Protein AF-A0A7Z9PW28-F1 (afdb_monomer_lite)

Foldseek 3Di:
DDDDDDDDDDDDDDDDDPDDDDDPPPPPPPDDLVPDPFFKDFAWKWKDQFQPPHTDIDGDDDDDDDDDDPPPCSLSVLVQVLCQLQVNPVVLAQRPCVVVVNDDPVPDGQHSQCGNQNQDPPPGGPNQDQVWGKIWIKTWIAGSPVRKIKIWIWIWTDHPPDPDIATLWGKMKTRDGDHSVLQWDDDDPPDIGGDRVVVSVVVCVVVVIDMDTDGPVCSLVSLVVVVVVRVPPPDPDPDRSVLVSNLVSVVSSPPPCPDPVVSCQVRPDDVPPPVVVVVVVVVVVVVVVVVVVVVVVVVVVVVVVVVVVVVVVVVVVVVVVVVVVVVVVVVVVVVVVVVVVVVVVVVVVVVVVVVVVVVVVVVVVVVVVVVVVVVVVVVVDVVVDDDDPPVVVVVVVVVVVVVVVVVVVVVVVVVVVVVVVVVVVVVVPVPPPDPVVVVLVVVVVVVPDDDPDDDDDPVVVVVVVVSVVVVVVVVVVVVVVVVVVVVVVVVVVVVVVVVVVCVVPPDPPPPCQDPLLVVLCVVCVVVVWDKDFLLVQFAAFQPLCQQLLCLVCACVSRAIETDQVCLVVSVVSVVVDDCPDSNVSHHHDNLVVLVVVQAAADPQWRLVRIHGPDPSSNSSSCVPTSQEHEDDDPVCVVVGQWYAYSQQWIHHNRDIDHTDGHPDGSNDHDPDD

Secondary structure (DSSP, 8-state):
--------------------------S-----GGGS---EEEEEEEEEEETTEEEEEEE--SS------TTSSHHHHHHHHHHHHTTT-GGG--TTTTTTTT--TTTTPPPHHHHHTTEETTTEESS--TT-EEEEEEEEEEETTT--EEEEEEEEEE-TT-SS-EEEEEEEEES----GGGGEEEEETTEEEEPPHHHHHHHHHHTT-EEEEE-TT-HHHHHHHHHHHHH-TT------HHHHHHHHHHHHT----S-HHHHHHHHTS------HHHHHHHHHHHHHHHHHHHHHHHHHHHHHHHHHHHHHHHHHHHHHHHHHHHHHHHHHHHHHHHHHHHHHHHHHHHHHHHHHHHHHHHHHHHHHHHHHHHHHHHHHHHTS----SHHHHHHHHHHHHHHHHHHHHHHHHHHHHHHHHHHHHTTTTS-SS-HHHHHHHHHHHHHTSPPPSS---THHHHHHHHHHHHHHHHHHHHHHHHHHHHHHHHHHHHHHHHHHHHHHHS--------HHHHHHHHHHHHTT--EEEGGGG--EE-TTTHHHHHHHHGGGGG-EEE-TTTHHHHHHHHHTS-TTSGGGG--B--HHHHHHH-PPPPTTBGGGGEE-SSHHHHHHHHHHHTT-EEE-SGGGGGT-SEEEETTSEEEETTEEEEPPPPSS--S------

Radius of gyration: 60.77 Å; chains: 1; bounding box: 113×71×195 Å

pLDDT: mean 71.25, std 19.94, range [24.88, 97.69]

Sequence (673 aa):
MTARNSEMDEKPNLEPRKSSGLPATHIYNARSLADRPKVFELVHIAIVNWYLLDREDLPVRGAIAITGANGAGKSSIQDGILAVISALDESKMDFNALARGGASKALGGRSVKDYALGKLDDYGYRRSDEAGTLTRFSLGFKHTVTQEEVSIGFAISTAPGQDKYDIEALFIVKGRVLKTDDFVDDFDEDEYSPVFFQETTDRLQTEGLQVETYSKHEKRKFLKHYLTALQGQKFRMDAEPERVRKGFLAAASLKEIKNISDFARRYVFDPAYIDVGDFRESYERYTALKNKVVRIQDEIDVLSGLIDVCTSYETKGRQIEACEWFKRRALNIEEYLRFRETRENMIKAEADYREREVLLQHGQNALEQRLAQRNAMEKRLNEAGVNDMVEKLRLQEEQKIRAAGELRGEIQRFDTAIKSIVGLQQNAHYIKNHRPLFEAINAVAKTMSPLPASAVEADAVDHSLEGVRSFSALETDIKAQLQKAFAEADAAEMQLKEFEALRNTQGRSSVRVPEAISTFQESLRRDGFDTKLLFELVDDVDEEWQDVIEAYLGQDRLAIVPLPDQAIGAIDAYRRHPNTSPFRAVKVLNSAWAVAKGRRAKPNSIASKITASDPTIRAILDDRYGDIICIEDSEDFKRHARVLTRDFTTQSGGMVSRIRPADGALLSSTTSP

Structure (mmCIF, N/CA/C/O backbone):
data_AF-A0A7Z9PW28-F1
#
_entry.id   AF-A0A7Z9PW28-F1
#
loop_
_atom_site.group_PDB
_atom_site.id
_atom_site.type_symbol
_atom_site.label_atom_id
_atom_site.label_alt_id
_atom_site.label_comp_id
_atom_site.label_asym_id
_atom_site.label_entity_id
_atom_site.label_seq_id
_atom_site.pdbx_PDB_ins_code
_atom_site.Cartn_x
_atom_site.Cartn_y
_atom_site.Cartn_z
_atom_site.occupancy
_atom_site.B_iso_or_equiv
_atom_site.auth_seq_id
_atom_site.auth_comp_id
_atom_site.auth_asym_id
_atom_site.auth_atom_id
_atom_site.pdbx_PDB_model_num
ATOM 1 N N . MET A 1 1 ? -43.866 -22.142 -69.143 1.00 38.84 1 MET A N 1
ATOM 2 C CA . MET A 1 1 ? -42.781 -22.531 -68.219 1.00 38.84 1 MET A CA 1
ATOM 3 C C . MET A 1 1 ? -41.954 -21.282 -67.938 1.00 38.84 1 MET A C 1
ATOM 5 O O . MET A 1 1 ? -41.237 -20.835 -68.815 1.00 38.84 1 MET A O 1
ATOM 9 N N . THR A 1 2 ? -42.341 -20.509 -66.915 1.00 34.47 2 THR A N 1
ATOM 10 C CA . THR A 1 2 ? -41.592 -20.368 -65.637 1.00 34.47 2 THR A CA 1
ATOM 11 C C . THR A 1 2 ? -40.193 -19.779 -65.857 1.00 34.47 2 THR A C 1
ATOM 13 O O . THR A 1 2 ? -39.271 -20.507 -66.188 1.00 34.47 2 THR A O 1
ATOM 16 N N . ALA A 1 3 ? -40.068 -18.450 -65.913 1.00 32.75 3 ALA A N 1
ATOM 17 C CA . ALA A 1 3 ? -39.897 -17.519 -64.783 1.00 32.75 3 ALA A CA 1
ATOM 18 C C . ALA A 1 3 ? -38.422 -17.310 -64.397 1.00 32.75 3 ALA A C 1
ATOM 20 O O . ALA A 1 3 ? -37.818 -18.198 -63.805 1.00 32.75 3 ALA A O 1
ATOM 21 N N . ARG A 1 4 ? -37.894 -16.098 -64.632 1.00 33.66 4 ARG A N 1
ATOM 22 C CA . ARG A 1 4 ? -37.443 -15.173 -63.571 1.00 33.66 4 ARG A CA 1
ATOM 23 C C . ARG A 1 4 ? -36.883 -13.864 -64.143 1.00 33.66 4 ARG A C 1
ATOM 25 O O . ARG A 1 4 ? -36.235 -13.866 -65.180 1.00 33.66 4 ARG A O 1
ATOM 32 N N . ASN A 1 5 ? -37.109 -12.810 -63.358 1.00 33.38 5 ASN A N 1
ATOM 33 C CA . ASN A 1 5 ? -36.592 -11.439 -63.413 1.00 33.38 5 ASN A CA 1
ATOM 34 C C . ASN A 1 5 ? -37.321 -10.459 -64.340 1.00 33.38 5 ASN A C 1
ATOM 36 O O . ASN A 1 5 ? -36.892 -10.163 -65.447 1.00 33.38 5 ASN A O 1
ATOM 40 N N . SER A 1 6 ? -38.418 -9.915 -63.806 1.00 33.47 6 SER A N 1
ATOM 41 C CA . SER A 1 6 ? -39.009 -8.642 -64.215 1.00 33.47 6 SER A CA 1
ATOM 42 C C . SER A 1 6 ? -38.435 -7.514 -63.350 1.00 33.47 6 SER A C 1
ATOM 44 O O . SER A 1 6 ? -38.771 -7.407 -62.168 1.00 33.47 6 SER A O 1
ATOM 46 N N . GLU A 1 7 ? -37.579 -6.690 -63.944 1.00 36.91 7 GLU A N 1
ATOM 47 C CA . GLU A 1 7 ? -37.363 -5.302 -63.533 1.00 36.91 7 GLU A CA 1
ATOM 48 C C . GLU A 1 7 ? -38.595 -4.488 -63.952 1.00 36.91 7 GLU A C 1
ATOM 50 O O . GLU A 1 7 ? -39.016 -4.557 -65.106 1.00 36.91 7 GLU A O 1
ATOM 55 N N . MET A 1 8 ? -39.186 -3.732 -63.028 1.00 32.84 8 MET A N 1
ATOM 56 C CA . MET A 1 8 ? -40.058 -2.609 -63.367 1.00 32.84 8 MET A CA 1
ATOM 57 C C . MET A 1 8 ? -39.817 -1.466 -62.388 1.00 32.84 8 MET A C 1
ATOM 59 O O . MET A 1 8 ? -39.925 -1.627 -61.172 1.00 32.84 8 MET A O 1
ATOM 63 N N . ASP A 1 9 ? -39.489 -0.324 -62.985 1.00 35.03 9 ASP A N 1
ATOM 64 C CA . ASP A 1 9 ? -39.594 1.016 -62.436 1.00 35.03 9 ASP A CA 1
ATOM 65 C C . ASP A 1 9 ? -41.000 1.284 -61.889 1.00 35.03 9 ASP A C 1
ATOM 67 O O . ASP A 1 9 ? -41.976 1.222 -62.631 1.00 35.03 9 ASP A O 1
ATOM 71 N N . GLU A 1 10 ? -41.090 1.714 -60.633 1.00 32.16 10 GLU A N 1
ATOM 72 C CA . GLU A 1 10 ? -42.185 2.558 -60.157 1.00 32.16 10 GLU A CA 1
ATOM 73 C C . GLU A 1 10 ? -41.649 3.498 -59.068 1.00 32.16 10 GLU A C 1
ATOM 75 O O . GLU A 1 10 ? -41.216 3.081 -57.993 1.00 32.16 10 GLU A O 1
ATOM 80 N N . LYS A 1 11 ? -41.654 4.804 -59.357 1.00 38.62 11 LYS A N 1
ATOM 81 C CA . LYS A 1 11 ? -41.467 5.856 -58.350 1.00 38.62 11 LYS A CA 1
ATOM 82 C C . LYS A 1 11 ? -42.706 5.923 -57.454 1.00 38.62 11 LYS A C 1
ATOM 84 O O . LYS A 1 11 ? -43.805 6.052 -57.991 1.00 38.62 11 LYS A O 1
ATOM 89 N N . PRO A 1 12 ? -42.531 6.103 -56.134 1.00 32.56 12 PRO A N 1
ATOM 90 C CA . PRO A 1 12 ? -43.477 6.874 -55.355 1.00 32.56 12 PRO A CA 1
ATOM 91 C C . PRO A 1 12 ? -42.823 8.112 -54.735 1.00 32.56 12 PRO A C 1
ATOM 93 O O . PRO A 1 12 ? -41.745 8.096 -54.143 1.00 32.56 12 PRO A O 1
ATOM 96 N N . ASN A 1 13 ? -43.558 9.197 -54.921 1.00 36.88 13 ASN A N 1
ATOM 97 C CA . ASN A 1 13 ? -43.498 10.495 -54.276 1.00 36.88 13 ASN A CA 1
ATOM 98 C C . ASN A 1 13 ? -43.135 10.408 -52.775 1.00 36.88 13 ASN A C 1
ATOM 100 O O . ASN A 1 13 ? -43.853 9.776 -52.002 1.00 36.88 13 ASN A O 1
ATOM 104 N N . LEU A 1 14 ? -42.054 11.072 -52.357 1.00 32.34 14 LEU A N 1
ATOM 105 C CA . LEU A 1 14 ? -41.714 11.277 -50.946 1.00 32.34 14 LEU A CA 1
ATOM 106 C C . LEU A 1 14 ? -41.534 12.775 -50.699 1.00 32.34 14 LEU A C 1
ATOM 108 O O . LEU A 1 14 ? -40.536 13.381 -51.088 1.00 32.34 14 LEU A O 1
ATOM 112 N N . GLU A 1 15 ? -42.540 13.354 -50.047 1.00 32.06 15 GLU A N 1
ATOM 113 C CA . GLU A 1 15 ? -42.495 14.669 -49.416 1.00 32.06 15 GLU A CA 1
ATOM 114 C C . GLU A 1 15 ? -41.244 14.820 -48.526 1.00 32.06 15 GLU A C 1
ATOM 116 O O . GLU A 1 15 ? -40.786 13.840 -47.922 1.00 32.06 15 GLU A O 1
ATOM 121 N N . PRO A 1 16 ? -40.689 16.038 -48.380 1.00 30.78 16 PRO A N 1
ATOM 122 C CA . PRO A 1 16 ? -39.522 16.256 -47.541 1.00 30.78 16 PRO A CA 1
ATOM 123 C C . PRO A 1 16 ? -39.898 16.029 -46.073 1.00 30.78 16 PRO A C 1
ATOM 125 O O . PRO A 1 16 ? -40.537 16.864 -45.429 1.00 30.78 16 PRO A O 1
ATOM 128 N N . ARG A 1 17 ? -39.469 14.893 -45.511 1.00 32.72 17 ARG A N 1
ATOM 129 C CA . ARG A 1 17 ? -39.465 14.695 -44.060 1.00 32.72 17 ARG A CA 1
ATOM 130 C C . ARG A 1 17 ? -38.633 15.813 -43.441 1.00 32.72 17 ARG A C 1
ATOM 132 O O . ARG A 1 17 ? -37.435 15.906 -43.696 1.00 32.72 17 ARG A O 1
ATOM 139 N N . LYS A 1 18 ? -39.287 16.648 -42.627 1.00 33.75 18 LYS A N 1
ATOM 140 C CA . LYS A 1 18 ? -38.669 17.661 -41.767 1.00 33.75 18 LYS A CA 1
ATOM 141 C C . LYS A 1 18 ? -37.482 17.035 -41.034 1.00 33.75 18 LYS A C 1
ATOM 143 O O . LYS A 1 18 ? -37.670 16.285 -40.078 1.00 33.75 18 LYS A O 1
ATOM 148 N N . SER A 1 19 ? -36.269 17.337 -41.492 1.00 32.34 19 SER A N 1
ATOM 149 C CA . SER A 1 19 ? -35.055 17.057 -40.741 1.00 32.34 19 SER A CA 1
ATOM 150 C C . SER A 1 19 ? -35.116 17.902 -39.477 1.00 32.34 19 SER A C 1
ATOM 152 O O . SER A 1 19 ? -35.074 19.133 -39.540 1.00 32.34 19 SER A O 1
ATOM 154 N N . SER A 1 20 ? -35.266 17.237 -38.335 1.00 35.66 20 SER A N 1
ATOM 155 C CA . SER A 1 20 ? -34.987 17.804 -37.022 1.00 35.66 20 SER A CA 1
ATOM 156 C C . SER A 1 20 ? -33.663 18.560 -37.091 1.00 35.66 20 SER A C 1
ATOM 158 O O . SER A 1 20 ? -32.645 17.978 -37.470 1.00 35.66 20 SER A O 1
ATOM 160 N N . GLY A 1 21 ? -33.710 19.858 -36.796 1.00 40.84 21 GLY A N 1
ATOM 161 C CA . GLY A 1 21 ? -32.575 20.759 -36.912 1.00 40.84 21 GLY A CA 1
ATOM 162 C C . GLY A 1 21 ? -31.347 20.222 -36.187 1.00 40.84 21 GLY A C 1
ATOM 163 O O . GLY A 1 21 ? -31.322 20.140 -34.963 1.00 40.84 21 GLY A O 1
ATOM 164 N N . LEU A 1 22 ? -30.318 19.905 -36.964 1.00 31.45 22 LEU A N 1
ATOM 165 C CA . LEU A 1 22 ? -28.938 19.980 -36.515 1.00 31.45 22 LEU A CA 1
ATOM 166 C C . LEU A 1 22 ? -28.399 21.304 -37.067 1.00 31.45 22 LEU A C 1
ATOM 168 O O . LEU A 1 22 ? -28.433 21.505 -38.284 1.00 31.45 22 LEU A O 1
ATOM 172 N N . PRO A 1 23 ? -27.993 22.250 -36.206 1.00 30.30 23 PRO A N 1
ATOM 173 C CA . PRO A 1 23 ? -27.558 23.558 -36.656 1.00 30.30 23 PRO A CA 1
ATOM 174 C C . PRO A 1 23 ? -26.289 23.433 -37.501 1.00 30.30 23 PRO A C 1
ATOM 176 O O . PRO A 1 23 ? -25.325 22.760 -37.134 1.00 30.30 23 PRO A O 1
ATOM 179 N N . ALA A 1 24 ? -26.304 24.122 -38.639 1.00 35.16 24 ALA A N 1
ATOM 180 C CA . ALA A 1 24 ? -25.154 24.360 -39.492 1.00 35.16 24 ALA A CA 1
ATOM 181 C C . ALA A 1 24 ? -24.139 25.262 -38.767 1.00 35.16 24 ALA A C 1
ATOM 183 O O . ALA A 1 24 ? -24.050 26.454 -39.034 1.00 35.16 24 ALA A O 1
ATOM 184 N N . THR A 1 25 ? -23.385 24.708 -37.820 1.00 34.78 25 THR A N 1
ATOM 185 C CA . THR A 1 25 ? -22.294 25.415 -37.134 1.00 34.78 25 THR A CA 1
ATOM 186 C C . THR A 1 25 ? -21.147 24.466 -36.809 1.00 34.78 25 THR A C 1
ATOM 188 O O . THR A 1 25 ? -20.844 24.223 -35.650 1.00 34.78 25 THR A O 1
ATOM 191 N N . HIS A 1 26 ? -20.473 23.952 -37.833 1.00 32.22 26 HIS A N 1
ATOM 192 C CA . HIS A 1 26 ? -19.059 23.575 -37.719 1.00 32.22 26 HIS A CA 1
ATOM 193 C C . HIS A 1 26 ? -18.307 23.998 -38.986 1.00 32.22 26 HIS A C 1
ATOM 195 O O . HIS A 1 26 ? -17.547 23.246 -39.584 1.00 32.22 26 HIS A O 1
ATOM 201 N N . ILE A 1 27 ? -18.525 25.249 -39.398 1.00 32.84 27 ILE A N 1
ATOM 202 C CA . ILE A 1 27 ? -17.510 25.977 -40.156 1.00 32.84 27 ILE A CA 1
ATOM 203 C C . ILE A 1 27 ? -16.382 26.240 -39.156 1.00 32.84 27 ILE A C 1
ATOM 205 O O . ILE A 1 27 ? -16.632 26.772 -38.073 1.00 32.84 27 ILE A O 1
ATOM 209 N N . TYR A 1 28 ? -15.165 25.805 -39.488 1.00 32.31 28 TYR A N 1
ATOM 210 C CA . TYR A 1 28 ? -13.944 26.145 -38.763 1.00 32.31 28 TYR A CA 1
ATOM 211 C C . TYR A 1 28 ? -13.897 27.666 -38.568 1.00 32.31 28 TYR A C 1
ATOM 213 O O . TYR A 1 28 ? -13.562 28.412 -39.485 1.00 32.31 28 TYR A O 1
ATOM 221 N N . ASN A 1 29 ? -14.269 28.132 -37.375 1.00 31.23 29 ASN A N 1
ATOM 222 C CA . ASN A 1 29 ? -14.105 29.524 -36.997 1.00 31.23 29 ASN A CA 1
ATOM 223 C C . ASN A 1 29 ? -12.604 29.816 -36.992 1.00 31.23 29 ASN A C 1
ATOM 225 O O . ASN A 1 29 ? -11.875 29.351 -36.112 1.00 31.23 29 ASN A O 1
ATOM 229 N N . ALA A 1 30 ? -12.153 30.602 -37.968 1.00 38.84 30 ALA A N 1
ATOM 230 C CA . ALA A 1 30 ? -10.902 31.333 -37.890 1.00 38.84 30 ALA A CA 1
ATOM 231 C C . ALA A 1 30 ? -11.011 32.304 -36.705 1.00 38.84 30 ALA A C 1
ATOM 233 O O . ALA A 1 30 ? -11.445 33.445 -36.843 1.00 38.84 30 ALA A O 1
ATOM 234 N N . ARG A 1 31 ? -10.699 31.812 -35.502 1.00 36.78 31 ARG A N 1
ATOM 235 C CA . ARG A 1 31 ? -10.599 32.637 -34.300 1.00 36.78 31 ARG A CA 1
ATOM 236 C C . ARG A 1 31 ? -9.554 33.727 -34.543 1.00 36.78 31 ARG A C 1
ATOM 238 O O . ARG A 1 31 ? -8.492 33.457 -35.108 1.00 36.78 31 ARG A O 1
ATOM 245 N N . SER A 1 32 ? -9.877 34.941 -34.096 1.00 45.59 32 SER A N 1
ATOM 246 C CA . SER A 1 32 ? -8.946 36.064 -33.955 1.00 45.59 32 SER A CA 1
ATOM 247 C C . SER A 1 32 ? -7.604 35.580 -33.388 1.00 45.59 32 SER A C 1
ATOM 249 O O . SER A 1 32 ? -7.585 34.718 -32.510 1.00 45.59 32 SER A O 1
ATOM 251 N N . LEU A 1 33 ? -6.483 36.138 -33.863 1.00 44.09 33 LEU A N 1
ATOM 252 C CA . LEU A 1 33 ? -5.125 35.841 -33.370 1.00 44.09 33 LEU A CA 1
ATOM 253 C C . LEU A 1 33 ? -5.014 35.893 -31.832 1.00 44.09 33 LEU A C 1
ATOM 255 O O . LEU A 1 33 ? -4.194 35.180 -31.263 1.00 44.09 33 LEU A O 1
ATOM 259 N N . ALA A 1 34 ? -5.868 36.678 -31.166 1.00 44.53 34 ALA A N 1
ATOM 260 C CA . ALA A 1 34 ? -5.924 36.803 -29.709 1.00 44.53 34 ALA A CA 1
ATOM 261 C C . ALA A 1 34 ? -6.473 35.559 -28.973 1.00 44.53 34 ALA A C 1
ATOM 263 O O . ALA A 1 34 ? -6.201 35.390 -27.787 1.00 44.53 34 ALA A O 1
ATOM 264 N N . ASP A 1 35 ? -7.213 34.689 -29.666 1.00 46.41 35 ASP A N 1
ATOM 265 C CA . ASP A 1 35 ? -7.951 33.547 -29.101 1.00 46.41 35 ASP A CA 1
ATOM 266 C C . ASP A 1 35 ? -7.313 32.182 -29.431 1.00 46.41 35 ASP A C 1
ATOM 268 O O . ASP A 1 35 ? -7.887 31.118 -29.158 1.00 46.41 35 ASP A O 1
ATOM 272 N N . ARG A 1 36 ? -6.123 32.188 -30.050 1.00 54.03 36 ARG A N 1
ATOM 273 C CA . ARG A 1 36 ? -5.336 30.969 -30.264 1.00 54.03 36 ARG A CA 1
ATOM 274 C C . ARG A 1 36 ? -4.773 30.474 -28.928 1.00 54.03 36 ARG A C 1
ATOM 276 O O . ARG A 1 36 ? -4.379 31.290 -28.091 1.00 54.03 36 ARG A O 1
ATOM 283 N N . PRO A 1 37 ? -4.730 29.148 -28.698 1.00 54.50 37 PRO A N 1
ATOM 284 C CA . PRO A 1 37 ? -4.105 28.613 -27.498 1.00 54.50 37 PRO A CA 1
ATOM 285 C C . PRO A 1 37 ? -2.656 29.113 -27.434 1.00 54.50 37 PRO A C 1
ATOM 287 O O . PRO A 1 37 ? -1.951 29.110 -28.439 1.00 54.50 37 PRO A O 1
ATOM 290 N N . LYS A 1 38 ? -2.231 29.592 -26.260 1.00 66.12 38 LYS A N 1
ATOM 291 C CA . LYS A 1 38 ? -0.863 30.069 -26.027 1.00 66.12 38 LYS A CA 1
ATOM 292 C C . LYS A 1 38 ? 0.068 28.861 -26.057 1.00 66.12 38 LYS A C 1
ATOM 294 O O . LYS A 1 38 ? 0.188 28.162 -25.055 1.00 66.12 38 LYS A O 1
ATOM 299 N N . VAL A 1 39 ? 0.619 28.566 -27.229 1.00 77.69 39 VAL A N 1
ATOM 300 C CA . VAL A 1 39 ? 1.438 27.374 -27.480 1.00 77.69 39 VAL A CA 1
ATOM 301 C C . VAL A 1 39 ? 2.726 27.734 -28.202 1.00 77.69 39 VAL A C 1
ATOM 303 O O . VAL A 1 39 ? 2.834 28.799 -28.823 1.00 77.69 39 VAL A O 1
ATOM 306 N N . PHE A 1 40 ? 3.690 26.823 -28.119 1.00 88.19 40 PHE A N 1
ATOM 307 C CA . PHE A 1 40 ? 4.835 26.775 -29.015 1.00 88.19 40 PHE A CA 1
ATOM 308 C C . PHE A 1 40 ? 4.398 26.270 -30.393 1.00 88.19 40 PHE A C 1
ATOM 310 O O . PHE A 1 40 ? 3.770 25.217 -30.505 1.00 88.19 40 PHE A O 1
ATOM 317 N N . GLU A 1 41 ? 4.741 27.016 -31.438 1.00 90.38 41 GLU A N 1
ATOM 318 C CA . GLU A 1 41 ? 4.561 26.620 -32.836 1.00 90.38 41 GLU A CA 1
ATOM 319 C C . GLU A 1 41 ? 5.921 26.245 -33.433 1.00 90.38 41 GLU A C 1
ATOM 321 O O . GLU A 1 41 ? 6.924 26.899 -33.147 1.00 90.38 41 GLU A O 1
ATOM 326 N N . LEU A 1 42 ? 5.966 25.192 -34.254 1.00 92.31 42 LEU A N 1
ATOM 327 C CA . LEU A 1 42 ? 7.156 24.866 -35.041 1.00 92.31 42 LEU A CA 1
ATOM 328 C C . LEU A 1 42 ? 7.335 25.949 -36.109 1.00 92.31 42 LEU A C 1
ATOM 330 O O . LEU A 1 42 ? 6.440 26.152 -36.930 1.00 92.31 42 LEU A O 1
ATOM 334 N N . VAL A 1 43 ? 8.480 26.626 -36.097 1.00 94.50 43 VAL A N 1
ATOM 335 C CA . VAL A 1 43 ? 8.787 27.735 -37.012 1.00 94.50 43 VAL A CA 1
ATOM 336 C C . VAL A 1 43 ? 9.960 27.445 -37.939 1.00 94.50 43 VAL A C 1
ATOM 338 O O . VAL A 1 43 ? 10.139 28.148 -38.933 1.00 94.50 43 VAL A O 1
ATOM 341 N N . HIS A 1 44 ? 10.762 26.424 -37.636 1.00 96.00 44 HIS A N 1
ATOM 342 C CA . HIS A 1 44 ? 11.973 26.136 -38.390 1.00 96.00 44 HIS A CA 1
ATOM 343 C C . HIS A 1 44 ? 12.410 24.677 -38.259 1.00 96.00 44 HIS A C 1
ATOM 345 O O . HIS A 1 44 ? 12.255 24.077 -37.193 1.00 96.00 44 HIS A O 1
ATOM 351 N N . ILE A 1 45 ? 12.981 24.121 -39.323 1.00 96.50 45 ILE A N 1
ATOM 352 C CA . ILE A 1 45 ? 13.632 22.810 -39.325 1.00 96.50 45 ILE A CA 1
ATOM 353 C C . ILE A 1 45 ? 15.011 22.988 -39.956 1.00 96.50 45 ILE A C 1
ATOM 355 O O . ILE A 1 45 ? 15.086 23.344 -41.128 1.00 96.50 45 ILE A O 1
ATOM 359 N N . ALA A 1 46 ? 16.072 22.728 -39.195 1.00 97.12 46 ALA A N 1
ATOM 360 C CA . ALA A 1 46 ? 17.447 22.770 -39.686 1.00 97.12 46 ALA A CA 1
ATOM 361 C C . ALA A 1 46 ? 17.973 21.345 -39.870 1.00 97.12 46 ALA A C 1
ATOM 363 O O . ALA A 1 46 ? 17.847 20.508 -38.967 1.00 97.12 46 ALA A O 1
ATOM 364 N N . ILE A 1 47 ? 18.540 21.069 -41.040 1.00 96.31 47 ILE A N 1
ATOM 365 C CA . ILE A 1 47 ? 18.950 19.731 -41.461 1.00 96.31 47 ILE A CA 1
ATOM 366 C C . ILE A 1 47 ? 20.374 19.798 -42.002 1.00 96.31 47 ILE A C 1
ATOM 368 O O . ILE A 1 47 ? 20.634 20.495 -42.977 1.00 96.31 47 ILE A O 1
ATOM 372 N N . VAL A 1 48 ? 21.276 19.021 -41.406 1.00 95.19 48 VAL A N 1
ATOM 373 C CA . VAL A 1 48 ? 22.638 18.806 -41.900 1.00 95.19 48 VAL A CA 1
ATOM 374 C C . VAL A 1 48 ? 22.863 17.308 -42.063 1.00 95.19 48 VAL A C 1
ATOM 376 O O . VAL A 1 48 ? 22.696 16.539 -41.112 1.00 95.19 48 VAL A O 1
ATOM 379 N N . ASN A 1 49 ? 23.241 16.896 -43.269 1.00 93.44 49 ASN A N 1
ATOM 380 C CA . ASN A 1 49 ? 23.555 15.527 -43.659 1.00 93.44 49 ASN A CA 1
ATOM 381 C C . ASN A 1 49 ? 22.466 14.494 -43.325 1.00 93.44 49 ASN A C 1
ATOM 383 O O . ASN A 1 49 ? 22.696 13.539 -42.580 1.00 93.44 49 ASN A O 1
ATOM 387 N N . TRP A 1 50 ? 21.276 14.648 -43.913 1.00 92.88 50 TRP A N 1
ATOM 388 C CA . TRP A 1 50 ? 20.148 13.725 -43.754 1.00 92.88 50 TRP A CA 1
ATOM 389 C C . TRP A 1 50 ? 19.577 13.271 -45.099 1.00 92.88 50 TRP A C 1
ATOM 391 O O . TRP A 1 50 ? 18.967 14.031 -45.850 1.00 92.88 50 TRP A O 1
ATOM 401 N N . TYR A 1 51 ? 19.717 11.985 -45.399 1.00 90.12 51 TYR A N 1
ATOM 402 C CA . TYR A 1 51 ? 19.341 11.376 -46.670 1.00 90.12 51 TYR A CA 1
ATOM 403 C C . TYR A 1 51 ? 20.000 12.092 -47.861 1.00 90.12 51 TYR A C 1
ATOM 405 O O . TYR A 1 51 ? 21.224 12.105 -47.953 1.00 90.12 51 TYR A O 1
ATOM 413 N N . LEU A 1 52 ? 19.194 12.691 -48.741 1.00 88.00 52 LEU A N 1
ATOM 414 C CA . LEU A 1 52 ? 19.615 13.487 -49.894 1.00 88.00 52 LEU A CA 1
ATOM 415 C C . LEU A 1 52 ? 19.916 14.953 -49.548 1.00 88.00 52 LEU A C 1
ATOM 417 O O . LEU A 1 52 ? 20.392 15.672 -50.416 1.00 88.00 52 LEU A O 1
ATOM 421 N N . LEU A 1 53 ? 19.598 15.396 -48.329 1.00 89.50 53 LEU A N 1
ATOM 422 C CA . LEU A 1 53 ? 19.746 16.783 -47.899 1.00 89.50 53 LEU A CA 1
ATOM 423 C C . LEU A 1 53 ? 21.101 16.948 -47.221 1.00 89.50 53 LEU A C 1
ATOM 425 O O . LEU A 1 53 ? 21.374 16.277 -46.222 1.00 89.50 53 LEU A O 1
ATOM 429 N N . ASP A 1 54 ? 21.941 17.807 -47.782 1.00 89.62 54 ASP A N 1
ATOM 430 C CA . ASP A 1 54 ? 23.288 18.063 -47.274 1.00 89.62 54 ASP A CA 1
ATOM 431 C C . ASP A 1 54 ? 23.254 19.200 -46.239 1.00 89.62 54 ASP A C 1
ATOM 433 O O . ASP A 1 54 ? 23.620 18.979 -45.087 1.00 89.62 54 ASP A O 1
ATOM 437 N N . ARG A 1 55 ? 22.679 20.357 -46.586 1.00 92.19 55 ARG A N 1
ATOM 438 C CA . ARG A 1 55 ? 22.430 21.479 -45.669 1.00 92.19 55 ARG A CA 1
ATOM 439 C C . ARG A 1 55 ? 21.158 22.205 -46.088 1.00 92.19 55 ARG A C 1
ATOM 441 O O . ARG A 1 55 ? 21.113 22.760 -47.177 1.00 92.19 55 ARG A O 1
ATOM 448 N N . GLU A 1 56 ? 20.127 22.179 -45.252 1.00 93.44 56 GLU A N 1
ATOM 449 C CA . GLU A 1 56 ? 18.833 22.795 -45.561 1.00 93.44 56 GLU A CA 1
ATOM 450 C C . GLU A 1 56 ? 18.187 23.423 -44.324 1.00 93.44 56 GLU A C 1
ATOM 452 O O . GLU A 1 56 ? 18.045 22.777 -43.282 1.00 93.44 56 GLU A O 1
ATOM 457 N N . ASP A 1 57 ? 17.720 24.661 -44.482 1.00 93.88 57 ASP A N 1
ATOM 458 C CA . ASP A 1 57 ? 16.944 25.400 -43.489 1.00 93.88 57 ASP A CA 1
ATOM 459 C C . ASP A 1 57 ? 15.522 25.634 -44.009 1.00 93.88 57 ASP A C 1
ATOM 461 O O . ASP A 1 57 ? 15.280 26.388 -44.954 1.00 93.88 57 ASP A O 1
ATOM 465 N N . LEU A 1 58 ? 14.551 24.967 -43.386 1.00 92.69 58 LEU A N 1
ATOM 466 C CA . LEU A 1 58 ? 13.157 24.972 -43.815 1.00 92.69 58 LEU A CA 1
ATOM 467 C C . LEU A 1 58 ? 12.310 25.832 -42.864 1.00 92.69 58 LEU A C 1
ATOM 469 O O . LEU A 1 58 ? 11.976 25.386 -41.758 1.00 92.69 58 LEU A O 1
ATOM 473 N N . PRO A 1 59 ? 11.903 27.050 -43.267 1.00 91.94 59 PRO A N 1
ATOM 474 C CA . PRO A 1 59 ? 10.990 27.859 -42.474 1.00 91.94 59 PRO A CA 1
ATOM 475 C C . PRO A 1 59 ? 9.579 27.258 -42.492 1.00 91.94 59 PRO A C 1
ATOM 477 O O . PRO A 1 59 ? 9.008 26.969 -43.545 1.00 91.94 59 PRO A O 1
ATOM 480 N N . VAL A 1 60 ? 8.982 27.120 -41.311 1.00 89.94 60 VAL A N 1
ATOM 481 C CA . VAL A 1 60 ? 7.638 26.568 -41.118 1.00 89.94 60 VAL A CA 1
ATOM 482 C C . VAL A 1 60 ? 6.694 27.684 -40.689 1.00 89.94 60 VAL A C 1
ATOM 484 O O . VAL A 1 60 ? 6.982 28.455 -39.775 1.00 89.94 60 VAL A O 1
ATOM 487 N N . ARG A 1 61 ? 5.546 27.801 -41.362 1.00 82.38 61 ARG A N 1
ATOM 488 C CA . ARG A 1 61 ? 4.496 28.764 -41.003 1.00 82.38 61 ARG A CA 1
ATOM 489 C C . ARG A 1 61 ? 3.130 28.109 -41.111 1.00 82.38 61 ARG A C 1
ATOM 491 O O . ARG A 1 61 ? 2.652 27.847 -42.209 1.00 82.38 61 ARG A O 1
ATOM 498 N N . GLY A 1 62 ? 2.485 27.877 -39.971 1.00 79.62 62 GLY A N 1
ATOM 499 C CA . GLY A 1 62 ? 1.176 27.231 -39.932 1.00 79.62 62 GLY A CA 1
ATOM 500 C C . GLY A 1 62 ? 1.225 25.818 -40.520 1.00 79.62 62 GLY A C 1
ATOM 501 O O . GLY A 1 62 ? 1.973 24.973 -40.040 1.00 79.62 62 GLY A O 1
ATOM 502 N N . ALA A 1 63 ? 0.415 25.560 -41.547 1.00 79.69 63 ALA A N 1
ATOM 503 C CA . ALA A 1 63 ? 0.409 24.281 -42.251 1.00 79.69 63 ALA A CA 1
ATOM 504 C C . ALA A 1 63 ? 1.356 24.324 -43.458 1.00 79.69 63 ALA A C 1
ATOM 506 O O . ALA A 1 63 ? 1.241 25.208 -44.306 1.00 79.69 63 ALA A O 1
ATOM 507 N N . ILE A 1 64 ? 2.252 23.341 -43.555 1.00 81.06 64 ILE A N 1
ATOM 508 C CA . ILE A 1 64 ? 3.170 23.171 -44.687 1.00 81.06 64 ILE A CA 1
ATOM 509 C C . ILE A 1 64 ? 2.797 21.927 -45.497 1.00 81.06 64 ILE A C 1
ATOM 511 O O . ILE A 1 64 ? 2.393 20.908 -44.937 1.00 81.06 64 ILE A O 1
ATOM 515 N N . ALA A 1 65 ? 2.949 22.003 -46.819 1.00 83.06 65 ALA A N 1
ATOM 516 C CA . ALA A 1 65 ? 2.790 20.868 -47.722 1.00 83.06 65 ALA A CA 1
ATOM 517 C C . ALA A 1 65 ? 4.134 20.571 -48.398 1.00 83.06 65 ALA A C 1
ATOM 519 O O . ALA A 1 65 ? 4.690 21.432 -49.074 1.00 83.06 65 ALA A O 1
ATOM 520 N N . ILE A 1 66 ? 4.650 19.351 -48.226 1.00 81.00 66 ILE A N 1
ATOM 521 C CA . ILE A 1 66 ? 5.894 18.905 -48.865 1.00 81.00 66 ILE A CA 1
ATOM 522 C C . ILE A 1 66 ? 5.536 18.175 -50.168 1.00 81.00 66 ILE A C 1
ATOM 524 O O . ILE A 1 66 ? 5.033 17.049 -50.153 1.00 81.00 66 ILE A O 1
ATOM 528 N N . THR A 1 67 ? 5.788 18.815 -51.311 1.00 81.56 67 THR A N 1
ATOM 529 C CA . THR A 1 67 ? 5.464 18.298 -52.655 1.00 81.56 67 THR A CA 1
ATOM 530 C C . THR A 1 67 ? 6.723 17.956 -53.457 1.00 81.56 67 THR A C 1
ATOM 532 O O . THR A 1 67 ? 7.792 18.477 -53.182 1.00 81.56 67 THR A O 1
ATOM 535 N N . GLY A 1 68 ? 6.620 17.068 -54.450 1.00 79.50 68 GLY A N 1
ATOM 536 C CA . GLY A 1 68 ? 7.758 16.655 -55.291 1.00 79.50 68 GLY A CA 1
ATOM 537 C C . GLY A 1 68 ? 7.499 15.338 -56.030 1.00 79.50 68 GLY A C 1
ATOM 538 O O . GLY A 1 68 ? 6.418 14.762 -55.899 1.00 79.50 68 GLY A O 1
ATOM 539 N N . ALA A 1 69 ? 8.476 14.817 -56.767 1.00 75.81 69 ALA A N 1
ATOM 540 C CA . ALA A 1 69 ? 8.381 13.476 -57.351 1.00 75.81 69 ALA A CA 1
ATOM 541 C C . ALA A 1 69 ? 8.510 12.373 -56.277 1.00 75.81 69 ALA A C 1
ATOM 543 O O . ALA A 1 69 ? 8.976 12.622 -55.158 1.00 75.81 69 ALA A O 1
ATOM 544 N N . ASN A 1 70 ? 8.095 11.143 -56.596 1.00 71.69 70 ASN A N 1
ATOM 545 C CA . ASN A 1 70 ? 8.419 9.983 -55.760 1.00 71.69 70 ASN A CA 1
ATOM 546 C C . ASN A 1 70 ? 9.946 9.803 -55.729 1.00 71.69 70 ASN A C 1
ATOM 548 O O . ASN A 1 70 ? 10.599 9.942 -56.757 1.00 71.69 70 ASN A O 1
ATOM 552 N N . GLY A 1 71 ? 10.514 9.541 -54.549 1.00 68.06 71 GLY A N 1
ATOM 553 C CA . GLY A 1 71 ? 11.969 9.434 -54.370 1.00 68.06 71 GLY A CA 1
ATOM 554 C C . GLY A 1 71 ? 12.700 10.754 -54.087 1.00 68.06 71 GLY A C 1
ATOM 555 O O . GLY A 1 71 ? 13.860 10.718 -53.703 1.00 68.06 71 GLY A O 1
ATOM 556 N N . ALA A 1 72 ? 12.027 11.911 -54.144 1.00 73.62 72 ALA A N 1
ATOM 557 C CA . ALA A 1 72 ? 12.636 13.224 -53.875 1.00 73.62 72 ALA A CA 1
ATOM 558 C C . ALA A 1 72 ? 12.982 13.500 -52.389 1.00 73.62 72 ALA A C 1
ATOM 560 O O . ALA A 1 72 ? 13.294 14.626 -52.030 1.00 73.62 72 ALA A O 1
ATOM 561 N N . GLY A 1 73 ? 12.871 12.509 -51.495 1.00 74.31 73 GLY A N 1
ATOM 562 C CA . GLY A 1 73 ? 13.222 12.662 -50.074 1.00 74.31 73 GLY A CA 1
ATOM 563 C C . GLY A 1 73 ? 12.141 13.259 -49.160 1.00 74.31 73 GLY A C 1
ATOM 564 O O . GLY A 1 73 ? 12.410 13.520 -47.991 1.00 74.31 73 GLY A O 1
ATOM 565 N N . LYS A 1 74 ? 10.896 13.422 -49.629 1.00 82.06 74 LYS A N 1
ATOM 566 C CA . LYS A 1 74 ? 9.791 13.986 -48.818 1.00 82.06 74 LYS A CA 1
ATOM 567 C C . LYS A 1 74 ? 9.528 13.210 -47.526 1.00 82.06 74 LYS A C 1
ATOM 569 O O . LYS A 1 74 ? 9.423 13.795 -46.452 1.00 82.06 74 LYS A O 1
ATOM 574 N N . SER A 1 75 ? 9.444 11.885 -47.635 1.00 79.56 75 SER A N 1
ATOM 575 C CA . SER A 1 75 ? 9.266 10.998 -46.482 1.00 79.56 75 SER A CA 1
ATOM 576 C C . SER A 1 75 ? 10.486 11.009 -45.562 1.00 79.56 75 SER A C 1
ATOM 578 O O . SER A 1 75 ? 10.334 10.804 -44.366 1.00 79.56 75 SER A O 1
ATOM 580 N N . SER A 1 76 ? 11.675 11.325 -46.082 1.00 86.06 76 SER A N 1
ATOM 581 C CA . SER A 1 76 ? 12.896 11.431 -45.282 1.00 86.06 76 SER A CA 1
ATOM 582 C C . SER A 1 76 ? 12.848 12.631 -44.334 1.00 86.06 76 SER A C 1
ATOM 584 O O . SER A 1 76 ? 13.268 12.502 -43.189 1.00 86.06 76 SER A O 1
ATOM 586 N N . ILE A 1 77 ? 12.281 13.770 -44.756 1.00 88.31 77 ILE A N 1
ATOM 587 C CA . ILE A 1 77 ? 12.066 14.933 -43.871 1.00 88.31 77 ILE A CA 1
ATOM 588 C C . ILE A 1 77 ? 11.100 14.563 -42.739 1.00 88.31 77 ILE A C 1
ATOM 590 O O . ILE A 1 77 ? 11.386 14.820 -41.570 1.00 88.31 77 ILE A O 1
ATOM 594 N N . GLN A 1 78 ? 9.984 13.904 -43.069 1.00 85.75 78 GLN A N 1
ATOM 595 C CA . GLN A 1 78 ? 9.025 13.417 -42.073 1.00 85.75 78 GLN A CA 1
ATOM 596 C C . GLN A 1 78 ? 9.683 12.442 -41.085 1.00 85.75 78 GLN A C 1
ATOM 598 O O . GLN A 1 78 ? 9.511 12.581 -39.875 1.00 85.75 78 GLN A O 1
ATOM 603 N N . ASP A 1 79 ? 10.469 11.492 -41.587 1.00 85.88 79 ASP A N 1
ATOM 604 C CA . ASP A 1 79 ? 11.190 10.519 -40.770 1.00 85.88 79 ASP A CA 1
ATOM 605 C C . ASP A 1 79 ? 12.235 11.192 -39.861 1.00 85.88 79 ASP A C 1
ATOM 607 O O . ASP A 1 79 ? 12.399 10.774 -38.717 1.00 85.88 79 ASP A O 1
ATOM 611 N N . GLY A 1 80 ? 12.873 12.280 -40.307 1.00 89.44 80 GLY A N 1
ATOM 612 C CA . GLY A 1 80 ? 13.768 13.102 -39.483 1.00 89.44 80 GLY A CA 1
ATOM 613 C C . GLY A 1 80 ? 13.046 13.822 -38.337 1.00 89.44 80 GLY A C 1
ATOM 614 O O . GLY A 1 80 ? 13.495 13.780 -37.191 1.00 89.44 80 GLY A O 1
ATOM 615 N N . ILE A 1 81 ? 11.859 14.382 -38.597 1.00 90.31 81 ILE A N 1
ATOM 616 C CA . ILE A 1 81 ? 11.002 14.966 -37.547 1.00 90.31 81 ILE A CA 1
ATOM 617 C C . ILE A 1 81 ? 10.626 13.892 -36.512 1.00 90.31 81 ILE A C 1
ATOM 619 O O . ILE A 1 81 ? 10.712 14.121 -35.303 1.00 90.31 81 ILE A O 1
ATOM 623 N N . LEU A 1 82 ? 10.247 12.694 -36.969 1.00 87.06 82 LEU A N 1
ATOM 624 C CA . LEU A 1 82 ? 9.913 11.575 -36.081 1.00 87.06 82 LEU A CA 1
ATOM 625 C C . LEU A 1 82 ? 11.125 11.079 -35.288 1.00 87.06 82 LEU A C 1
ATOM 627 O O . LEU A 1 82 ? 10.976 10.710 -34.115 1.00 87.06 82 LEU A O 1
ATOM 631 N N . ALA A 1 83 ? 12.312 11.123 -35.896 1.00 89.75 83 ALA A N 1
ATOM 632 C CA . ALA A 1 83 ? 13.579 10.793 -35.265 1.00 89.75 83 ALA A CA 1
ATOM 633 C C . ALA A 1 83 ? 13.873 11.709 -34.064 1.00 89.75 83 ALA A C 1
ATOM 635 O O . ALA A 1 83 ? 14.191 11.200 -32.983 1.00 89.75 83 ALA A O 1
ATOM 636 N N . VAL A 1 84 ? 13.655 13.024 -34.206 1.00 91.94 84 VAL A N 1
ATOM 637 C CA . VAL A 1 84 ? 13.757 13.995 -33.099 1.00 91.94 84 VAL A CA 1
ATOM 638 C C . VAL A 1 84 ? 12.709 13.716 -32.019 1.00 91.94 84 VAL A C 1
ATOM 640 O O . VAL A 1 84 ? 13.055 13.511 -30.854 1.00 91.94 84 VAL A O 1
ATOM 643 N N . ILE A 1 85 ? 11.427 13.645 -32.393 1.00 88.94 85 ILE A N 1
ATOM 644 C CA . ILE A 1 85 ? 10.311 13.544 -31.434 1.00 88.94 85 ILE A CA 1
ATOM 645 C C . ILE A 1 85 ? 10.384 12.263 -30.597 1.00 88.94 85 ILE A C 1
ATOM 647 O O . ILE A 1 85 ? 10.044 12.270 -29.410 1.00 88.94 85 ILE A O 1
ATOM 651 N N . SER A 1 86 ? 10.870 11.164 -31.175 1.00 86.44 86 SER A N 1
ATOM 652 C CA . SER A 1 86 ? 11.003 9.893 -30.453 1.00 86.44 86 SER A CA 1
ATOM 653 C C . SER A 1 86 ? 12.392 9.655 -29.862 1.00 86.44 86 SER A C 1
ATOM 655 O O . SER A 1 86 ? 12.670 8.531 -29.438 1.00 86.44 86 SER A O 1
ATOM 657 N N . ALA A 1 87 ? 13.238 10.691 -29.798 1.00 89.44 87 ALA A N 1
ATOM 658 C CA . ALA A 1 87 ? 14.562 10.653 -29.175 1.00 89.44 87 ALA A CA 1
ATOM 659 C C . ALA A 1 87 ? 15.487 9.568 -29.758 1.00 89.44 87 ALA A C 1
ATOM 661 O O . ALA A 1 87 ? 16.186 8.865 -29.020 1.00 89.44 87 ALA A O 1
ATOM 662 N N . LEU A 1 88 ? 15.447 9.376 -31.083 1.00 88.56 88 LEU A N 1
ATOM 663 C CA . LEU A 1 88 ? 16.195 8.329 -31.789 1.00 88.56 88 LEU A CA 1
ATOM 664 C C . LEU A 1 88 ? 15.920 6.905 -31.265 1.00 88.56 88 LEU A C 1
ATOM 666 O O . LEU A 1 88 ? 16.804 6.046 -31.261 1.00 88.56 88 LEU A O 1
ATOM 670 N N . ASP A 1 89 ? 14.730 6.629 -30.729 1.00 83.50 89 ASP A N 1
ATOM 671 C CA . ASP A 1 89 ? 14.330 5.268 -30.362 1.00 83.50 89 ASP A CA 1
ATOM 672 C C . ASP A 1 89 ? 13.769 4.525 -31.577 1.00 83.50 89 ASP A C 1
ATOM 674 O O . ASP A 1 89 ? 12.557 4.463 -31.803 1.00 83.50 89 ASP A O 1
ATOM 678 N N . GLU A 1 90 ? 14.675 3.935 -32.358 1.00 75.50 90 GLU A N 1
ATOM 679 C CA . GLU A 1 90 ? 14.304 3.180 -33.549 1.00 75.50 90 GLU A CA 1
ATOM 680 C C . GLU A 1 90 ? 13.336 2.035 -33.239 1.00 75.50 90 GLU A C 1
ATOM 682 O O . GLU A 1 90 ? 12.505 1.711 -34.079 1.00 75.50 90 GLU A O 1
ATOM 687 N N . SER A 1 91 ? 13.376 1.421 -32.047 1.00 69.44 91 SER A N 1
ATOM 688 C CA . SER A 1 91 ? 12.485 0.298 -31.700 1.00 69.44 91 SER A CA 1
ATOM 689 C C . SER A 1 91 ? 10.998 0.662 -31.772 1.00 69.44 91 SER A C 1
ATOM 691 O O . SER A 1 91 ? 10.143 -0.220 -31.861 1.00 69.44 91 SER A O 1
ATOM 693 N N . LYS A 1 92 ? 10.689 1.962 -31.733 1.00 63.38 92 LYS A N 1
ATOM 694 C CA . LYS A 1 92 ? 9.332 2.510 -31.780 1.00 63.38 92 LYS A CA 1
ATOM 695 C C . LYS A 1 92 ? 8.989 3.173 -33.107 1.00 63.38 92 LYS A C 1
ATOM 697 O O . LYS A 1 92 ? 7.835 3.544 -33.295 1.00 63.38 92 LYS A O 1
ATOM 702 N N . MET A 1 93 ? 9.956 3.307 -34.009 1.00 66.81 93 MET A N 1
ATOM 703 C CA . MET A 1 93 ? 9.762 3.897 -35.327 1.00 66.81 93 MET A CA 1
ATOM 704 C C . MET A 1 93 ? 9.699 2.812 -36.398 1.00 66.81 93 MET A C 1
ATOM 706 O O . MET A 1 93 ? 10.458 1.838 -36.380 1.00 66.81 93 MET A O 1
ATOM 710 N N . ASP A 1 94 ? 8.802 3.018 -37.356 1.00 63.16 94 ASP A N 1
ATOM 711 C CA . ASP A 1 94 ? 8.723 2.234 -38.582 1.00 63.16 94 ASP A CA 1
ATOM 712 C C . ASP A 1 94 ? 8.977 3.185 -39.751 1.00 63.16 94 ASP A C 1
ATOM 714 O O . ASP A 1 94 ? 8.052 3.735 -40.349 1.00 63.16 94 ASP A O 1
ATOM 718 N N . PHE A 1 95 ? 10.258 3.455 -40.002 1.00 63.38 95 PHE A N 1
ATOM 719 C CA . PHE A 1 95 ? 10.675 4.350 -41.073 1.00 63.38 95 PHE A CA 1
ATOM 720 C C . PHE A 1 95 ? 10.130 3.867 -42.419 1.00 63.38 95 PHE A C 1
ATOM 722 O O . PHE A 1 95 ? 10.082 2.660 -42.706 1.00 63.38 95 PHE A O 1
ATOM 729 N N . ASN A 1 96 ? 9.702 4.820 -43.247 1.00 58.59 96 ASN A N 1
ATOM 730 C CA . ASN A 1 96 ? 9.195 4.558 -44.591 1.00 58.59 96 ASN A CA 1
ATOM 731 C C . ASN A 1 96 ? 8.029 3.529 -44.661 1.00 58.59 96 ASN A C 1
ATOM 733 O O . ASN A 1 96 ? 7.926 2.745 -45.608 1.00 58.59 96 ASN A O 1
ATOM 737 N N . ALA A 1 97 ? 7.151 3.480 -43.648 1.00 54.28 97 ALA A N 1
ATOM 738 C CA . ALA A 1 97 ? 6.052 2.502 -43.560 1.00 54.28 97 ALA A CA 1
ATOM 739 C C . ALA A 1 97 ? 5.011 2.603 -44.699 1.00 54.28 97 ALA A C 1
ATOM 741 O O . ALA A 1 97 ? 4.401 1.597 -45.069 1.00 54.28 97 ALA A O 1
ATOM 742 N N . LEU A 1 98 ? 4.821 3.797 -45.276 1.00 49.47 98 LEU A N 1
ATOM 743 C CA . LEU A 1 98 ? 3.858 4.047 -46.359 1.00 49.47 98 LEU A CA 1
ATOM 744 C C . LEU A 1 98 ? 4.319 3.498 -47.711 1.00 49.47 98 LEU A C 1
ATOM 746 O O . LEU A 1 98 ? 3.510 2.923 -48.433 1.00 49.47 98 LEU A O 1
ATOM 750 N N . ALA A 1 99 ? 5.613 3.602 -48.033 1.00 48.94 99 ALA A N 1
ATOM 751 C CA . ALA A 1 99 ? 6.159 3.018 -49.259 1.00 48.94 99 ALA A CA 1
ATOM 752 C C . ALA A 1 99 ? 6.085 1.478 -49.257 1.00 48.94 99 ALA A C 1
ATOM 754 O O . ALA A 1 99 ? 6.137 0.857 -50.313 1.00 48.94 99 ALA A O 1
ATOM 755 N N . ARG A 1 100 ? 5.935 0.860 -48.073 1.00 53.88 100 ARG A N 1
ATOM 756 C CA . ARG A 1 100 ? 5.927 -0.598 -47.865 1.00 53.88 100 ARG A CA 1
ATOM 757 C C . ARG A 1 100 ? 4.538 -1.215 -47.664 1.00 53.88 100 ARG A C 1
ATOM 759 O O . ARG A 1 100 ? 4.452 -2.392 -47.322 1.00 53.88 100 ARG A O 1
ATOM 766 N N . GLY A 1 101 ? 3.453 -0.449 -47.811 1.00 48.09 101 GLY A N 1
ATOM 767 C CA . GLY A 1 101 ? 2.086 -0.985 -47.709 1.00 48.09 101 GLY A CA 1
ATOM 768 C C . GLY A 1 101 ? 1.755 -1.678 -46.374 1.00 48.09 101 GLY A C 1
ATOM 769 O O . GLY A 1 101 ? 0.867 -2.523 -46.328 1.00 48.09 101 GLY A O 1
ATOM 770 N N . GLY A 1 102 ? 2.466 -1.350 -45.285 1.00 47.56 102 GLY A N 1
ATOM 771 C CA . GLY A 1 102 ? 2.218 -1.910 -43.949 1.00 47.56 102 GLY A CA 1
ATOM 772 C C . GLY A 1 102 ? 2.977 -3.194 -43.574 1.00 47.56 102 GLY A C 1
ATOM 773 O O . GLY A 1 102 ? 2.659 -3.773 -42.533 1.00 47.56 102 GLY A O 1
ATOM 774 N N . ALA A 1 103 ? 3.973 -3.637 -44.350 1.00 39.78 103 ALA A N 1
ATOM 775 C CA . ALA A 1 103 ? 4.833 -4.769 -43.976 1.00 39.78 103 ALA A CA 1
ATOM 776 C C . ALA A 1 103 ? 5.784 -4.441 -42.799 1.00 39.78 103 ALA A C 1
ATOM 778 O O . ALA A 1 103 ? 6.292 -3.326 -42.683 1.00 39.78 103 ALA A O 1
ATOM 779 N N . SER A 1 104 ? 6.022 -5.422 -41.915 1.00 44.81 104 SER A N 1
ATOM 780 C CA . SER A 1 104 ? 6.767 -5.247 -40.658 1.00 44.81 104 SER A CA 1
ATOM 781 C C . SER A 1 104 ? 8.267 -4.967 -40.852 1.00 44.81 104 SER A C 1
ATOM 783 O O . SER A 1 104 ? 8.870 -5.273 -41.881 1.00 44.81 104 SER A O 1
ATOM 785 N N . LYS A 1 105 ? 8.895 -4.422 -39.801 1.00 44.84 105 LYS A N 1
ATOM 786 C CA . LYS A 1 105 ? 10.327 -4.078 -39.709 1.00 44.84 105 LYS A CA 1
ATOM 787 C C . LYS A 1 105 ? 11.302 -5.234 -40.014 1.00 44.84 105 LYS A C 1
ATOM 789 O O . LYS A 1 105 ? 12.470 -4.978 -40.280 1.00 44.84 105 LYS A O 1
ATOM 794 N N . ALA A 1 106 ? 10.828 -6.484 -39.993 1.00 43.03 106 ALA A N 1
ATOM 795 C CA . ALA A 1 106 ? 11.630 -7.684 -40.236 1.00 43.03 106 ALA A CA 1
ATOM 796 C C . ALA A 1 106 ? 12.065 -7.865 -41.707 1.00 43.03 106 ALA A C 1
ATOM 798 O O . ALA A 1 106 ? 12.982 -8.635 -41.967 1.00 43.03 106 ALA A O 1
ATOM 799 N N . LEU A 1 107 ? 11.454 -7.144 -42.659 1.00 39.25 107 LEU A N 1
ATOM 800 C CA . LEU A 1 107 ? 11.825 -7.159 -44.082 1.00 39.25 107 LEU A CA 1
ATOM 801 C C . LEU A 1 107 ? 12.501 -5.836 -44.515 1.00 39.25 107 LEU A C 1
ATOM 803 O O . LEU A 1 107 ? 11.981 -5.113 -45.359 1.00 39.25 107 LEU A O 1
ATOM 807 N N . GLY A 1 108 ? 13.653 -5.494 -43.924 1.00 50.25 108 GLY A N 1
ATOM 808 C CA . GLY A 1 108 ? 14.592 -4.523 -44.519 1.00 50.25 108 GLY A CA 1
ATOM 809 C C . GLY A 1 108 ? 14.179 -3.041 -44.513 1.00 50.25 108 GLY A C 1
ATOM 810 O O . GLY A 1 108 ? 14.293 -2.368 -45.534 1.00 50.25 108 GLY A O 1
ATOM 811 N N . GLY A 1 109 ? 13.705 -2.504 -43.384 1.00 59.25 109 GLY A N 1
ATOM 812 C CA . GLY A 1 109 ? 13.490 -1.052 -43.243 1.00 59.25 109 GLY A CA 1
ATOM 813 C C . GLY A 1 109 ? 14.803 -0.250 -43.177 1.00 59.25 109 GLY A C 1
ATOM 814 O O . GLY A 1 109 ? 15.805 -0.759 -42.677 1.00 59.25 109 GLY A O 1
ATOM 815 N N . ARG A 1 110 ? 14.788 1.012 -43.640 1.00 73.06 110 ARG A N 1
ATOM 816 C CA . ARG A 1 110 ? 15.913 1.956 -43.483 1.00 73.06 110 ARG A CA 1
ATOM 817 C C . ARG A 1 110 ? 16.067 2.363 -42.011 1.00 73.06 110 ARG A C 1
ATOM 819 O O . ARG A 1 110 ? 15.078 2.664 -41.347 1.00 73.06 110 ARG A O 1
ATOM 826 N N . SER A 1 111 ? 17.295 2.348 -41.510 1.00 84.69 111 SER A N 1
ATOM 827 C CA . SER A 1 111 ? 17.693 2.789 -40.166 1.00 84.69 111 SER A CA 1
ATOM 828 C C . SER A 1 111 ? 18.062 4.278 -40.138 1.00 84.69 111 SER A C 1
ATOM 830 O O . SER A 1 111 ? 18.222 4.907 -41.185 1.00 84.69 111 SER A O 1
ATOM 832 N N . VAL A 1 112 ? 18.255 4.852 -38.945 1.00 87.69 112 VAL A N 1
ATOM 833 C CA . VAL A 1 112 ? 18.795 6.218 -38.806 1.00 87.69 112 VAL A CA 1
ATOM 834 C C . VAL A 1 112 ? 20.187 6.310 -39.436 1.00 87.69 112 VAL A C 1
ATOM 836 O O . VAL A 1 112 ? 20.483 7.307 -40.088 1.00 87.69 112 VAL A O 1
ATOM 839 N N . LYS A 1 113 ? 21.008 5.253 -39.328 1.00 89.06 113 LYS A N 1
ATOM 840 C CA . LYS A 1 113 ? 22.308 5.161 -40.016 1.00 89.06 113 LYS A CA 1
ATOM 841 C C . LYS A 1 113 ? 22.143 5.277 -41.533 1.00 89.06 113 LYS A C 1
ATOM 843 O O . LYS A 1 113 ? 22.869 6.032 -42.173 1.00 89.06 113 LYS A O 1
ATOM 848 N N . ASP A 1 114 ? 21.181 4.552 -42.106 1.00 88.31 114 ASP A N 1
ATOM 849 C CA . ASP A 1 114 ? 20.929 4.589 -43.551 1.00 88.31 114 ASP A CA 1
ATOM 850 C C . ASP A 1 114 ? 20.513 5.995 -44.012 1.00 88.31 114 ASP A C 1
ATOM 852 O O . ASP A 1 114 ? 20.899 6.426 -45.098 1.00 88.31 114 ASP A O 1
ATOM 856 N N . TYR A 1 115 ? 19.765 6.735 -43.187 1.00 89.81 115 TYR A N 1
ATOM 857 C CA . TYR A 1 115 ? 19.448 8.135 -43.463 1.00 89.81 115 TYR A CA 1
ATOM 858 C C . TYR A 1 115 ? 20.664 9.053 -43.308 1.00 89.81 115 TYR A C 1
ATOM 860 O O . TYR A 1 115 ? 20.925 9.833 -44.220 1.00 89.81 115 TYR A O 1
ATOM 868 N N . ALA A 1 116 ? 21.442 8.937 -42.232 1.00 90.38 116 ALA A N 1
ATOM 869 C CA . ALA A 1 116 ? 22.648 9.740 -42.012 1.00 90.38 116 ALA A CA 1
ATOM 870 C C . ALA A 1 116 ? 23.664 9.593 -43.159 1.00 90.38 116 ALA A C 1
ATOM 872 O O . ALA A 1 116 ? 24.156 10.582 -43.696 1.00 90.38 116 ALA A O 1
ATOM 873 N N . LEU A 1 117 ? 23.899 8.366 -43.630 1.00 89.38 117 LEU A N 1
ATOM 874 C CA . LEU A 1 117 ? 24.815 8.091 -44.743 1.00 89.38 117 LEU A CA 1
ATOM 875 C C . LEU A 1 117 ? 24.204 8.344 -46.134 1.00 89.38 117 LEU A C 1
ATOM 877 O O . LEU A 1 117 ? 24.908 8.303 -47.143 1.00 89.38 117 LEU A O 1
ATOM 881 N N . GLY A 1 118 ? 22.891 8.581 -46.214 1.00 87.19 118 GLY A N 1
ATOM 882 C CA . GLY A 1 118 ? 22.187 8.773 -47.480 1.00 87.19 118 GLY A CA 1
ATOM 883 C C . GLY A 1 118 ? 22.182 7.520 -48.354 1.00 87.19 118 GLY A C 1
ATOM 884 O O . GLY A 1 118 ? 22.610 7.570 -49.504 1.00 87.19 118 GLY A O 1
ATOM 885 N N . LYS A 1 119 ? 21.721 6.389 -47.809 1.00 84.12 119 LYS A N 1
ATOM 886 C CA . LYS A 1 119 ? 21.630 5.113 -48.528 1.00 84.12 119 LYS A CA 1
ATOM 887 C C . LYS A 1 119 ? 20.679 5.197 -49.717 1.00 84.12 119 LYS A C 1
ATOM 889 O O . LYS A 1 119 ? 19.484 5.460 -49.559 1.00 84.12 119 LYS A O 1
ATOM 894 N N . LEU A 1 120 ? 21.212 4.901 -50.890 1.00 80.25 120 LEU A N 1
ATOM 895 C CA . LEU A 1 120 ? 20.486 4.731 -52.139 1.00 80.25 120 LEU A CA 1
ATOM 896 C C . LEU A 1 120 ? 20.406 3.231 -52.424 1.00 80.25 120 LEU A C 1
ATOM 898 O O . LEU A 1 120 ? 21.420 2.543 -52.325 1.00 80.25 120 LEU A O 1
ATOM 902 N N . ASP A 1 121 ? 19.211 2.723 -52.740 1.00 69.62 121 ASP A N 1
ATOM 903 C CA . ASP A 1 121 ? 18.952 1.272 -52.764 1.00 69.62 121 ASP A CA 1
ATOM 904 C C . ASP A 1 121 ? 19.904 0.513 -53.711 1.00 69.62 121 ASP A C 1
ATOM 906 O O . ASP A 1 121 ? 20.350 -0.576 -53.358 1.00 69.62 121 ASP A O 1
ATOM 910 N N . ASP A 1 122 ? 20.309 1.141 -54.824 1.00 65.94 122 ASP A N 1
ATOM 911 C CA . ASP A 1 122 ? 21.176 0.532 -55.845 1.00 65.94 122 ASP A CA 1
ATOM 912 C C . ASP A 1 122 ? 22.575 1.179 -55.974 1.00 65.94 122 ASP A C 1
ATOM 914 O O . ASP A 1 122 ? 23.418 0.674 -56.713 1.00 65.94 122 ASP A O 1
ATOM 918 N N . TYR A 1 123 ? 22.856 2.286 -55.268 1.00 65.06 123 TYR A N 1
ATOM 919 C CA . TYR A 1 123 ? 24.064 3.114 -55.487 1.00 65.06 123 TYR A CA 1
ATOM 920 C C . TYR A 1 123 ? 24.961 3.280 -54.250 1.00 65.06 123 TYR A C 1
ATOM 922 O O . TYR A 1 123 ? 25.878 4.099 -54.250 1.00 65.06 123 TYR A O 1
ATOM 930 N N . GLY A 1 124 ? 24.720 2.511 -53.186 1.00 79.69 124 GLY A N 1
ATOM 931 C CA . GLY A 1 124 ? 25.495 2.611 -51.948 1.00 79.69 124 GLY A CA 1
ATOM 932 C C . GLY A 1 124 ? 25.128 3.844 -51.116 1.00 79.69 124 GLY A C 1
ATOM 933 O O . GLY A 1 124 ? 23.978 4.282 -51.105 1.00 79.69 124 GLY A O 1
ATOM 934 N N . TYR A 1 125 ? 26.085 4.380 -50.361 1.00 83.56 125 TYR A N 1
ATOM 935 C CA . TYR A 1 125 ? 25.876 5.550 -49.503 1.00 83.56 125 TYR A CA 1
ATOM 936 C C . TYR A 1 125 ? 26.338 6.827 -50.209 1.00 83.56 125 TYR A C 1
ATOM 938 O O . TYR A 1 125 ? 27.458 6.868 -50.707 1.00 83.56 125 TYR A O 1
ATOM 946 N N . ARG A 1 126 ? 25.512 7.884 -50.200 1.00 83.94 126 ARG A N 1
ATOM 947 C CA . ARG A 1 126 ? 25.900 9.224 -50.687 1.00 83.94 126 ARG A CA 1
ATOM 948 C C . ARG A 1 126 ? 27.119 9.763 -49.932 1.00 83.94 126 ARG A C 1
ATOM 950 O O . ARG A 1 126 ? 27.974 10.400 -50.531 1.00 83.94 126 ARG A O 1
ATOM 957 N N . ARG A 1 127 ? 27.194 9.498 -48.625 1.00 86.75 127 ARG A N 1
ATOM 958 C CA . ARG A 1 127 ? 28.302 9.893 -47.744 1.00 86.75 127 ARG A CA 1
ATOM 959 C C . ARG A 1 127 ? 29.147 8.659 -47.447 1.00 86.75 127 ARG A C 1
ATOM 961 O O . ARG A 1 127 ? 28.991 8.024 -46.409 1.00 86.75 127 ARG A O 1
ATOM 968 N N . SER A 1 128 ? 29.960 8.264 -48.424 1.00 78.81 128 SER A N 1
ATOM 969 C CA . SER A 1 128 ? 30.767 7.038 -48.382 1.00 78.81 128 SER A CA 1
ATOM 970 C C . SER A 1 128 ? 32.171 7.224 -47.802 1.00 78.81 128 SER A C 1
ATOM 972 O O . SER A 1 128 ? 32.945 6.272 -47.831 1.00 78.81 128 SER A O 1
ATOM 974 N N . ASP A 1 129 ? 32.513 8.419 -47.315 1.00 79.31 129 ASP A N 1
ATOM 975 C CA . ASP A 1 129 ? 33.820 8.690 -46.713 1.00 79.31 129 ASP A CA 1
ATOM 976 C C . ASP A 1 129 ? 34.050 7.809 -45.470 1.00 79.31 129 ASP A C 1
ATOM 978 O O . ASP A 1 129 ? 33.174 7.666 -44.608 1.00 79.31 129 ASP A O 1
ATOM 982 N N . GLU A 1 130 ? 35.238 7.209 -45.385 1.00 75.38 130 GLU A N 1
ATOM 983 C CA . GLU A 1 130 ? 35.669 6.392 -44.251 1.00 75.38 130 GLU A CA 1
ATOM 984 C C . GLU A 1 130 ? 35.862 7.227 -42.979 1.00 75.38 130 GLU A C 1
ATOM 986 O O . GLU A 1 130 ? 35.685 6.696 -41.881 1.00 75.38 130 GLU A O 1
ATOM 991 N N . ALA A 1 131 ? 36.140 8.531 -43.115 1.00 73.88 131 ALA A N 1
ATOM 992 C CA . ALA A 1 131 ? 36.214 9.470 -41.994 1.00 73.88 131 ALA A CA 1
ATOM 993 C C . ALA A 1 131 ? 34.870 9.627 -41.250 1.00 73.88 131 ALA A C 1
ATOM 995 O O . ALA A 1 131 ? 34.841 10.047 -40.091 1.00 73.88 131 ALA A O 1
ATOM 996 N N . GLY A 1 132 ? 33.763 9.223 -41.883 1.00 82.12 132 GLY A N 1
ATOM 997 C CA . GLY A 1 132 ? 32.415 9.303 -41.339 1.00 82.12 132 GLY A CA 1
ATOM 998 C C . GLY A 1 132 ? 31.716 10.627 -41.632 1.00 82.12 132 GLY A C 1
ATOM 999 O O . GLY A 1 132 ? 32.253 11.531 -42.260 1.00 82.12 132 GLY A O 1
ATOM 1000 N N . THR A 1 133 ? 30.462 10.728 -41.203 1.00 90.56 133 THR A N 1
ATOM 1001 C CA . THR A 1 133 ? 29.621 11.910 -41.380 1.00 90.56 133 THR A CA 1
ATOM 1002 C C . THR A 1 133 ? 29.016 12.342 -40.054 1.00 90.56 133 THR A C 1
ATOM 1004 O O . THR A 1 133 ? 28.649 11.512 -39.215 1.00 90.56 133 THR A O 1
ATOM 1007 N N . LEU A 1 134 ? 28.903 13.656 -39.884 1.00 94.88 134 LEU A N 1
ATOM 1008 C CA . LEU A 1 134 ? 28.206 14.285 -38.776 1.00 94.88 134 LEU A CA 1
ATOM 1009 C C . LEU A 1 134 ? 26.841 14.762 -39.274 1.00 94.88 134 LEU A C 1
ATOM 1011 O O . LEU A 1 134 ? 26.744 15.576 -40.195 1.00 94.88 134 LEU A O 1
ATOM 1015 N N . THR A 1 135 ? 25.787 14.259 -38.641 1.00 95.94 135 THR A N 1
ATOM 1016 C CA . THR A 1 135 ? 24.394 14.564 -38.975 1.00 95.94 135 THR A CA 1
ATOM 1017 C C . THR A 1 135 ? 23.762 15.349 -37.837 1.00 95.94 135 THR A C 1
ATOM 1019 O O . THR A 1 135 ? 23.901 14.971 -36.666 1.00 95.94 135 THR A O 1
ATOM 1022 N N . ARG A 1 136 ? 23.078 16.450 -38.164 1.00 96.56 136 ARG A N 1
ATOM 1023 C CA . ARG A 1 136 ? 22.352 17.288 -37.202 1.00 96.56 136 ARG A CA 1
ATOM 1024 C C . ARG A 1 136 ? 20.945 17.544 -37.708 1.00 96.56 136 ARG A C 1
ATOM 1026 O O . ARG A 1 136 ? 20.738 17.860 -38.875 1.00 96.56 136 ARG A O 1
ATOM 1033 N N . PHE A 1 137 ? 19.976 17.394 -36.817 1.00 97.50 137 PHE A N 1
ATOM 1034 C CA . PHE A 1 137 ? 18.579 17.660 -37.128 1.00 97.50 137 PHE A CA 1
ATOM 1035 C C . PHE A 1 137 ? 17.955 18.419 -35.966 1.00 97.50 137 PHE A C 1
ATOM 1037 O O . PHE A 1 137 ? 17.909 17.909 -34.844 1.00 97.50 137 PHE A O 1
ATOM 1044 N N . SER A 1 138 ? 17.471 19.630 -36.236 1.00 97.69 138 SER A N 1
ATOM 1045 C CA . SER A 1 138 ? 16.910 20.532 -35.232 1.00 97.69 138 SER A CA 1
ATOM 1046 C C . SER A 1 138 ? 15.509 20.986 -35.621 1.00 97.69 138 SER A C 1
ATOM 1048 O O . SER A 1 138 ? 15.241 21.331 -36.770 1.00 97.69 138 SER A O 1
ATOM 1050 N N . LEU A 1 139 ? 14.615 21.004 -34.639 1.00 97.31 139 LEU A N 1
ATOM 1051 C CA . LEU A 1 139 ? 13.273 21.561 -34.715 1.00 97.31 139 LEU A CA 1
ATOM 1052 C C . LEU A 1 139 ? 13.221 22.816 -33.846 1.00 97.31 139 LEU A C 1
ATOM 1054 O O . LEU A 1 139 ? 13.351 22.736 -32.623 1.00 97.31 139 LEU A O 1
ATOM 1058 N N . GLY A 1 140 ? 13.015 23.964 -34.482 1.00 96.25 140 GLY A N 1
ATOM 1059 C CA . GLY A 1 140 ? 12.908 25.264 -33.837 1.00 96.25 140 GLY A CA 1
ATOM 1060 C C . GLY A 1 140 ? 11.460 25.653 -33.578 1.00 96.25 140 GLY A C 1
ATOM 1061 O O . GLY A 1 140 ? 10.650 25.736 -34.503 1.00 96.25 140 GLY A O 1
ATOM 1062 N N . PHE A 1 141 ? 11.145 25.937 -32.322 1.00 94.88 141 PHE A N 1
ATOM 1063 C CA . PHE A 1 141 ? 9.824 26.326 -31.855 1.00 94.88 141 PHE A CA 1
ATOM 1064 C C . PHE A 1 141 ? 9.825 27.752 -31.324 1.00 94.88 141 PHE A C 1
ATOM 1066 O O . PHE A 1 141 ? 10.775 28.184 -30.671 1.00 94.88 141 PHE A O 1
ATOM 1073 N N . LYS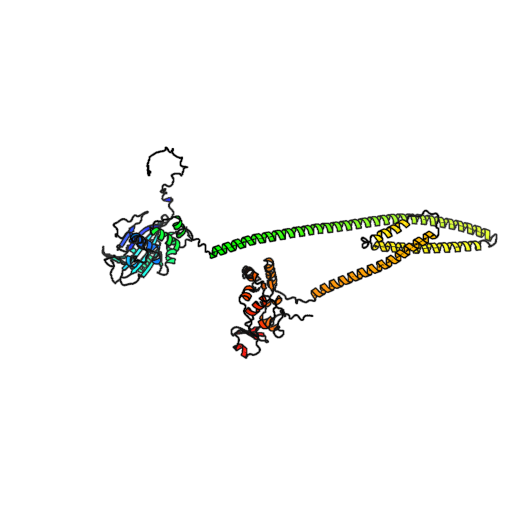 A 1 142 ? 8.716 28.458 -31.543 1.00 92.94 142 LYS A N 1
ATOM 1074 C CA . LYS A 1 142 ? 8.495 29.798 -31.006 1.00 92.94 142 LYS A CA 1
ATOM 1075 C C . LYS A 1 142 ? 7.155 29.893 -30.302 1.00 92.94 142 LYS A C 1
ATOM 1077 O O . LYS A 1 142 ? 6.126 29.488 -30.844 1.00 92.94 142 LYS A O 1
ATOM 1082 N N . HIS A 1 143 ? 7.151 30.430 -29.090 1.00 89.88 143 HIS A N 1
ATOM 1083 C CA . HIS A 1 143 ? 5.928 30.625 -28.334 1.00 89.88 143 HIS A CA 1
ATOM 1084 C C . HIS A 1 143 ? 5.143 31.824 -28.876 1.00 89.88 143 HIS A C 1
ATOM 1086 O O . HIS A 1 143 ? 5.627 32.954 -28.914 1.00 89.88 143 HIS A O 1
ATOM 1092 N N . THR A 1 144 ? 3.885 31.587 -29.238 1.00 83.88 144 THR A N 1
ATOM 1093 C CA . THR A 1 144 ? 2.997 32.560 -29.905 1.00 83.88 144 THR A CA 1
ATOM 1094 C C . THR A 1 144 ? 2.813 33.882 -29.150 1.00 83.88 144 THR A C 1
ATOM 1096 O O . THR A 1 144 ? 2.670 34.927 -29.779 1.00 83.88 144 THR A O 1
ATOM 1099 N N . VAL A 1 145 ? 2.851 33.864 -27.810 1.00 81.81 145 VAL A N 1
ATOM 1100 C CA . VAL A 1 145 ? 2.671 35.068 -26.967 1.00 81.81 145 VAL A CA 1
ATOM 1101 C C . VAL A 1 145 ? 3.984 35.612 -26.401 1.00 81.81 145 VAL A C 1
ATOM 1103 O O . VAL A 1 145 ? 4.335 36.747 -26.688 1.00 81.81 145 VAL A O 1
ATOM 1106 N N . THR A 1 146 ? 4.707 34.826 -25.595 1.00 84.75 146 THR A N 1
ATOM 1107 C CA . THR A 1 146 ? 5.981 35.234 -24.973 1.00 84.75 146 THR A CA 1
ATOM 1108 C C . THR A 1 146 ? 7.124 35.449 -25.967 1.00 84.75 146 THR A C 1
ATOM 1110 O O . THR A 1 146 ? 8.121 36.046 -25.585 1.00 84.75 146 THR A O 1
ATOM 1113 N N . GLN A 1 147 ? 6.993 34.990 -27.222 1.00 88.19 147 GLN A N 1
ATOM 1114 C CA . GLN A 1 147 ? 8.058 34.989 -28.235 1.00 88.19 147 GLN A CA 1
ATOM 1115 C C . GLN A 1 147 ? 9.313 34.206 -27.815 1.00 88.19 147 GLN A C 1
ATOM 1117 O O . GLN A 1 147 ? 10.335 34.304 -28.486 1.00 88.19 147 GLN A O 1
ATOM 1122 N N . GLU A 1 148 ? 9.229 33.402 -26.748 1.00 90.56 148 GLU A N 1
ATOM 1123 C CA . GLU A 1 148 ? 10.302 32.510 -26.316 1.00 90.56 148 GLU A CA 1
ATOM 1124 C C . GLU A 1 148 ? 10.610 31.486 -27.405 1.00 90.56 148 GLU A C 1
ATOM 1126 O O . GLU A 1 148 ? 9.706 30.915 -28.019 1.00 90.56 148 GLU A O 1
ATOM 1131 N N . GLU A 1 149 ? 11.895 31.240 -27.620 1.00 94.00 149 GLU A N 1
ATOM 1132 C CA . GLU A 1 149 ? 12.389 30.333 -28.647 1.00 94.00 149 GLU A CA 1
ATOM 1133 C C . GLU A 1 149 ? 13.007 29.096 -28.000 1.00 94.00 149 GLU A C 1
ATOM 1135 O O . GLU A 1 149 ? 13.729 29.195 -27.007 1.00 94.00 149 GLU A O 1
ATOM 1140 N N . VAL A 1 150 ? 12.705 27.919 -28.540 1.00 95.44 150 VAL A N 1
ATOM 1141 C CA . VAL A 1 150 ? 13.237 26.640 -28.060 1.00 95.44 150 VAL A CA 1
ATOM 1142 C C . VAL A 1 150 ? 13.582 25.773 -29.259 1.00 95.44 150 VAL A C 1
ATOM 1144 O O . VAL A 1 150 ? 12.728 25.528 -30.104 1.00 95.44 150 VAL A O 1
ATOM 1147 N N . SER A 1 151 ? 14.805 25.261 -29.310 1.00 97.25 151 SER A N 1
ATOM 1148 C CA . SER A 1 151 ? 15.230 24.275 -30.303 1.00 97.25 151 SER A CA 1
ATOM 1149 C C . SER A 1 151 ? 15.424 22.916 -29.659 1.00 97.25 151 SER A C 1
ATOM 1151 O O . SER A 1 151 ? 16.005 22.815 -28.580 1.00 97.25 151 SER A O 1
ATOM 1153 N N . ILE A 1 152 ? 14.950 21.865 -30.319 1.00 97.38 152 ILE A N 1
ATOM 1154 C CA . ILE A 1 152 ? 15.141 20.480 -29.882 1.00 97.38 152 ILE A CA 1
ATOM 1155 C C . ILE A 1 152 ? 15.668 19.659 -31.048 1.00 97.38 152 ILE A C 1
ATOM 1157 O O . ILE A 1 152 ? 15.245 19.857 -32.185 1.00 97.38 152 ILE A O 1
ATOM 1161 N N . GLY A 1 153 ? 16.563 18.718 -30.789 1.00 96.88 153 GLY A N 1
ATOM 1162 C CA . GLY A 1 153 ? 17.165 17.977 -31.885 1.00 96.88 153 GLY A CA 1
ATOM 1163 C C . GLY A 1 153 ? 18.096 16.867 -31.452 1.00 96.88 153 GLY A C 1
ATOM 1164 O O . GLY A 1 153 ? 18.170 16.501 -30.275 1.00 96.88 153 GLY A O 1
ATOM 1165 N N . PHE A 1 154 ? 18.795 16.323 -32.440 1.00 97.50 154 PHE A N 1
ATOM 1166 C CA . PHE A 1 154 ? 19.853 15.352 -32.226 1.00 97.50 154 PHE A CA 1
ATOM 1167 C C . PHE A 1 154 ? 21.083 15.661 -33.075 1.00 97.50 154 PHE A C 1
ATOM 1169 O O . PHE A 1 154 ? 20.988 16.214 -34.172 1.00 97.50 154 PHE A O 1
ATOM 1176 N N . ALA A 1 155 ? 22.228 15.234 -32.559 1.00 97.19 155 ALA A N 1
ATOM 1177 C CA . ALA A 1 155 ? 23.508 15.191 -33.232 1.00 97.19 155 ALA A CA 1
ATOM 1178 C C . ALA A 1 155 ? 24.051 13.764 -33.144 1.00 97.19 155 ALA A C 1
ATOM 1180 O O . ALA A 1 155 ? 24.151 13.186 -32.055 1.00 97.19 155 ALA A O 1
ATOM 1181 N N . ILE A 1 156 ? 24.347 13.182 -34.302 1.00 96.38 156 ILE A N 1
ATOM 1182 C CA . ILE A 1 156 ? 24.900 11.834 -34.420 1.00 96.38 156 ILE A CA 1
ATOM 1183 C C . ILE A 1 156 ? 26.107 11.839 -35.347 1.00 96.38 156 ILE A C 1
ATOM 1185 O O . ILE A 1 156 ? 26.181 12.654 -36.270 1.00 96.38 156 ILE A O 1
ATOM 1189 N N . SER A 1 157 ? 26.993 10.878 -35.135 1.00 94.31 157 SER A N 1
ATOM 1190 C CA . SER A 1 157 ? 28.110 10.588 -36.021 1.00 94.31 157 SER A CA 1
ATOM 1191 C C . SER A 1 157 ? 28.047 9.133 -36.471 1.00 94.31 157 SER A C 1
ATOM 1193 O O . SER A 1 157 ? 27.637 8.241 -35.722 1.00 94.31 157 SER A O 1
ATOM 1195 N N . THR A 1 158 ? 28.386 8.873 -37.731 1.00 93.69 158 THR A N 1
ATOM 1196 C CA . THR A 1 158 ? 28.477 7.499 -38.232 1.00 93.69 158 THR A CA 1
ATOM 1197 C C . THR A 1 158 ? 29.368 7.395 -39.458 1.00 93.69 158 THR A C 1
ATOM 1199 O O . THR A 1 158 ? 29.433 8.324 -40.254 1.00 93.69 158 THR A O 1
ATOM 1202 N N . ALA A 1 159 ? 30.015 6.247 -39.645 1.00 90.88 159 ALA A N 1
ATOM 1203 C CA . ALA A 1 159 ? 30.753 5.918 -40.861 1.00 90.88 159 ALA A CA 1
ATOM 1204 C C . ALA A 1 159 ? 30.180 4.660 -41.543 1.00 90.88 159 ALA A C 1
ATOM 1206 O O . ALA A 1 159 ? 29.568 3.818 -40.869 1.00 90.88 159 ALA A O 1
ATOM 1207 N N . PRO A 1 160 ? 30.392 4.468 -42.861 1.00 85.50 160 PRO A N 1
ATOM 1208 C CA . PRO A 1 160 ? 29.921 3.281 -43.579 1.00 85.50 160 PRO A CA 1
ATOM 1209 C C . PRO A 1 160 ? 30.322 1.960 -42.907 1.00 85.50 160 PRO A C 1
ATOM 1211 O O . PRO A 1 160 ? 29.472 1.075 -42.752 1.00 85.50 160 PRO A O 1
ATOM 1214 N N . GLY A 1 161 ? 31.572 1.871 -42.434 1.00 82.50 161 GLY A N 1
ATOM 1215 C CA . GLY A 1 161 ? 32.149 0.689 -41.784 1.00 82.50 161 GLY A CA 1
ATOM 1216 C C . GLY A 1 161 ? 31.728 0.439 -40.329 1.00 82.50 161 GLY A C 1
ATOM 1217 O O . GLY A 1 161 ? 32.095 -0.589 -39.773 1.00 82.50 161 GLY A O 1
ATOM 1218 N N . GLN A 1 162 ? 30.966 1.336 -39.695 1.00 85.50 162 GLN A N 1
ATOM 1219 C CA . GLN A 1 162 ? 30.506 1.155 -38.310 1.00 85.50 162 GLN A CA 1
ATOM 1220 C C . GLN A 1 162 ? 29.168 0.415 -38.244 1.00 85.50 162 GLN A C 1
ATOM 1222 O O . GLN A 1 162 ? 28.235 0.775 -38.950 1.00 85.50 162 GLN A O 1
ATOM 1227 N N . ASP A 1 163 ? 28.993 -0.552 -37.343 1.00 81.88 163 ASP A N 1
ATOM 1228 C CA . ASP A 1 163 ? 27.717 -1.283 -37.224 1.00 81.88 163 ASP A CA 1
ATOM 1229 C C . ASP A 1 163 ? 26.543 -0.405 -36.758 1.00 81.88 163 ASP A C 1
ATOM 1231 O O . ASP A 1 163 ? 25.393 -0.625 -37.147 1.00 81.88 163 ASP A O 1
ATOM 1235 N N . LYS A 1 164 ? 26.817 0.594 -35.913 1.00 84.44 164 LYS A N 1
ATOM 1236 C CA . LYS A 1 164 ? 25.829 1.523 -35.350 1.00 84.44 164 LYS A CA 1
ATOM 1237 C C . LYS A 1 164 ? 26.375 2.945 -35.379 1.00 84.44 164 LYS A C 1
ATOM 1239 O O . LYS A 1 164 ? 27.583 3.138 -35.362 1.00 84.44 164 LYS A O 1
ATOM 1244 N N . TYR A 1 165 ? 25.469 3.915 -35.409 1.00 91.06 165 TYR A N 1
ATOM 1245 C CA . TYR A 1 165 ? 25.803 5.326 -35.238 1.00 91.06 165 TYR A CA 1
ATOM 1246 C C . TYR A 1 165 ? 26.000 5.660 -33.755 1.00 91.06 165 TYR A C 1
ATOM 1248 O O . TYR A 1 165 ? 25.369 5.050 -32.881 1.00 91.06 165 TYR A O 1
ATOM 1256 N N . ASP A 1 166 ? 26.819 6.670 -33.486 1.00 92.56 166 ASP A N 1
ATOM 1257 C CA . ASP A 1 166 ? 27.019 7.229 -32.159 1.00 92.56 166 ASP A CA 1
ATOM 1258 C C . ASP A 1 166 ? 26.126 8.455 -31.955 1.00 92.56 166 ASP A C 1
ATOM 1260 O O . ASP A 1 166 ? 25.944 9.288 -32.841 1.00 92.56 166 ASP A O 1
ATOM 1264 N N . ILE A 1 167 ? 25.516 8.544 -30.771 1.00 94.69 167 ILE A N 1
ATOM 1265 C CA . ILE A 1 167 ? 24.725 9.709 -30.364 1.00 94.69 167 ILE A CA 1
ATOM 1266 C C . ILE A 1 167 ? 25.662 10.648 -29.619 1.00 94.69 167 ILE A C 1
ATOM 1268 O O . ILE A 1 167 ? 25.981 10.380 -28.461 1.00 94.69 167 ILE A O 1
ATOM 1272 N N . GLU A 1 168 ? 26.063 11.735 -30.276 1.00 94.69 168 GLU A N 1
ATOM 1273 C CA . GLU A 1 168 ? 26.833 12.809 -29.645 1.00 94.69 168 GLU A CA 1
ATOM 1274 C C . GLU A 1 168 ? 25.966 13.541 -28.622 1.00 94.69 168 GLU A C 1
ATOM 1276 O O . GLU A 1 168 ? 26.353 13.691 -27.466 1.00 94.69 168 GLU A O 1
ATOM 1281 N N . ALA A 1 169 ? 24.755 13.936 -29.026 1.00 95.75 169 ALA A N 1
ATOM 1282 C CA . ALA A 1 169 ? 23.790 14.551 -28.129 1.00 95.75 169 ALA A CA 1
ATOM 1283 C C . ALA A 1 169 ? 22.358 14.422 -28.649 1.00 95.75 169 ALA A C 1
ATOM 1285 O O . ALA A 1 169 ? 22.073 14.607 -29.830 1.00 95.75 169 ALA A O 1
ATOM 1286 N N . LEU A 1 170 ? 21.424 14.190 -27.734 1.00 97.12 170 LEU A N 1
ATOM 1287 C CA . LEU A 1 170 ? 20.073 14.732 -27.855 1.00 97.12 170 LEU A CA 1
ATOM 1288 C C . LEU A 1 170 ? 20.081 16.076 -27.130 1.00 97.12 170 LEU A C 1
ATOM 1290 O O . LEU A 1 170 ? 20.625 16.144 -26.029 1.00 97.12 170 LEU A O 1
ATOM 1294 N N . PHE A 1 171 ? 19.515 17.130 -27.710 1.00 97.31 171 PHE A N 1
ATOM 1295 C CA . PHE A 1 171 ? 19.701 18.475 -27.164 1.00 97.31 171 PHE A CA 1
ATOM 1296 C C . PHE A 1 171 ? 18.421 19.299 -27.087 1.00 97.31 171 PHE A C 1
ATOM 1298 O O . PHE A 1 171 ? 17.500 19.138 -27.889 1.00 97.31 171 PHE A O 1
ATOM 1305 N N . ILE A 1 172 ? 18.398 20.205 -26.110 1.00 97.00 172 ILE A N 1
ATOM 1306 C CA . ILE A 1 172 ? 17.391 21.250 -25.934 1.00 97.00 172 ILE A CA 1
ATOM 1307 C C . ILE A 1 172 ? 18.140 22.571 -25.757 1.00 97.00 172 ILE A C 1
ATOM 1309 O O . ILE A 1 172 ? 18.938 22.705 -24.832 1.00 97.00 172 ILE A O 1
ATOM 1313 N N . VAL A 1 173 ? 17.866 23.552 -26.611 1.00 96.62 173 VAL A N 1
ATOM 1314 C CA . VAL A 1 173 ? 18.423 24.907 -26.516 1.00 96.62 173 VAL A CA 1
ATOM 1315 C C . VAL A 1 173 ? 17.289 25.886 -26.281 1.00 96.62 173 VAL A C 1
ATOM 1317 O O . VAL A 1 173 ? 16.342 25.937 -27.062 1.00 96.62 173 VAL A O 1
ATOM 1320 N N . LYS A 1 174 ? 17.361 26.658 -25.197 1.00 93.88 174 LYS A N 1
ATOM 1321 C CA . LYS A 1 174 ? 16.364 27.687 -24.870 1.00 93.88 174 LYS A CA 1
ATOM 1322 C C . LYS A 1 174 ? 16.918 29.069 -25.196 1.00 93.88 174 LYS A C 1
ATOM 1324 O O . LYS A 1 174 ? 18.068 29.365 -24.885 1.00 93.88 174 LYS A O 1
ATOM 1329 N N . GLY A 1 175 ? 16.071 29.916 -25.767 1.00 91.12 175 GLY A N 1
ATOM 1330 C CA . GLY A 1 175 ? 16.378 31.299 -26.127 1.00 91.12 175 GLY A CA 1
ATOM 1331 C C . GLY A 1 175 ? 16.769 31.519 -27.590 1.00 91.12 175 GLY A C 1
ATOM 1332 O O . GLY A 1 175 ? 17.010 32.665 -27.953 1.00 91.12 175 GLY A O 1
ATOM 1333 N N . ARG A 1 176 ? 16.820 30.471 -28.427 1.00 94.62 176 ARG A N 1
ATOM 1334 C CA . ARG A 1 176 ? 17.128 30.592 -29.862 1.00 94.62 176 ARG A CA 1
ATOM 1335 C C . ARG A 1 176 ? 16.516 29.465 -30.697 1.00 94.62 176 ARG A C 1
ATOM 1337 O O . ARG A 1 176 ? 16.536 28.297 -30.296 1.00 94.62 176 ARG A O 1
ATOM 1344 N N . VAL A 1 177 ? 16.033 29.816 -31.889 1.00 96.25 177 VAL A N 1
ATOM 1345 C CA . VAL A 1 177 ? 15.795 28.882 -33.003 1.00 96.25 177 VAL A CA 1
ATOM 1346 C C . VAL A 1 177 ? 17.102 28.629 -33.764 1.00 96.25 177 VAL A C 1
ATOM 1348 O O . VAL A 1 177 ? 17.614 29.545 -34.401 1.00 96.25 177 VAL A O 1
ATOM 1351 N N . LEU A 1 178 ? 17.627 27.403 -33.696 1.00 96.38 178 LEU A N 1
ATOM 1352 C CA . LEU A 1 178 ? 18.868 27.017 -34.372 1.00 96.38 178 LEU A CA 1
ATOM 1353 C C . LEU A 1 178 ? 18.660 26.828 -35.880 1.00 96.38 178 LEU A C 1
ATOM 1355 O O . LEU A 1 178 ? 17.608 26.342 -36.322 1.00 96.38 178 LEU A O 1
ATOM 1359 N N . LYS A 1 179 ? 19.696 27.170 -36.641 1.00 96.19 179 LYS A N 1
ATOM 1360 C CA . LYS A 1 179 ? 19.815 27.027 -38.095 1.00 96.19 179 LYS A CA 1
ATOM 1361 C C . LYS A 1 179 ? 20.992 26.134 -38.464 1.00 96.19 179 LYS A C 1
ATOM 1363 O O . LYS A 1 179 ? 21.758 25.730 -37.592 1.00 96.19 179 LYS A O 1
ATOM 1368 N N . THR A 1 180 ? 21.141 25.814 -39.746 1.00 95.31 180 THR A N 1
ATOM 1369 C CA . THR A 1 180 ? 22.290 25.025 -40.203 1.00 95.31 180 THR A CA 1
ATOM 1370 C C . THR A 1 180 ? 23.631 25.697 -39.911 1.00 95.31 180 THR A C 1
ATOM 1372 O O . THR A 1 180 ? 24.563 24.990 -39.539 1.00 95.31 180 THR A O 1
ATOM 1375 N N . ASP A 1 181 ? 23.689 27.032 -39.955 1.00 93.88 181 ASP A N 1
ATOM 1376 C CA . ASP A 1 181 ? 24.866 27.849 -39.609 1.00 93.88 181 ASP A CA 1
ATOM 1377 C C . ASP A 1 181 ? 25.391 27.587 -38.182 1.00 93.88 181 ASP A C 1
ATOM 1379 O O . ASP A 1 181 ? 26.577 27.740 -37.920 1.00 93.88 181 ASP A O 1
ATOM 1383 N N . ASP A 1 182 ? 24.536 27.156 -37.243 1.00 93.75 182 ASP A N 1
ATOM 1384 C CA . ASP A 1 182 ? 24.961 26.831 -35.871 1.00 93.75 182 ASP A CA 1
ATOM 1385 C C . ASP A 1 182 ? 25.699 25.470 -35.782 1.00 93.75 182 ASP A C 1
ATOM 1387 O O . ASP A 1 182 ? 26.277 25.127 -34.744 1.00 93.75 182 ASP A O 1
ATOM 1391 N N . PHE A 1 183 ? 25.655 24.659 -36.845 1.00 94.69 183 PHE A N 1
ATOM 1392 C CA . PHE A 1 183 ? 26.157 23.279 -36.875 1.00 94.69 183 PHE A CA 1
ATOM 1393 C C . PHE A 1 183 ? 27.310 23.052 -37.854 1.00 94.69 183 PHE A C 1
ATOM 1395 O O . PHE A 1 183 ? 27.755 21.908 -37.996 1.00 94.69 183 PHE A O 1
ATOM 1402 N N . VAL A 1 184 ? 27.775 24.094 -38.537 1.00 93.00 184 VAL A N 1
ATOM 1403 C CA . VAL A 1 184 ? 28.803 24.002 -39.575 1.00 93.00 184 VAL A CA 1
ATOM 1404 C C . VAL A 1 184 ? 29.800 25.149 -39.449 1.00 93.00 184 VAL A C 1
ATOM 1406 O O . VAL A 1 184 ? 29.472 26.207 -38.920 1.00 93.00 184 VAL A O 1
ATOM 1409 N N . ASP A 1 185 ? 31.004 24.923 -39.958 1.00 91.00 185 ASP A N 1
ATOM 1410 C CA . ASP A 1 185 ? 31.974 25.965 -40.264 1.00 91.00 185 ASP A CA 1
ATOM 1411 C C . ASP A 1 185 ? 32.040 26.146 -41.777 1.00 91.00 185 ASP A C 1
ATOM 1413 O O . ASP A 1 185 ? 32.223 25.179 -42.522 1.00 91.00 185 ASP A O 1
ATOM 1417 N N . ASP A 1 186 ? 31.870 27.389 -42.214 1.00 83.88 186 ASP A N 1
ATOM 1418 C CA . ASP A 1 186 ? 31.998 27.791 -43.610 1.00 83.88 186 ASP A CA 1
ATOM 1419 C C . ASP A 1 186 ? 33.469 28.118 -43.904 1.00 83.88 186 ASP A C 1
ATOM 1421 O O . ASP A 1 186 ? 34.095 28.895 -43.175 1.00 83.88 186 ASP A O 1
ATOM 1425 N N . PHE A 1 187 ? 34.027 27.512 -44.955 1.00 77.06 187 PHE A N 1
ATOM 1426 C CA . PHE A 1 187 ? 35.416 27.738 -45.376 1.00 77.06 187 PHE A CA 1
ATOM 1427 C C . PHE A 1 187 ? 35.483 28.656 -46.604 1.00 77.06 187 PHE A C 1
ATOM 1429 O O . PHE A 1 187 ? 36.257 29.608 -46.588 1.00 77.06 187 PHE A O 1
ATOM 1436 N N . ASP A 1 188 ? 34.631 28.408 -47.608 1.00 73.06 188 ASP A N 1
ATOM 1437 C CA . ASP A 1 188 ? 34.466 29.186 -48.850 1.00 73.06 188 ASP A CA 1
ATOM 1438 C C . ASP A 1 188 ? 32.963 29.287 -49.225 1.00 73.06 188 ASP A C 1
ATOM 1440 O O . ASP A 1 188 ? 32.130 28.666 -48.569 1.00 73.06 188 ASP A O 1
ATOM 1444 N N . GLU A 1 189 ? 32.582 30.048 -50.271 1.00 60.97 189 GLU A N 1
ATOM 1445 C CA . GLU A 1 189 ? 31.160 30.320 -50.619 1.00 60.97 189 GLU A CA 1
ATOM 1446 C C . GLU A 1 189 ? 30.295 29.061 -50.859 1.00 60.97 189 GLU A C 1
ATOM 1448 O O . GLU A 1 189 ? 29.081 29.132 -50.673 1.00 60.97 189 GLU A O 1
ATOM 1453 N N . ASP A 1 190 ? 30.899 27.914 -51.198 1.00 62.09 190 ASP A N 1
ATOM 1454 C CA . ASP A 1 190 ? 30.192 26.652 -51.478 1.00 62.09 190 ASP A CA 1
ATOM 1455 C C . ASP A 1 190 ? 30.685 25.444 -50.645 1.00 62.09 190 ASP A C 1
ATOM 1457 O O . ASP A 1 190 ? 30.158 24.337 -50.797 1.00 62.09 190 ASP A O 1
ATOM 1461 N N . GLU A 1 191 ? 31.682 25.616 -49.765 1.00 79.81 191 GLU A N 1
ATOM 1462 C CA . GLU A 1 191 ? 32.285 24.514 -48.996 1.00 79.81 191 GLU A CA 1
ATOM 1463 C C . GLU A 1 191 ? 32.133 24.730 -47.486 1.00 79.81 191 GLU A C 1
ATOM 1465 O O . GLU A 1 191 ? 32.578 25.732 -46.920 1.00 79.81 191 GLU A O 1
ATOM 1470 N N . TYR A 1 192 ? 31.506 23.755 -46.824 1.00 86.00 192 TYR A N 1
ATOM 1471 C CA . TYR A 1 192 ? 31.242 23.769 -45.388 1.00 86.00 192 TYR A CA 1
ATOM 1472 C C . TYR A 1 192 ? 31.637 22.433 -44.755 1.00 86.00 192 TYR A C 1
ATOM 1474 O O . TYR A 1 192 ? 31.499 21.373 -45.371 1.00 86.00 192 TYR A O 1
ATOM 1482 N N . SER A 1 193 ? 32.059 22.469 -43.490 1.00 89.25 193 SER A N 1
ATOM 1483 C CA . SER A 1 193 ? 32.234 21.264 -42.676 1.00 89.25 193 SER A CA 1
ATOM 1484 C C . SER A 1 193 ? 31.276 21.289 -41.494 1.00 89.25 193 SER A C 1
ATOM 1486 O O . SER A 1 193 ? 31.318 22.222 -40.695 1.00 89.25 193 SER A O 1
ATOM 1488 N N . PRO A 1 194 ? 30.444 20.256 -41.304 1.00 91.06 194 PRO A N 1
ATOM 1489 C CA . PRO A 1 194 ? 29.755 20.059 -40.038 1.00 91.06 194 PRO A CA 1
ATOM 1490 C C . PRO A 1 194 ? 30.741 19.986 -38.867 1.00 91.06 194 PRO A C 1
ATOM 1492 O O . PRO A 1 194 ? 31.806 19.377 -38.992 1.00 91.06 194 PRO A O 1
ATOM 1495 N N . VAL A 1 195 ? 30.354 20.540 -37.720 1.00 93.62 195 VAL A N 1
ATOM 1496 C CA . VAL A 1 195 ? 31.165 20.516 -36.493 1.00 93.62 195 VAL A CA 1
ATOM 1497 C C . VAL A 1 195 ? 30.644 19.497 -35.482 1.00 93.62 195 VAL A C 1
ATOM 1499 O O . VAL A 1 195 ? 29.470 19.093 -35.502 1.00 93.62 195 VAL A O 1
ATOM 1502 N N . PHE A 1 196 ? 31.512 19.067 -34.564 1.00 94.25 196 PHE A N 1
ATOM 1503 C CA . PHE A 1 196 ? 31.099 18.254 -33.421 1.00 94.25 196 PHE A CA 1
ATOM 1504 C C . PHE A 1 196 ? 30.117 19.026 -32.544 1.00 94.25 196 PHE A C 1
ATOM 1506 O O . PHE A 1 196 ? 30.244 20.232 -32.345 1.00 94.25 196 PHE A O 1
ATOM 1513 N N . PHE A 1 197 ? 29.135 18.331 -31.971 1.00 94.62 197 PHE A N 1
ATOM 1514 C CA . PHE A 1 197 ? 28.089 19.020 -31.215 1.00 94.62 197 PHE A CA 1
ATOM 1515 C C . PHE A 1 197 ? 28.615 19.708 -29.945 1.00 94.62 197 PHE A C 1
ATOM 1517 O O . PHE A 1 197 ? 28.010 20.665 -29.456 1.00 94.62 197 PHE A O 1
ATOM 1524 N N . GLN A 1 198 ? 29.754 19.250 -29.419 1.00 94.31 198 GLN A N 1
ATOM 1525 C CA . GLN A 1 198 ? 30.431 19.921 -28.313 1.00 94.31 198 GLN A CA 1
ATOM 1526 C C . GLN A 1 198 ? 30.843 21.350 -28.694 1.00 94.31 198 GLN A C 1
ATOM 1528 O O . GLN A 1 198 ? 30.614 22.264 -27.913 1.00 94.31 198 GLN A O 1
ATOM 1533 N N . GLU A 1 199 ? 31.341 21.569 -29.912 1.00 94.12 199 GLU A N 1
ATOM 1534 C CA . GLU A 1 199 ? 31.738 22.902 -30.379 1.00 94.12 199 GLU A CA 1
ATOM 1535 C C . GLU A 1 199 ? 30.527 23.828 -30.522 1.00 94.12 199 GLU A C 1
ATOM 1537 O O . GLU A 1 199 ? 30.561 24.967 -30.059 1.00 94.12 199 GLU A O 1
ATOM 1542 N N . THR A 1 200 ? 29.418 23.328 -31.080 1.00 93.19 200 THR A N 1
ATOM 1543 C CA . THR A 1 200 ? 28.143 24.064 -31.098 1.00 93.19 200 THR A CA 1
ATOM 1544 C C . THR A 1 200 ? 27.686 24.407 -29.677 1.00 93.19 200 THR A C 1
ATOM 1546 O O . THR A 1 200 ? 27.244 25.524 -29.415 1.00 93.19 200 THR A O 1
ATOM 1549 N N . THR A 1 201 ? 27.813 23.468 -28.734 1.00 94.31 201 THR A N 1
ATOM 1550 C CA . THR A 1 201 ? 27.446 23.689 -27.327 1.00 94.31 201 THR A CA 1
ATOM 1551 C C . THR A 1 201 ? 28.282 24.805 -26.705 1.00 94.31 201 THR A C 1
ATOM 1553 O O . THR A 1 201 ? 27.714 25.711 -26.095 1.00 94.31 201 THR A O 1
ATOM 1556 N N . ASP A 1 202 ? 29.600 24.780 -26.902 1.00 94.50 202 ASP A N 1
ATOM 1557 C CA . ASP A 1 202 ? 30.528 25.770 -26.352 1.00 94.50 202 ASP A CA 1
ATOM 1558 C C . ASP A 1 202 ? 30.266 27.172 -26.936 1.00 94.50 202 ASP A C 1
ATOM 1560 O O . ASP A 1 202 ? 30.228 28.159 -26.190 1.00 94.50 202 ASP A O 1
ATOM 1564 N N . ARG A 1 203 ? 29.997 27.273 -28.249 1.00 94.62 203 ARG A N 1
ATOM 1565 C CA . ARG A 1 203 ? 29.611 28.532 -28.919 1.00 94.62 203 ARG A CA 1
ATOM 1566 C C . ARG A 1 203 ? 28.321 29.106 -28.326 1.00 94.62 203 ARG A C 1
ATOM 1568 O O . ARG A 1 203 ? 28.307 30.244 -27.860 1.00 94.62 203 ARG A O 1
ATOM 1575 N N . LEU A 1 204 ? 27.259 28.302 -28.252 1.00 94.31 204 LEU A N 1
ATOM 1576 C CA . LEU A 1 204 ? 25.956 28.739 -27.733 1.00 94.31 204 LEU A CA 1
ATOM 1577 C C . LEU A 1 204 ? 26.010 29.113 -26.241 1.00 94.31 204 LEU A C 1
ATOM 1579 O O . LEU A 1 204 ? 25.357 30.068 -25.817 1.00 94.31 204 LEU A O 1
ATOM 1583 N N . GLN A 1 205 ? 26.794 28.395 -25.432 1.00 92.62 205 GLN A N 1
ATOM 1584 C CA . GLN A 1 205 ? 26.990 28.727 -24.017 1.00 92.62 205 GLN A CA 1
ATOM 1585 C C . GLN A 1 205 ? 27.790 30.021 -23.829 1.00 92.62 205 GLN A C 1
ATOM 1587 O O . GLN A 1 205 ? 27.463 30.809 -22.940 1.00 92.62 205 GLN A O 1
ATOM 1592 N N . THR A 1 206 ? 28.791 30.276 -24.677 1.00 93.88 206 THR A N 1
ATOM 1593 C CA . THR A 1 206 ? 29.556 31.538 -24.677 1.00 93.88 206 THR A CA 1
ATOM 1594 C C . THR A 1 206 ? 28.658 32.735 -24.998 1.00 93.88 206 THR A C 1
ATOM 1596 O O . THR A 1 206 ? 28.810 33.806 -24.414 1.00 93.88 206 THR A O 1
ATOM 1599 N N . GLU A 1 207 ? 27.658 32.542 -25.857 1.00 92.62 207 GLU A N 1
ATOM 1600 C CA . GLU A 1 207 ? 26.613 33.530 -26.151 1.00 92.62 207 GLU A CA 1
ATOM 1601 C C . GLU A 1 207 ? 25.553 33.666 -25.036 1.00 92.62 207 GLU A C 1
ATOM 1603 O O . GLU A 1 207 ? 24.627 34.471 -25.147 1.00 92.62 207 GLU A O 1
ATOM 1608 N N . GLY A 1 208 ? 25.679 32.904 -23.943 1.00 91.50 208 GLY A N 1
ATOM 1609 C CA . GLY A 1 208 ? 24.803 32.971 -22.773 1.00 91.50 208 GLY A CA 1
ATOM 1610 C C . GLY A 1 208 ? 23.496 32.181 -22.897 1.00 91.50 208 GLY A C 1
ATOM 1611 O O . GLY A 1 208 ? 22.584 32.385 -22.090 1.00 91.50 208 GLY A O 1
ATOM 1612 N N . LEU A 1 209 ? 23.373 31.287 -23.884 1.00 93.19 209 LEU A N 1
ATOM 1613 C CA . LEU A 1 209 ? 22.184 30.451 -24.065 1.00 93.19 209 LEU A CA 1
ATOM 1614 C C . LEU A 1 209 ? 22.201 29.226 -23.145 1.00 93.19 209 LEU A C 1
ATOM 1616 O O . LEU A 1 209 ? 23.245 28.674 -22.797 1.00 93.19 209 LEU A O 1
ATOM 1620 N N . GLN A 1 210 ? 21.007 28.758 -22.772 1.00 92.31 210 GLN A N 1
ATOM 1621 C CA . GLN A 1 210 ? 20.860 27.525 -22.001 1.00 92.31 210 GLN A CA 1
ATOM 1622 C C . GLN A 1 210 ? 20.811 26.324 -22.943 1.00 92.31 210 GLN A C 1
ATOM 1624 O O . GLN A 1 210 ? 19.813 26.121 -23.639 1.00 92.31 210 GLN A O 1
ATOM 1629 N N . VAL A 1 211 ? 21.873 25.519 -22.920 1.00 95.56 211 VAL A N 1
ATOM 1630 C CA . VAL A 1 211 ? 22.001 24.281 -23.696 1.00 95.56 211 VAL A CA 1
ATOM 1631 C C . VAL A 1 211 ? 21.967 23.085 -22.751 1.00 95.56 211 VAL A C 1
ATOM 1633 O O . VAL A 1 211 ? 22.803 22.962 -21.858 1.00 95.56 211 VAL A O 1
ATOM 1636 N N . GLU A 1 212 ? 21.001 22.194 -22.948 1.00 96.25 212 GLU A N 1
ATOM 1637 C CA . GLU A 1 212 ? 20.886 20.924 -22.233 1.00 96.25 212 GLU A CA 1
ATOM 1638 C C . GLU A 1 212 ? 21.175 19.772 -23.197 1.00 96.25 212 GLU A C 1
ATOM 1640 O O . GLU A 1 212 ? 20.518 19.655 -24.233 1.00 96.25 212 GLU A O 1
ATOM 1645 N N . THR A 1 213 ? 22.115 18.896 -22.844 1.00 95.88 213 THR A N 1
ATOM 1646 C CA . THR A 1 213 ? 22.488 17.722 -23.643 1.00 95.88 213 THR A CA 1
ATOM 1647 C C . THR A 1 213 ? 22.197 16.427 -22.895 1.00 95.88 213 THR A C 1
ATOM 1649 O O . THR A 1 213 ? 22.242 16.363 -21.665 1.00 95.88 213 THR A O 1
ATOM 1652 N N . TYR A 1 214 ? 21.849 15.384 -23.645 1.00 96.00 214 TYR A N 1
ATOM 1653 C CA . TYR A 1 214 ? 21.456 14.085 -23.114 1.00 96.00 214 TYR A CA 1
ATOM 1654 C C . TYR A 1 214 ? 22.105 12.967 -23.919 1.00 96.00 214 TYR A C 1
ATOM 1656 O O . TYR A 1 214 ? 22.098 12.970 -25.152 1.00 96.00 214 TYR A O 1
ATOM 1664 N N . SER A 1 215 ? 22.615 11.971 -23.200 1.00 92.75 215 SER A N 1
ATOM 1665 C CA . SER A 1 215 ? 23.260 10.800 -23.794 1.00 92.75 215 SER A CA 1
ATOM 1666 C C . SER A 1 215 ? 22.254 9.754 -24.297 1.00 92.75 215 SER A C 1
ATOM 1668 O O . SER A 1 215 ? 21.051 9.797 -24.015 1.00 92.75 215 SER A O 1
ATOM 1670 N N . LYS A 1 216 ? 22.760 8.710 -24.969 1.00 87.75 216 LYS A N 1
ATOM 1671 C CA . LYS A 1 216 ? 21.963 7.556 -25.431 1.00 87.75 216 LYS A CA 1
ATOM 1672 C C . LYS A 1 216 ? 21.164 6.839 -24.330 1.00 87.75 216 LYS A C 1
ATOM 1674 O O . LYS A 1 216 ? 20.169 6.186 -24.646 1.00 87.75 216 LYS A O 1
ATOM 1679 N N . HIS A 1 217 ? 21.579 6.946 -23.064 1.00 88.88 217 HIS A N 1
ATOM 1680 C CA . HIS A 1 217 ? 20.912 6.322 -21.913 1.00 88.88 217 HIS A CA 1
ATOM 1681 C C . HIS A 1 217 ? 19.838 7.221 -21.280 1.00 88.88 217 HIS A C 1
ATOM 1683 O O . HIS A 1 217 ? 19.014 6.750 -20.499 1.00 88.88 217 HIS A O 1
ATOM 1689 N N . GLU A 1 218 ? 19.792 8.500 -21.653 1.00 89.31 218 GLU A N 1
ATOM 1690 C CA . GLU A 1 218 ? 18.919 9.507 -21.048 1.00 89.31 218 GLU A CA 1
ATOM 1691 C C . GLU A 1 218 ? 17.717 9.879 -21.928 1.00 89.31 218 GLU A C 1
ATOM 1693 O O . GLU A 1 218 ? 17.032 10.865 -21.661 1.00 89.31 218 GLU A O 1
ATOM 1698 N N . LYS A 1 219 ? 17.382 9.059 -22.932 1.00 89.25 219 LYS A N 1
ATOM 1699 C CA . LYS A 1 219 ? 16.255 9.292 -23.859 1.00 89.25 219 LYS A CA 1
ATOM 1700 C C . LYS A 1 219 ? 14.940 9.624 -23.145 1.00 89.25 219 LYS A C 1
ATOM 1702 O O . LYS A 1 219 ? 14.253 10.566 -23.523 1.00 89.25 219 LYS A O 1
ATOM 1707 N N . ARG A 1 220 ? 14.601 8.901 -22.067 1.00 86.12 220 ARG A N 1
ATOM 1708 C CA . ARG A 1 220 ? 13.379 9.155 -21.272 1.00 86.12 220 ARG A CA 1
ATOM 1709 C C . ARG A 1 220 ? 13.406 10.519 -20.572 1.00 86.12 220 ARG A C 1
ATOM 1711 O O . ARG A 1 220 ? 12.370 11.169 -20.453 1.00 86.12 220 ARG A O 1
ATOM 1718 N N . LYS A 1 221 ? 14.581 10.939 -20.102 1.00 88.69 221 LYS A N 1
ATOM 1719 C CA . LYS A 1 221 ? 14.793 12.226 -19.431 1.00 88.69 221 LYS A CA 1
ATOM 1720 C C . LYS A 1 221 ? 14.705 13.371 -20.441 1.00 88.69 221 LYS A C 1
ATOM 1722 O O . LYS A 1 221 ? 13.941 14.299 -20.203 1.00 88.69 221 LYS A O 1
ATOM 1727 N N . PHE A 1 222 ? 15.354 13.227 -21.600 1.00 92.00 222 PHE A N 1
ATOM 1728 C CA . PHE A 1 222 ? 15.208 14.139 -22.738 1.00 92.00 222 PHE A CA 1
ATOM 1729 C C . PHE A 1 222 ? 13.738 14.308 -23.147 1.00 92.00 222 PHE A C 1
ATOM 1731 O O . PHE A 1 222 ? 13.253 15.434 -23.194 1.00 92.00 222 PHE A O 1
ATOM 1738 N N . LEU A 1 223 ? 13.001 13.202 -23.343 1.00 88.62 223 LEU A N 1
ATOM 1739 C CA . LEU A 1 223 ? 11.568 13.226 -23.674 1.00 88.62 223 LEU A CA 1
ATOM 1740 C C . LEU A 1 223 ? 10.760 14.048 -22.667 1.00 88.62 223 LEU A C 1
ATOM 1742 O O . LEU A 1 223 ? 9.970 14.910 -23.041 1.00 88.62 223 LEU A O 1
ATOM 1746 N N . LYS A 1 224 ? 10.973 13.803 -21.371 1.00 87.19 224 LYS A N 1
ATOM 1747 C CA . LYS A 1 224 ? 10.299 14.554 -20.310 1.00 87.19 224 LYS A CA 1
ATOM 1748 C C . LYS A 1 224 ? 10.654 16.042 -20.363 1.00 87.19 224 LYS A C 1
ATOM 1750 O O . LYS A 1 224 ? 9.767 16.882 -20.228 1.00 87.19 224 LYS A O 1
ATOM 1755 N N . HIS A 1 225 ? 11.931 16.370 -20.531 1.00 90.12 225 HIS A N 1
ATOM 1756 C CA . HIS A 1 225 ? 12.420 17.742 -20.441 1.00 90.12 225 HIS A CA 1
ATOM 1757 C C . HIS A 1 225 ? 12.024 18.579 -21.659 1.00 90.12 225 HIS A C 1
ATOM 1759 O O . HIS A 1 225 ? 11.569 19.705 -21.469 1.00 90.12 225 HIS A O 1
ATOM 1765 N N . TYR A 1 226 ? 12.077 18.038 -22.881 1.00 89.31 226 TYR A N 1
ATOM 1766 C CA . TYR A 1 226 ? 11.636 18.797 -24.052 1.00 89.31 226 TYR A CA 1
ATOM 1767 C C . TYR A 1 226 ? 10.118 18.994 -24.045 1.00 89.31 226 TYR A C 1
ATOM 1769 O O . TYR A 1 226 ? 9.646 20.081 -24.368 1.00 89.31 226 TYR A O 1
ATOM 1777 N N . LEU A 1 227 ? 9.338 17.985 -23.624 1.00 87.81 227 LEU A N 1
ATOM 1778 C CA . LEU A 1 227 ? 7.885 18.139 -23.489 1.00 87.81 227 LEU A CA 1
ATOM 1779 C C . LEU A 1 227 ? 7.548 19.207 -22.449 1.00 87.81 227 LEU A C 1
ATOM 1781 O O . LEU A 1 227 ? 6.657 20.019 -22.671 1.00 87.81 227 LEU A O 1
ATOM 1785 N N . THR A 1 228 ? 8.303 19.253 -21.350 1.00 85.12 228 THR A N 1
ATOM 1786 C CA . THR A 1 228 ? 8.170 20.309 -20.337 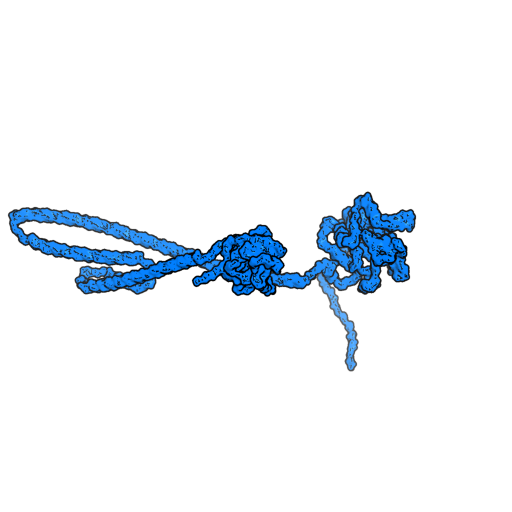1.00 85.12 228 THR A CA 1
ATOM 1787 C C . THR A 1 228 ? 8.534 21.680 -20.918 1.00 85.12 228 THR A C 1
ATOM 1789 O O . THR A 1 228 ? 7.819 22.650 -20.678 1.00 85.12 228 THR A O 1
ATOM 1792 N N . ALA A 1 229 ? 9.606 21.770 -21.713 1.00 85.88 229 ALA A N 1
ATOM 1793 C CA . ALA A 1 229 ? 10.020 23.014 -22.359 1.00 85.88 229 ALA A CA 1
ATOM 1794 C C . ALA A 1 229 ? 8.954 23.547 -23.335 1.00 85.88 229 ALA A C 1
ATOM 1796 O O . ALA A 1 229 ? 8.716 24.750 -23.371 1.00 85.88 229 ALA A O 1
ATOM 1797 N N . LEU A 1 230 ? 8.262 22.660 -24.060 1.00 84.56 230 LEU A N 1
ATOM 1798 C CA . LEU A 1 230 ? 7.215 23.019 -25.025 1.00 84.56 230 LEU A CA 1
ATOM 1799 C C . LEU A 1 230 ? 5.807 23.194 -24.416 1.00 84.56 230 LEU A C 1
ATOM 1801 O O . LEU A 1 230 ? 4.900 23.653 -25.109 1.00 84.56 230 LEU A O 1
ATOM 1805 N N . GLN A 1 231 ? 5.588 22.848 -23.142 1.00 74.50 231 GLN A N 1
ATOM 1806 C CA . GLN A 1 231 ? 4.292 23.018 -22.458 1.00 74.50 231 GLN A CA 1
ATOM 1807 C C . GLN A 1 231 ? 4.092 24.418 -21.851 1.00 74.50 231 GLN A C 1
ATOM 1809 O O . GLN A 1 231 ? 2.954 24.831 -21.615 1.00 74.50 231 GLN A O 1
ATOM 1814 N N . GLY A 1 232 ? 5.174 25.165 -21.608 1.00 60.81 232 GLY A N 1
ATOM 1815 C CA . GLY A 1 232 ? 5.124 26.449 -20.903 1.00 60.81 232 GLY A CA 1
ATOM 1816 C C . GLY A 1 232 ? 4.724 26.317 -19.420 1.00 60.81 232 GLY A C 1
ATOM 1817 O O . GLY A 1 232 ? 4.213 25.299 -18.960 1.00 60.81 232 GLY A O 1
ATOM 1818 N N . GLN A 1 233 ? 4.946 27.366 -18.622 1.00 51.00 233 GLN A N 1
ATOM 1819 C CA . GLN A 1 233 ? 4.841 27.304 -17.149 1.00 51.00 233 GLN A CA 1
ATOM 1820 C C . GLN A 1 233 ? 3.431 27.014 -16.578 1.00 51.00 233 GLN A C 1
ATOM 1822 O O . GLN A 1 233 ? 3.307 26.777 -15.377 1.00 51.00 233 GLN A O 1
ATOM 1827 N N . LYS A 1 234 ? 2.360 27.040 -17.388 1.00 48.66 234 LYS A N 1
ATOM 1828 C CA . LYS A 1 234 ? 0.963 26.952 -16.904 1.00 48.66 234 LYS A CA 1
ATOM 1829 C C . LYS A 1 234 ? 0.264 25.609 -17.116 1.00 48.66 234 LYS A C 1
ATOM 1831 O O . LYS A 1 234 ? -0.785 25.404 -16.512 1.00 48.66 234 LYS A O 1
ATOM 1836 N N . PHE A 1 235 ? 0.821 24.695 -17.907 1.00 45.19 235 PHE A N 1
ATOM 1837 C CA . PHE A 1 235 ? 0.244 23.366 -18.124 1.00 45.19 235 PHE A CA 1
ATOM 1838 C C . PHE A 1 235 ? 1.214 22.297 -17.620 1.00 45.19 235 PHE A C 1
ATOM 1840 O O . PHE A 1 235 ? 2.016 21.759 -18.372 1.00 45.19 235 PHE A O 1
ATOM 1847 N N . ARG A 1 236 ? 1.138 21.963 -16.326 1.00 48.84 236 ARG A N 1
ATOM 1848 C CA . ARG A 1 236 ? 1.706 20.702 -15.833 1.00 48.84 236 ARG A CA 1
ATOM 1849 C C . ARG A 1 236 ? 0.764 19.582 -16.251 1.00 48.84 236 ARG A C 1
ATOM 1851 O O . ARG A 1 236 ? -0.189 19.279 -15.543 1.00 48.84 236 ARG A O 1
ATOM 1858 N N . MET A 1 237 ? 0.991 19.003 -17.425 1.00 50.19 237 MET A N 1
ATOM 1859 C CA . MET A 1 237 ? 0.409 17.699 -17.712 1.00 50.19 237 MET A CA 1
ATOM 1860 C C . MET A 1 237 ? 1.186 16.650 -16.910 1.00 50.19 237 MET A C 1
ATOM 1862 O O . MET A 1 237 ? 2.371 16.449 -17.161 1.00 50.19 237 MET A O 1
ATOM 1866 N N . ASP A 1 238 ? 0.500 15.890 -16.057 1.00 51.88 238 ASP A N 1
ATOM 1867 C CA . ASP A 1 238 ? 0.959 14.567 -15.591 1.00 51.88 238 ASP A CA 1
ATOM 1868 C C . ASP A 1 238 ? 0.904 13.522 -16.733 1.00 51.88 238 ASP A C 1
ATOM 1870 O O . ASP A 1 238 ? 0.709 12.326 -16.520 1.00 51.88 238 ASP A O 1
ATOM 1874 N N . ALA A 1 239 ? 1.035 13.961 -17.991 1.00 56.28 239 ALA A N 1
ATOM 1875 C CA . ALA A 1 239 ? 1.055 13.070 -19.133 1.00 56.28 239 ALA A CA 1
ATOM 1876 C C . ALA A 1 239 ? 2.383 12.329 -19.152 1.00 56.28 239 ALA A C 1
ATOM 1878 O O . ALA A 1 239 ? 3.459 12.918 -19.261 1.00 56.28 239 ALA A O 1
ATOM 1879 N N . GLU A 1 240 ? 2.293 11.009 -19.085 1.00 69.62 240 GLU A N 1
ATOM 1880 C CA . GLU A 1 240 ? 3.437 10.135 -19.241 1.00 69.62 240 GLU A CA 1
ATOM 1881 C C . GLU A 1 240 ? 4.094 10.384 -20.622 1.00 69.62 240 GLU A C 1
ATOM 1883 O O . GLU A 1 240 ? 3.431 10.187 -21.646 1.00 69.62 240 GLU A O 1
ATOM 1888 N N . PRO A 1 241 ? 5.382 10.794 -20.692 1.00 72.12 241 PRO A N 1
ATOM 1889 C CA . PRO A 1 241 ? 6.067 11.149 -21.946 1.00 72.12 241 PRO A CA 1
ATOM 1890 C C . PRO A 1 241 ? 5.964 10.077 -23.039 1.00 72.12 241 PRO A C 1
ATOM 1892 O O . PRO A 1 241 ? 5.883 10.369 -24.231 1.00 72.12 241 PRO A O 1
ATOM 1895 N N . GLU A 1 242 ? 5.903 8.816 -22.618 1.00 73.75 242 GLU A N 1
ATOM 1896 C CA . GLU A 1 242 ? 5.738 7.660 -23.492 1.00 73.75 242 GLU A CA 1
ATOM 1897 C C . GLU A 1 242 ? 4.397 7.626 -24.227 1.00 73.75 242 GLU A C 1
ATOM 1899 O O . GLU A 1 242 ? 4.330 7.146 -25.358 1.00 73.75 242 GLU A O 1
ATOM 1904 N N . ARG A 1 243 ? 3.325 8.151 -23.629 1.00 72.44 243 ARG A N 1
ATOM 1905 C CA . ARG A 1 243 ? 2.006 8.216 -24.269 1.00 72.44 243 ARG A CA 1
ATOM 1906 C C . ARG A 1 243 ? 1.968 9.291 -25.335 1.00 72.44 243 ARG A C 1
ATOM 1908 O O . ARG A 1 243 ? 1.518 9.013 -26.440 1.00 72.44 243 ARG A O 1
ATOM 1915 N N . VAL A 1 244 ? 2.505 10.473 -25.029 1.00 74.12 244 VAL A N 1
ATOM 1916 C CA . VAL A 1 244 ? 2.621 11.572 -26.000 1.00 74.12 244 VAL A CA 1
ATOM 1917 C C . VAL A 1 244 ? 3.414 11.099 -27.216 1.00 74.12 244 VAL A C 1
ATOM 1919 O O . VAL A 1 244 ? 2.950 11.220 -28.348 1.00 74.12 244 VAL A O 1
ATOM 1922 N N . ARG A 1 245 ? 4.554 10.441 -26.974 1.00 78.00 245 ARG A N 1
ATOM 1923 C CA . ARG A 1 245 ? 5.380 9.826 -28.016 1.00 78.00 245 ARG A CA 1
ATOM 1924 C C . ARG A 1 245 ? 4.619 8.785 -28.841 1.00 78.00 245 ARG A C 1
ATOM 1926 O O . ARG A 1 245 ? 4.640 8.851 -30.067 1.00 78.00 245 ARG A O 1
ATOM 1933 N N . LYS A 1 246 ? 3.930 7.835 -28.196 1.00 74.69 246 LYS A N 1
ATOM 1934 C CA . LYS A 1 246 ? 3.137 6.796 -28.884 1.00 74.69 246 LYS A CA 1
ATOM 1935 C C . LYS A 1 246 ? 1.997 7.385 -29.712 1.00 74.69 246 LYS A C 1
ATOM 1937 O O . LYS A 1 246 ? 1.801 6.949 -30.842 1.00 74.69 246 LYS A O 1
ATOM 1942 N N . GLY A 1 247 ? 1.257 8.346 -29.164 1.00 71.94 247 GLY A N 1
ATOM 1943 C CA . GLY A 1 247 ? 0.159 9.015 -29.858 1.00 71.94 247 GLY A CA 1
ATOM 1944 C C . GLY A 1 247 ? 0.648 9.787 -31.079 1.00 71.94 247 GLY A C 1
ATOM 1945 O O . GLY A 1 247 ? 0.070 9.651 -32.156 1.00 71.94 247 GLY A O 1
ATOM 1946 N N . PHE A 1 248 ? 1.762 10.514 -30.945 1.00 75.38 248 PHE A N 1
ATOM 1947 C CA . PHE A 1 248 ? 2.367 11.245 -32.057 1.00 75.38 248 PHE A CA 1
ATOM 1948 C C . PHE A 1 248 ? 2.872 10.303 -33.157 1.00 75.38 248 PHE A C 1
ATOM 1950 O O . PHE A 1 248 ? 2.564 10.504 -34.329 1.00 75.38 248 PHE A O 1
ATOM 1957 N N . LEU A 1 249 ? 3.579 9.229 -32.789 1.00 73.50 249 LEU A N 1
ATOM 1958 C CA . LEU A 1 249 ? 4.035 8.204 -33.733 1.00 73.50 249 LEU A CA 1
ATOM 1959 C C . LEU A 1 249 ? 2.871 7.519 -34.457 1.00 73.50 249 LEU A C 1
ATOM 1961 O O . LEU A 1 249 ? 2.938 7.290 -35.663 1.00 73.50 249 LEU A O 1
ATOM 1965 N N . ALA A 1 250 ? 1.788 7.212 -33.741 1.00 68.25 250 ALA A N 1
ATOM 1966 C CA . ALA A 1 250 ? 0.600 6.616 -34.336 1.00 68.25 250 ALA A CA 1
ATOM 1967 C C . ALA A 1 250 ? -0.076 7.577 -35.327 1.00 68.25 250 ALA A C 1
ATOM 1969 O O . ALA A 1 250 ? -0.384 7.164 -36.445 1.00 68.25 250 ALA A O 1
ATOM 1970 N N . ALA A 1 251 ? -0.237 8.853 -34.961 1.00 68.81 251 ALA A N 1
ATOM 1971 C CA . ALA A 1 251 ? -0.796 9.881 -35.838 1.00 68.81 251 ALA A CA 1
ATOM 1972 C C . ALA A 1 251 ? 0.069 10.111 -37.090 1.00 68.81 251 ALA A C 1
ATOM 1974 O O . ALA A 1 251 ? -0.451 10.203 -38.200 1.00 68.81 251 ALA A O 1
ATOM 1975 N N . ALA A 1 252 ? 1.393 10.138 -36.930 1.00 66.06 252 ALA A N 1
ATOM 1976 C CA . ALA A 1 252 ? 2.329 10.331 -38.031 1.00 66.06 252 ALA A CA 1
ATOM 1977 C C . ALA A 1 252 ? 2.461 9.110 -38.950 1.00 66.06 252 ALA A C 1
ATOM 1979 O O . ALA A 1 252 ? 2.865 9.258 -40.101 1.00 66.06 252 ALA A O 1
ATOM 1980 N N . SER A 1 253 ? 2.104 7.911 -38.473 1.00 61.38 253 SER A N 1
ATOM 1981 C CA . SER A 1 253 ? 2.199 6.683 -39.269 1.00 61.38 253 SER A CA 1
ATOM 1982 C C . SER A 1 253 ? 1.247 6.647 -40.471 1.00 61.38 253 SER A C 1
ATOM 1984 O O . SER A 1 253 ? 1.374 5.732 -41.284 1.00 61.38 253 SER A O 1
ATOM 1986 N N . LEU A 1 254 ? 0.319 7.617 -40.596 1.00 56.69 254 LEU A N 1
ATOM 1987 C CA . LEU A 1 254 ? -0.629 7.786 -41.715 1.00 56.69 254 LEU A CA 1
ATOM 1988 C C . LEU A 1 254 ? -1.389 6.495 -42.086 1.00 56.69 254 LEU A C 1
ATOM 1990 O O . LEU A 1 254 ? -1.974 6.388 -43.162 1.00 56.69 254 LEU A O 1
ATOM 1994 N N . LYS A 1 255 ? -1.404 5.504 -41.185 1.00 57.19 255 LYS A N 1
ATOM 1995 C CA . LYS A 1 255 ? -2.188 4.284 -41.328 1.00 57.19 255 LYS A CA 1
ATOM 1996 C C . LYS A 1 255 ? -3.649 4.680 -41.223 1.00 57.19 255 LYS A C 1
ATOM 1998 O O . LYS A 1 255 ? -4.028 5.405 -40.304 1.00 57.19 255 LYS A O 1
ATOM 2003 N N . GLU A 1 256 ? -4.454 4.192 -42.159 1.00 53.06 256 GLU A N 1
ATOM 2004 C CA . GLU A 1 256 ? -5.896 4.407 -42.165 1.00 53.06 256 GLU A CA 1
ATOM 2005 C C . GLU A 1 256 ? -6.465 4.094 -40.775 1.00 53.06 256 GLU A C 1
ATOM 2007 O O . GLU A 1 256 ? -6.371 2.962 -40.281 1.00 53.06 256 GLU A O 1
ATOM 2012 N N . ILE A 1 257 ? -7.020 5.111 -40.113 1.00 58.66 257 ILE A N 1
ATOM 2013 C CA . ILE A 1 257 ? -7.656 4.938 -38.810 1.00 58.66 257 ILE A CA 1
ATOM 2014 C C . ILE A 1 257 ? -9.000 4.259 -39.072 1.00 58.66 257 ILE A C 1
ATOM 2016 O O . ILE A 1 257 ? -10.028 4.912 -39.209 1.00 58.66 257 ILE A O 1
ATOM 2020 N N . LYS A 1 258 ? -8.987 2.925 -39.163 1.00 60.56 258 LYS A N 1
ATOM 2021 C CA . LYS A 1 258 ? -10.193 2.122 -39.433 1.00 60.56 258 LYS A CA 1
ATOM 2022 C C . LYS A 1 258 ? -11.278 2.316 -38.371 1.00 60.56 258 LYS A C 1
ATOM 2024 O O . LYS A 1 258 ? -12.459 2.211 -38.673 1.00 60.56 258 LYS A O 1
ATOM 2029 N N . ASN A 1 259 ? -10.877 2.582 -37.126 1.00 63.84 259 ASN A N 1
ATOM 2030 C CA . ASN A 1 259 ? -11.782 2.817 -36.009 1.00 63.84 259 ASN A CA 1
ATOM 2031 C C . ASN A 1 259 ? -11.210 3.891 -35.071 1.00 63.84 259 ASN A C 1
ATOM 2033 O O . ASN A 1 259 ? -10.213 3.671 -34.378 1.00 63.84 259 ASN A O 1
ATOM 2037 N N . ILE A 1 260 ? -11.869 5.050 -35.038 1.00 68.19 260 ILE A N 1
ATOM 2038 C CA . ILE A 1 260 ? -11.490 6.197 -34.200 1.00 68.19 260 ILE A CA 1
ATOM 2039 C C . ILE A 1 260 ? -11.564 5.834 -32.711 1.00 68.19 260 ILE A C 1
ATOM 2041 O O . ILE A 1 260 ? -10.708 6.256 -31.935 1.00 68.19 260 ILE A O 1
ATOM 2045 N N . SER A 1 261 ? -12.536 5.013 -32.302 1.00 65.12 261 SER A N 1
ATOM 2046 C CA . SER A 1 261 ? -12.682 4.590 -30.906 1.00 65.12 261 SER A CA 1
ATOM 2047 C C . SER A 1 261 ? -11.538 3.686 -30.454 1.00 65.12 261 SER A C 1
ATOM 2049 O O . SER A 1 261 ? -11.069 3.831 -29.328 1.00 65.12 261 SER A O 1
ATOM 2051 N N . ASP A 1 262 ? -11.045 2.797 -31.318 1.00 64.94 262 ASP A N 1
ATOM 2052 C CA . ASP A 1 262 ? -9.897 1.942 -30.989 1.00 64.94 262 ASP A CA 1
ATOM 2053 C C . ASP A 1 262 ? -8.596 2.740 -30.944 1.00 64.94 262 ASP A C 1
ATOM 2055 O O . ASP A 1 262 ? -7.756 2.503 -30.075 1.00 64.94 262 ASP A O 1
ATOM 2059 N N . PHE A 1 263 ? -8.443 3.722 -31.834 1.00 64.19 263 PHE A N 1
ATOM 2060 C CA . PHE A 1 263 ? -7.324 4.658 -31.781 1.00 64.19 263 PHE A CA 1
ATOM 2061 C C . PHE A 1 263 ? -7.345 5.467 -30.478 1.00 64.19 263 PHE A C 1
ATOM 2063 O O . PHE A 1 263 ? -6.348 5.504 -29.757 1.00 64.19 263 PHE A O 1
ATOM 2070 N N . ALA A 1 264 ? -8.495 6.043 -30.120 1.00 65.44 264 ALA A N 1
ATOM 2071 C CA . ALA A 1 264 ? -8.642 6.786 -28.876 1.00 65.44 264 ALA A CA 1
ATOM 2072 C C . ALA A 1 264 ? -8.382 5.890 -27.653 1.00 65.44 264 ALA A C 1
ATOM 2074 O O . ALA A 1 264 ? -7.620 6.276 -26.776 1.00 65.44 264 ALA A O 1
ATOM 2075 N N . ARG A 1 265 ? -8.920 4.663 -27.608 1.00 64.81 265 ARG A N 1
ATOM 2076 C CA . ARG A 1 265 ? -8.680 3.706 -26.507 1.00 64.81 265 ARG A CA 1
ATOM 2077 C C . ARG A 1 265 ? -7.223 3.287 -26.359 1.00 64.81 265 ARG A C 1
ATOM 2079 O O . ARG A 1 265 ? -6.778 3.066 -25.242 1.00 64.81 265 ARG A O 1
ATOM 2086 N N . ARG A 1 266 ? -6.493 3.143 -27.466 1.00 63.09 266 ARG A N 1
ATOM 2087 C CA . ARG A 1 266 ? -5.094 2.686 -27.442 1.00 63.09 266 ARG A CA 1
ATOM 2088 C C . ARG A 1 266 ? -4.092 3.803 -27.181 1.00 63.09 266 ARG A C 1
ATOM 2090 O O . ARG A 1 266 ? -3.031 3.524 -26.626 1.00 63.09 266 ARG A O 1
ATOM 2097 N N . TYR A 1 267 ? -4.385 5.022 -27.631 1.00 58.97 267 TYR A N 1
ATOM 2098 C CA . TYR A 1 267 ? -3.389 6.096 -27.700 1.00 58.97 267 TYR A CA 1
ATOM 2099 C C . TYR A 1 267 ? -3.777 7.378 -26.956 1.00 58.97 267 TYR A C 1
ATOM 2101 O O . TYR A 1 267 ? -2.889 8.176 -26.671 1.00 58.97 267 TYR A O 1
ATOM 2109 N N . VAL A 1 268 ? -5.060 7.590 -26.640 1.00 62.12 268 VAL A N 1
ATOM 2110 C CA . VAL A 1 268 ? -5.560 8.820 -25.993 1.00 62.12 268 VAL A CA 1
ATOM 2111 C C . VAL A 1 268 ? -6.075 8.550 -24.579 1.00 62.12 268 VAL A C 1
ATOM 2113 O O . VAL A 1 268 ? -5.770 9.309 -23.663 1.00 62.12 268 VAL A O 1
ATOM 2116 N N . PHE A 1 269 ? -6.837 7.475 -24.385 1.00 57.41 269 PHE A N 1
ATOM 2117 C CA . PHE A 1 269 ? -7.336 7.069 -23.079 1.00 57.41 269 PHE A CA 1
ATOM 2118 C C . PHE A 1 269 ? -6.267 6.309 -22.297 1.00 57.41 269 PHE A C 1
ATOM 2120 O O . PHE A 1 269 ? -5.444 5.593 -22.872 1.00 57.41 269 PHE A O 1
ATOM 2127 N N . ASP A 1 270 ? -6.304 6.461 -20.972 1.00 52.16 270 ASP A N 1
ATOM 2128 C CA . ASP A 1 270 ? -5.587 5.572 -20.069 1.00 52.16 270 ASP A CA 1
ATOM 2129 C C . ASP A 1 270 ? -5.991 4.137 -20.423 1.00 52.16 270 ASP A C 1
ATOM 2131 O O . ASP A 1 270 ? -7.198 3.860 -20.468 1.00 52.16 270 ASP A O 1
ATOM 2135 N N . PRO A 1 271 ? -5.050 3.222 -20.726 1.00 50.72 271 PRO A N 1
ATOM 2136 C CA . PRO A 1 271 ? -5.407 1.826 -20.756 1.00 50.72 271 PRO A CA 1
ATOM 2137 C C . PRO A 1 271 ? -5.875 1.511 -19.342 1.00 50.72 271 PRO A C 1
ATOM 2139 O O . PRO A 1 271 ? -5.070 1.339 -18.430 1.00 50.72 271 PRO A O 1
ATOM 2142 N N . ALA A 1 272 ? -7.191 1.428 -19.164 1.00 45.53 272 ALA A N 1
ATOM 2143 C CA . ALA A 1 272 ? -7.754 0.585 -18.140 1.00 45.53 272 ALA A CA 1
ATOM 2144 C C . ALA A 1 272 ? -7.285 -0.824 -18.505 1.00 45.53 272 ALA A C 1
ATOM 2146 O O . ALA A 1 272 ? -7.977 -1.586 -19.180 1.00 45.53 272 ALA A O 1
ATOM 2147 N N . TYR A 1 273 ? -6.057 -1.153 -18.105 1.00 48.78 273 TYR A N 1
ATOM 2148 C CA . TYR A 1 273 ? -5.772 -2.493 -17.669 1.00 48.78 273 TYR A CA 1
ATOM 2149 C C . TYR A 1 273 ? -6.804 -2.713 -16.577 1.00 48.78 273 TYR A C 1
ATOM 2151 O O . TYR A 1 273 ? -6.653 -2.279 -15.440 1.00 48.78 273 TYR A O 1
ATOM 2159 N N . ILE A 1 274 ? -7.921 -3.320 -16.961 1.00 50.97 274 ILE A N 1
ATOM 2160 C CA . ILE A 1 274 ? -8.631 -4.171 -16.035 1.00 50.97 274 ILE A CA 1
ATOM 2161 C C . ILE A 1 274 ? -7.618 -5.283 -15.806 1.00 50.97 274 ILE A C 1
ATOM 2163 O O . ILE A 1 274 ? -7.585 -6.269 -16.542 1.00 50.97 274 ILE A O 1
ATOM 2167 N N . ASP A 1 275 ? -6.685 -5.039 -14.888 1.00 53.38 275 ASP A N 1
ATOM 2168 C CA . ASP A 1 275 ? -5.892 -6.103 -14.327 1.00 53.38 275 ASP A CA 1
ATOM 2169 C C . ASP A 1 275 ? -6.939 -7.066 -13.781 1.00 53.38 275 ASP A C 1
ATOM 2171 O O . ASP A 1 275 ? -7.754 -6.716 -12.929 1.00 53.38 275 ASP A O 1
ATOM 2175 N N . VAL A 1 276 ? -7.043 -8.242 -14.394 1.00 56.78 276 VAL A N 1
ATOM 2176 C CA . VAL A 1 276 ? -8.027 -9.238 -13.976 1.00 56.78 276 VAL A CA 1
ATOM 2177 C C . VAL A 1 276 ? -7.745 -9.629 -12.520 1.00 56.78 276 VAL A C 1
ATOM 2179 O O . VAL A 1 276 ? -8.675 -10.023 -11.827 1.00 56.78 276 VAL A O 1
ATOM 2182 N N . GLY A 1 277 ? -6.508 -9.434 -12.038 1.00 57.72 277 GLY A N 1
ATOM 2183 C CA . GLY A 1 277 ? -6.140 -9.418 -10.627 1.00 57.72 277 GLY A CA 1
ATOM 2184 C C . GLY A 1 277 ? -6.814 -8.279 -9.866 1.00 57.72 277 GLY A C 1
ATOM 2185 O O . GLY A 1 277 ? -7.652 -8.566 -9.019 1.00 57.72 277 GLY A O 1
ATOM 2186 N N . ASP A 1 278 ? -6.542 -7.013 -10.197 1.00 54.62 278 ASP A N 1
ATOM 2187 C CA . ASP A 1 278 ? -7.104 -5.864 -9.460 1.00 54.62 278 ASP A CA 1
ATOM 2188 C C . ASP A 1 278 ? -8.630 -5.767 -9.554 1.00 54.62 278 ASP A C 1
ATOM 2190 O O . ASP A 1 278 ? -9.277 -5.316 -8.614 1.00 54.62 278 ASP A O 1
ATOM 2194 N N . PHE A 1 279 ? -9.242 -6.177 -10.666 1.00 62.00 279 PHE A N 1
ATOM 2195 C CA . PHE A 1 279 ? -10.695 -6.190 -10.822 1.00 62.00 279 PHE A CA 1
ATOM 2196 C C . PHE A 1 279 ? -11.328 -7.338 -10.052 1.00 62.00 279 PHE A C 1
ATOM 2198 O O . PHE A 1 279 ? -12.368 -7.140 -9.431 1.00 62.00 279 PHE A O 1
ATOM 2205 N N . ARG A 1 280 ? -10.704 -8.522 -10.043 1.00 65.69 280 ARG A N 1
ATOM 2206 C CA . ARG A 1 280 ? -11.157 -9.631 -9.202 1.00 65.69 280 ARG A CA 1
ATOM 2207 C C . ARG A 1 280 ? -10.982 -9.291 -7.730 1.00 65.69 280 ARG A C 1
ATOM 2209 O O . ARG A 1 280 ? -11.915 -9.497 -6.970 1.00 65.69 280 ARG A O 1
ATOM 2216 N N . GLU A 1 281 ? -9.869 -8.675 -7.354 1.00 67.75 281 GLU A N 1
ATOM 2217 C CA . GLU A 1 281 ? -9.622 -8.210 -5.995 1.00 67.75 281 GLU A CA 1
ATOM 2218 C C . GLU A 1 281 ? -10.583 -7.074 -5.615 1.00 67.75 281 GLU A C 1
ATOM 2220 O O . GLU A 1 281 ? -11.145 -7.075 -4.527 1.00 67.75 281 GLU A O 1
ATOM 2225 N N . SER A 1 282 ? -10.865 -6.133 -6.518 1.00 67.81 282 SER A N 1
ATOM 2226 C CA . SER A 1 282 ? -11.849 -5.065 -6.292 1.00 67.81 282 SER A CA 1
ATOM 2227 C C . SER A 1 282 ? -13.278 -5.600 -6.225 1.00 67.81 282 SER A C 1
ATOM 2229 O O . SER A 1 282 ? -14.077 -5.101 -5.436 1.00 67.81 282 SER A O 1
ATOM 2231 N N . TYR A 1 283 ? -13.607 -6.632 -7.004 1.00 79.38 283 TYR A N 1
ATOM 2232 C CA . TYR A 1 283 ? -14.903 -7.306 -6.976 1.00 79.38 283 TYR A CA 1
ATOM 2233 C C . TYR A 1 283 ? -15.071 -8.163 -5.715 1.00 79.38 283 TYR A C 1
ATOM 2235 O O . TYR A 1 283 ? -16.126 -8.122 -5.082 1.00 79.38 283 TYR A O 1
ATOM 2243 N N . GLU A 1 284 ? -14.032 -8.887 -5.297 1.00 79.06 284 GLU A N 1
ATOM 2244 C CA . GLU A 1 284 ? -13.984 -9.632 -4.036 1.00 79.06 284 GLU A CA 1
ATOM 2245 C C . GLU A 1 284 ? -14.057 -8.668 -2.845 1.00 79.06 284 GLU A C 1
ATOM 2247 O O . GLU A 1 284 ? -14.866 -8.885 -1.945 1.00 79.06 284 GLU A O 1
ATOM 2252 N N . ARG A 1 285 ? -13.338 -7.535 -2.881 1.00 72.44 285 ARG A N 1
ATOM 2253 C CA . ARG A 1 285 ? -13.459 -6.450 -1.892 1.00 72.44 285 ARG A CA 1
ATOM 2254 C C . ARG A 1 285 ? -14.860 -5.853 -1.879 1.00 72.44 285 ARG A C 1
ATOM 2256 O O . ARG A 1 285 ? -15.403 -5.659 -0.800 1.00 72.44 285 ARG A O 1
ATOM 2263 N N . TYR A 1 286 ? -15.467 -5.580 -3.033 1.00 83.25 286 TYR A N 1
ATOM 2264 C CA . TYR A 1 286 ? -16.828 -5.041 -3.110 1.00 83.25 286 TYR A CA 1
ATOM 2265 C C . TYR A 1 286 ? -17.860 -6.031 -2.559 1.00 83.25 286 TYR A C 1
ATOM 2267 O O . TYR A 1 286 ? -18.746 -5.646 -1.799 1.00 83.25 286 TYR A O 1
ATOM 2275 N N . THR A 1 287 ? -17.719 -7.316 -2.883 1.00 82.88 287 THR A N 1
ATOM 2276 C CA . THR A 1 287 ? -18.598 -8.381 -2.383 1.00 82.88 287 THR A CA 1
ATOM 2277 C C . THR A 1 287 ? -18.415 -8.578 -0.878 1.00 82.88 287 THR A C 1
ATOM 2279 O O . THR A 1 287 ? -19.398 -8.668 -0.147 1.00 82.88 287 THR A O 1
ATOM 2282 N N . ALA A 1 288 ? -17.173 -8.549 -0.388 1.00 81.19 288 ALA A N 1
ATOM 2283 C CA . ALA A 1 288 ? -16.867 -8.568 1.037 1.00 81.19 288 ALA A CA 1
ATOM 2284 C C . ALA A 1 288 ? -17.429 -7.332 1.754 1.00 81.19 288 ALA A C 1
ATOM 2286 O O . ALA A 1 288 ? -17.990 -7.465 2.838 1.00 81.19 288 ALA A O 1
ATOM 2287 N N . LEU A 1 289 ? -17.349 -6.145 1.142 1.00 85.75 289 LEU A N 1
ATOM 2288 C CA . LEU A 1 289 ? -17.915 -4.913 1.689 1.00 85.75 289 LEU A CA 1
ATOM 2289 C C . LEU A 1 289 ? -19.443 -4.993 1.752 1.00 85.75 289 LEU A C 1
ATOM 2291 O O . LEU A 1 289 ? -20.025 -4.654 2.774 1.00 85.75 289 LEU A O 1
ATOM 2295 N N . LYS A 1 290 ? -20.091 -5.499 0.698 1.00 88.75 290 LYS A N 1
ATOM 2296 C CA . LYS A 1 290 ? -21.539 -5.726 0.663 1.00 88.75 290 LYS A CA 1
ATOM 2297 C C . LYS A 1 290 ? -21.973 -6.701 1.759 1.00 88.75 290 LYS A C 1
ATOM 2299 O O . LYS A 1 290 ? -22.906 -6.402 2.496 1.00 88.75 290 LYS A O 1
ATOM 2304 N N . ASN A 1 291 ? -21.270 -7.822 1.909 1.00 88.44 291 ASN A N 1
ATOM 2305 C CA . ASN A 1 291 ? -21.556 -8.803 2.958 1.00 88.44 291 ASN A CA 1
ATOM 2306 C C . ASN A 1 291 ? -21.298 -8.227 4.357 1.00 88.44 291 ASN A C 1
ATOM 2308 O O . ASN A 1 291 ? -22.052 -8.505 5.283 1.00 88.44 291 ASN A O 1
ATOM 2312 N N . LYS A 1 292 ? -20.275 -7.379 4.508 1.00 86.88 292 LYS A N 1
ATOM 2313 C CA . LYS A 1 292 ? -19.992 -6.671 5.758 1.00 86.88 292 LYS A CA 1
ATOM 2314 C C . LYS A 1 292 ? -21.085 -5.660 6.098 1.00 86.88 292 LYS A C 1
ATOM 2316 O O . LYS A 1 292 ? -21.455 -5.570 7.257 1.00 86.88 292 LYS A O 1
ATOM 2321 N N . VAL A 1 293 ? -21.624 -4.938 5.114 1.00 88.06 293 VAL A N 1
ATOM 2322 C CA . VAL A 1 293 ? -22.761 -4.025 5.319 1.00 88.06 293 VAL A CA 1
ATOM 2323 C C . VAL A 1 293 ? -23.998 -4.796 5.774 1.00 88.06 293 VAL A C 1
ATOM 2325 O O . VAL A 1 293 ? -24.626 -4.377 6.737 1.00 88.06 293 VAL A O 1
ATOM 2328 N N . VAL A 1 294 ? -24.309 -5.935 5.143 1.00 90.75 294 VAL A N 1
ATOM 2329 C CA . VAL A 1 294 ? -25.428 -6.796 5.571 1.00 90.75 294 VAL A CA 1
ATOM 2330 C C . VAL A 1 294 ? -25.219 -7.288 7.002 1.00 90.75 294 VAL A C 1
ATOM 2332 O O . VAL A 1 294 ? -26.093 -7.108 7.835 1.00 90.75 294 VAL A O 1
ATOM 2335 N N . ARG A 1 295 ? -24.030 -7.806 7.325 1.00 87.38 295 ARG A N 1
ATOM 2336 C CA . ARG A 1 295 ? -23.719 -8.279 8.679 1.00 87.38 295 ARG A CA 1
ATOM 2337 C C . ARG A 1 295 ? -23.782 -7.168 9.730 1.00 87.38 295 ARG A C 1
ATOM 2339 O O . ARG A 1 295 ? -24.293 -7.399 10.815 1.00 87.38 295 ARG A O 1
ATOM 2346 N N . ILE A 1 296 ? -23.271 -5.975 9.420 1.00 87.69 296 ILE A N 1
ATOM 2347 C CA . ILE A 1 296 ? -23.366 -4.818 10.321 1.00 87.69 296 ILE A CA 1
ATOM 2348 C C . ILE A 1 296 ? -24.830 -4.423 10.516 1.00 87.69 296 ILE A C 1
ATOM 2350 O O . ILE A 1 296 ? -25.205 -4.069 11.626 1.00 87.69 296 ILE A O 1
ATOM 2354 N N . GLN A 1 297 ? -25.658 -4.497 9.472 1.00 87.75 297 GLN A N 1
ATOM 2355 C CA . GLN A 1 297 ? -27.086 -4.230 9.605 1.00 87.75 297 GLN A CA 1
ATOM 2356 C C . GLN A 1 297 ? -27.765 -5.264 10.513 1.00 87.75 297 GLN A C 1
ATOM 2358 O O . GLN A 1 297 ? -28.481 -4.866 11.424 1.00 87.75 297 GLN A O 1
ATOM 2363 N N . ASP A 1 298 ? -27.465 -6.556 10.344 1.00 90.12 298 ASP A N 1
ATOM 2364 C CA . ASP A 1 298 ? -27.981 -7.618 11.217 1.00 90.12 298 ASP A CA 1
ATOM 2365 C C . ASP A 1 298 ? -27.521 -7.425 12.679 1.00 90.12 298 ASP A C 1
ATOM 2367 O O . ASP A 1 298 ? -28.302 -7.588 13.616 1.00 90.12 298 ASP A O 1
ATOM 2371 N N . GLU A 1 299 ? -26.258 -7.038 12.895 1.00 84.75 299 GLU A N 1
ATOM 2372 C CA . GLU A 1 299 ? -25.716 -6.734 14.227 1.00 84.75 299 GLU A CA 1
ATOM 2373 C C . GLU A 1 299 ? -26.381 -5.494 14.849 1.00 84.75 299 GLU A C 1
ATOM 2375 O O . GLU A 1 299 ? -26.700 -5.505 16.040 1.00 84.75 299 GLU A O 1
ATOM 2380 N N . ILE A 1 300 ? -26.639 -4.444 14.060 1.00 88.81 300 ILE A N 1
ATOM 2381 C CA . ILE A 1 300 ? -27.391 -3.260 14.501 1.00 88.81 300 ILE A CA 1
ATOM 2382 C C . ILE A 1 300 ? -28.809 -3.659 14.903 1.00 88.81 300 ILE A C 1
ATOM 2384 O O . ILE A 1 300 ? -29.250 -3.258 15.975 1.00 88.81 300 ILE A O 1
ATOM 2388 N N . ASP A 1 301 ? -29.496 -4.477 14.108 1.00 89.06 301 ASP A N 1
ATOM 2389 C CA . ASP A 1 301 ? -30.871 -4.891 14.390 1.00 89.06 301 ASP A CA 1
ATOM 2390 C C . ASP A 1 301 ? -30.953 -5.708 15.697 1.00 89.06 301 ASP A C 1
ATOM 2392 O O . ASP A 1 301 ? -31.842 -5.484 16.525 1.00 89.06 301 ASP A O 1
ATOM 2396 N N . VAL A 1 302 ? -29.980 -6.595 15.950 1.00 87.38 302 VAL A N 1
ATOM 2397 C CA . VAL A 1 302 ? -29.869 -7.338 17.220 1.00 87.38 302 VAL A CA 1
ATOM 2398 C C . VAL A 1 302 ? -29.596 -6.401 18.400 1.00 87.38 302 VAL A C 1
ATOM 2400 O O . VAL A 1 302 ? -30.238 -6.523 19.447 1.00 87.38 302 VAL A O 1
ATOM 2403 N N . LEU A 1 303 ? -28.662 -5.457 18.253 1.00 85.62 303 LEU A N 1
ATOM 2404 C CA . LEU A 1 303 ? -28.329 -4.495 19.307 1.00 85.62 303 LEU A CA 1
ATOM 2405 C C . LEU A 1 303 ? -29.491 -3.544 19.604 1.00 85.62 303 LEU A C 1
ATOM 2407 O O . LEU A 1 303 ? -29.757 -3.259 20.770 1.00 85.62 303 LEU A O 1
ATOM 2411 N N . SER A 1 304 ? -30.219 -3.098 18.581 1.00 85.62 304 SER A N 1
ATOM 2412 C CA . SER A 1 304 ? -31.444 -2.316 18.736 1.00 85.62 304 SER A CA 1
ATOM 2413 C C . SER A 1 304 ? -32.503 -3.097 19.515 1.00 85.62 304 SER A C 1
ATOM 2415 O O . SER A 1 304 ? -33.056 -2.564 20.475 1.00 85.62 304 SER A O 1
ATOM 2417 N N . GLY A 1 305 ? -32.704 -4.383 19.205 1.00 87.25 305 GLY A N 1
ATOM 2418 C CA . GLY A 1 305 ? -33.595 -5.247 19.985 1.00 87.25 305 GLY A CA 1
ATOM 2419 C C . GLY A 1 305 ? -33.171 -5.388 21.454 1.00 87.25 305 GLY A C 1
ATOM 2420 O O . GLY A 1 305 ? -34.014 -5.370 22.352 1.00 87.25 305 GLY A O 1
ATOM 2421 N N . LEU A 1 306 ? -31.867 -5.474 21.732 1.00 80.81 306 LEU A N 1
ATOM 2422 C CA . LEU A 1 306 ? -31.348 -5.528 23.102 1.00 80.81 306 LEU A CA 1
ATOM 2423 C C . LEU A 1 306 ? -31.566 -4.205 23.855 1.00 80.81 306 LEU A C 1
ATOM 2425 O O . LEU A 1 306 ? -31.940 -4.221 25.028 1.00 80.81 306 LEU A O 1
ATOM 2429 N N . ILE A 1 307 ? -31.377 -3.064 23.185 1.00 84.62 307 ILE A N 1
ATOM 2430 C CA . ILE A 1 307 ? -31.650 -1.737 23.753 1.00 84.62 307 ILE A CA 1
ATOM 2431 C C . ILE A 1 307 ? -33.127 -1.618 24.143 1.00 84.62 307 ILE A C 1
ATOM 2433 O O . ILE A 1 307 ? -33.418 -1.145 25.244 1.00 84.62 307 ILE A O 1
ATOM 2437 N N . ASP A 1 308 ? -34.054 -2.099 23.314 1.00 84.88 308 ASP A N 1
ATOM 2438 C CA . ASP A 1 308 ? -35.485 -2.091 23.634 1.00 84.88 308 ASP A CA 1
ATOM 2439 C C . ASP A 1 308 ? -35.800 -2.940 24.878 1.00 84.88 308 ASP A C 1
ATOM 2441 O O . ASP A 1 308 ? -36.549 -2.511 25.763 1.00 84.88 308 ASP A O 1
ATOM 2445 N N . VAL A 1 309 ? -35.177 -4.119 25.005 1.00 80.44 309 VAL A N 1
ATOM 2446 C CA . VAL A 1 309 ? -35.320 -4.987 26.187 1.00 80.44 309 VAL A CA 1
ATOM 2447 C C . VAL A 1 309 ? -34.754 -4.319 27.442 1.00 80.44 309 VAL A C 1
ATOM 2449 O O . VAL A 1 309 ? -35.429 -4.297 28.474 1.00 80.44 309 VAL A O 1
ATOM 2452 N N . CYS A 1 310 ? -33.560 -3.727 27.368 1.00 76.62 310 CYS A N 1
ATOM 2453 C CA . CYS A 1 310 ? -32.951 -2.996 28.482 1.00 76.62 310 CYS A CA 1
ATOM 2454 C C . CYS A 1 310 ? -33.806 -1.793 28.902 1.00 76.62 310 CYS A C 1
ATOM 2456 O O . CYS A 1 310 ? -34.061 -1.596 30.089 1.00 76.62 310 CYS A O 1
ATOM 2458 N N . THR A 1 311 ? -34.337 -1.042 27.936 1.00 79.81 311 THR A N 1
ATOM 2459 C CA . THR A 1 311 ? -35.225 0.101 28.193 1.00 79.81 311 THR A CA 1
ATOM 2460 C C . THR A 1 311 ? -36.536 -0.352 28.847 1.00 79.81 311 THR A C 1
ATOM 2462 O O . THR A 1 311 ? -37.036 0.294 29.775 1.00 79.81 311 THR A O 1
ATOM 2465 N N . SER A 1 312 ? -37.084 -1.500 28.423 1.00 75.19 312 SER A N 1
ATOM 2466 C CA . SER A 1 312 ? -38.245 -2.133 29.063 1.00 75.19 312 SER A CA 1
ATOM 2467 C C . SER A 1 312 ? -37.941 -2.582 30.497 1.00 75.19 312 SER A C 1
ATOM 2469 O O . SER A 1 312 ? -38.773 -2.423 31.393 1.00 75.19 312 SER A O 1
ATOM 2471 N N . TYR A 1 313 ? -36.744 -3.118 30.740 1.00 73.75 313 TYR A N 1
ATOM 2472 C CA . TYR A 1 313 ? -36.306 -3.525 32.071 1.00 73.75 313 TYR A CA 1
ATOM 2473 C C . TYR A 1 313 ? -36.138 -2.321 33.004 1.00 73.75 313 TYR A C 1
ATOM 2475 O O . TYR A 1 313 ? -36.654 -2.345 34.118 1.00 73.75 313 TYR A O 1
ATOM 2483 N N . GLU A 1 314 ? -35.515 -1.233 32.544 1.00 74.31 314 GLU A N 1
ATOM 2484 C CA . GLU A 1 314 ? -35.394 0.005 33.323 1.00 74.31 314 GLU A CA 1
ATOM 2485 C C . GLU A 1 314 ? -36.752 0.619 33.669 1.00 74.31 314 GLU A C 1
ATOM 2487 O O . GLU A 1 314 ? -36.966 1.064 34.797 1.00 74.31 314 GLU A O 1
ATOM 2492 N N . THR A 1 315 ? -37.684 0.661 32.713 1.00 70.19 315 THR A N 1
ATOM 2493 C CA . THR A 1 315 ? -39.030 1.198 32.968 1.00 70.19 315 THR A CA 1
ATOM 2494 C C . THR A 1 315 ? -39.791 0.344 33.976 1.00 70.19 315 THR A C 1
ATOM 2496 O O . THR A 1 315 ? -40.416 0.900 34.880 1.00 70.19 315 THR A O 1
ATOM 2499 N N . LYS A 1 316 ? -39.690 -0.988 33.892 1.00 69.88 316 LYS A N 1
ATOM 2500 C CA . LYS A 1 316 ? -40.240 -1.896 34.912 1.00 69.88 316 LYS A CA 1
ATOM 2501 C C . LYS A 1 316 ? -39.547 -1.726 36.266 1.00 69.88 316 LYS A C 1
ATOM 2503 O O . LYS A 1 316 ? -40.237 -1.693 37.278 1.00 69.88 316 LYS A O 1
ATOM 2508 N N . GLY A 1 317 ? -38.227 -1.550 36.296 1.00 64.88 317 GLY A N 1
ATOM 2509 C CA . GLY A 1 317 ? -37.463 -1.265 37.514 1.00 64.88 317 GLY A CA 1
ATOM 2510 C C . GLY A 1 317 ? -37.948 0.008 38.209 1.00 64.88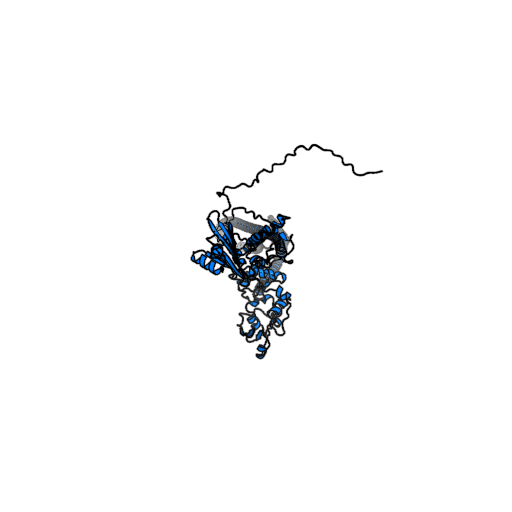 317 GLY A C 1
ATOM 2511 O O . GLY A 1 317 ? -38.320 -0.032 39.378 1.00 64.88 317 GLY A O 1
ATOM 2512 N N . ARG A 1 318 ? -38.091 1.110 37.460 1.00 66.25 318 ARG A N 1
ATOM 2513 C CA . ARG A 1 318 ? -38.662 2.368 37.978 1.00 66.25 318 ARG A CA 1
ATOM 2514 C C . ARG A 1 318 ? -40.104 2.205 38.470 1.00 66.25 318 ARG A C 1
ATOM 2516 O O . ARG A 1 318 ? -40.488 2.830 39.454 1.00 66.25 318 ARG A O 1
ATOM 2523 N N . GLN A 1 319 ? -40.916 1.374 37.811 1.00 59.59 319 GLN A N 1
ATOM 2524 C CA . GLN A 1 319 ? -42.273 1.064 38.279 1.00 59.59 319 GLN A CA 1
ATOM 2525 C C . GLN A 1 319 ? -42.269 0.261 39.586 1.00 59.59 319 GLN A C 1
ATOM 2527 O O . GLN A 1 319 ? -43.102 0.523 40.452 1.00 59.59 319 GLN A O 1
ATOM 2532 N N . ILE A 1 320 ? -41.340 -0.685 39.752 1.00 65.50 320 ILE A N 1
ATOM 2533 C CA . ILE A 1 320 ? -41.173 -1.444 40.998 1.00 65.50 320 ILE A CA 1
ATOM 2534 C C . ILE A 1 320 ? -40.756 -0.505 42.131 1.00 65.50 320 ILE A C 1
ATOM 2536 O O . ILE A 1 320 ? -41.421 -0.498 43.164 1.00 65.50 320 ILE A O 1
ATOM 2540 N N . GLU A 1 321 ? -39.750 0.347 41.924 1.00 58.25 321 GLU A N 1
ATOM 2541 C CA . GLU A 1 321 ? -39.321 1.344 42.918 1.00 58.25 321 GLU A CA 1
ATOM 2542 C C . GLU A 1 321 ? -40.463 2.295 43.307 1.00 58.25 321 GLU A C 1
ATOM 2544 O O . GLU A 1 321 ? -40.683 2.571 44.489 1.00 58.25 321 GLU A O 1
ATOM 2549 N N . ALA A 1 322 ? -41.252 2.758 42.330 1.00 53.56 322 ALA A N 1
ATOM 2550 C CA . ALA A 1 322 ? -42.430 3.578 42.595 1.00 53.56 322 ALA A CA 1
ATOM 2551 C C . ALA A 1 322 ? -43.479 2.817 43.427 1.00 53.56 322 ALA A C 1
ATOM 2553 O O . ALA A 1 322 ? -44.017 3.360 44.394 1.00 53.56 322 ALA A O 1
ATOM 2554 N N . CYS A 1 323 ? -43.750 1.550 43.098 1.00 54.06 323 CYS A N 1
ATOM 2555 C CA . CYS A 1 323 ? -44.647 0.686 43.867 1.00 54.06 323 CYS A CA 1
ATOM 2556 C C . CYS A 1 323 ? -44.142 0.444 45.298 1.00 54.06 323 CYS A C 1
ATOM 2558 O O . CYS A 1 323 ? -44.937 0.482 46.239 1.00 54.06 323 CYS A O 1
ATOM 2560 N N . GLU A 1 324 ? -42.839 0.236 45.491 1.00 55.47 324 GLU A N 1
ATOM 2561 C CA . GLU A 1 324 ? -42.226 0.104 46.815 1.00 55.47 324 GLU A CA 1
ATOM 2562 C C . GLU A 1 324 ? -42.350 1.392 47.627 1.00 55.47 324 GLU A C 1
ATOM 2564 O O . GLU A 1 324 ? -42.710 1.348 48.808 1.00 55.47 324 GLU A O 1
ATOM 2569 N N . TRP A 1 325 ? -42.138 2.545 46.990 1.00 61.91 325 TRP A N 1
ATOM 2570 C CA . TRP A 1 325 ? -42.357 3.844 47.612 1.00 61.91 325 TRP A CA 1
ATOM 2571 C C . TRP A 1 325 ? -43.818 4.023 48.042 1.00 61.91 325 TRP A C 1
ATOM 2573 O O . TRP A 1 325 ? -44.070 4.383 49.194 1.00 61.91 325 TRP A O 1
ATOM 2583 N N . PHE A 1 326 ? -44.789 3.702 47.176 1.00 50.22 326 PHE A N 1
ATOM 2584 C CA . PHE A 1 326 ? -46.215 3.758 47.519 1.00 50.22 326 PHE A CA 1
ATOM 2585 C C . PHE A 1 326 ? -46.565 2.806 48.664 1.00 50.22 326 PHE A C 1
ATOM 2587 O O . PHE A 1 326 ? -47.267 3.209 49.592 1.00 50.22 326 PHE A O 1
ATOM 2594 N N . LYS A 1 327 ? -46.038 1.575 48.650 1.00 59.59 327 LYS A N 1
ATOM 2595 C CA . LYS A 1 327 ? -46.217 0.599 49.736 1.00 59.59 327 LYS A CA 1
ATOM 2596 C C . LYS A 1 327 ? -45.685 1.155 51.056 1.00 59.59 327 LYS A C 1
ATOM 2598 O O . LYS A 1 327 ? -46.393 1.131 52.060 1.00 59.59 327 LYS A O 1
ATOM 2603 N N . ARG A 1 328 ? -44.465 1.698 51.062 1.00 56.25 328 ARG A N 1
ATOM 2604 C CA . ARG A 1 328 ? -43.836 2.271 52.262 1.00 56.25 328 ARG A CA 1
ATOM 2605 C C . ARG A 1 328 ? -44.579 3.511 52.755 1.00 56.25 328 ARG A C 1
ATOM 2607 O O . ARG A 1 328 ? -44.766 3.687 53.956 1.00 56.25 328 ARG A O 1
ATOM 2614 N N . ARG A 1 329 ? -45.067 4.344 51.833 1.00 58.75 329 ARG A N 1
ATOM 2615 C CA . ARG A 1 329 ? -45.884 5.517 52.156 1.00 58.75 329 ARG A CA 1
ATOM 2616 C C . ARG A 1 329 ? -47.227 5.124 52.767 1.00 58.75 329 ARG A C 1
ATOM 2618 O O . ARG A 1 329 ? -47.629 5.760 53.737 1.00 58.75 329 ARG A O 1
ATOM 2625 N N . ALA A 1 330 ? -47.888 4.100 52.229 1.00 57.59 330 ALA A N 1
ATOM 2626 C CA . ALA A 1 330 ? -49.146 3.577 52.752 1.00 57.59 330 ALA A CA 1
ATOM 2627 C C . ALA A 1 330 ? -48.972 2.994 54.161 1.00 57.59 330 ALA A C 1
ATOM 2629 O O . ALA A 1 330 ? -49.741 3.350 55.048 1.00 57.59 330 ALA A O 1
ATOM 2630 N N . LEU A 1 331 ? -47.915 2.202 54.389 1.00 65.81 331 LEU A N 1
ATOM 2631 C CA . LEU A 1 331 ? -47.578 1.670 55.717 1.00 65.81 331 LEU A CA 1
ATOM 2632 C C . LEU A 1 331 ? -47.353 2.792 56.740 1.00 65.81 331 LEU A C 1
ATOM 2634 O O . LEU A 1 331 ? -47.950 2.767 57.808 1.00 65.81 331 LEU A O 1
ATOM 2638 N N . ASN A 1 332 ? -46.588 3.830 56.385 1.00 68.12 332 ASN A N 1
ATOM 2639 C CA . ASN A 1 332 ? -46.388 4.988 57.265 1.00 68.12 332 ASN A CA 1
ATOM 2640 C C . ASN A 1 332 ? -47.700 5.722 57.595 1.00 68.12 332 ASN A C 1
ATOM 2642 O O . ASN A 1 332 ? -47.863 6.238 58.699 1.00 68.12 332 ASN A O 1
ATOM 2646 N N . ILE A 1 333 ? -48.627 5.827 56.635 1.00 67.12 333 ILE A N 1
ATOM 2647 C CA . ILE A 1 333 ? -49.940 6.445 56.876 1.00 67.12 333 ILE A CA 1
ATOM 2648 C C . ILE A 1 333 ? -50.767 5.566 57.813 1.00 67.12 333 ILE A C 1
ATOM 2650 O O . ILE A 1 333 ? -51.383 6.089 58.738 1.00 67.12 333 ILE A O 1
ATOM 2654 N N . GLU A 1 334 ? -50.768 4.251 57.602 1.00 69.44 334 GLU A N 1
ATOM 2655 C CA . GLU A 1 334 ? -51.475 3.307 58.464 1.00 69.44 334 GLU A CA 1
ATOM 2656 C C . GLU A 1 334 ? -50.939 3.351 59.902 1.00 69.44 334 GLU A C 1
ATOM 2658 O O . GLU A 1 334 ? -51.722 3.465 60.842 1.00 69.44 334 GLU A O 1
ATOM 2663 N N . GLU A 1 335 ? -49.616 3.359 60.085 1.00 70.94 335 GLU A N 1
ATOM 2664 C CA . GLU A 1 335 ? -48.984 3.529 61.398 1.00 70.94 335 GLU A CA 1
ATOM 2665 C C . GLU A 1 335 ? -49.357 4.862 62.049 1.00 70.94 335 GLU A C 1
ATOM 2667 O O . GLU A 1 335 ? -49.680 4.899 63.235 1.00 70.94 335 GLU A O 1
ATOM 2672 N N . TYR A 1 336 ? -49.378 5.956 61.281 1.00 71.81 336 TYR A N 1
ATOM 2673 C CA . TYR A 1 336 ? -49.799 7.260 61.789 1.00 71.81 336 TYR A CA 1
ATOM 2674 C C . TYR A 1 336 ? -51.265 7.260 62.246 1.00 71.81 336 TYR A C 1
ATOM 2676 O O . TYR A 1 336 ? -51.586 7.818 63.297 1.00 71.81 336 TYR A O 1
ATOM 2684 N N . LEU A 1 337 ? -52.158 6.617 61.487 1.00 71.56 337 LEU A N 1
ATOM 2685 C CA . LEU A 1 337 ? -53.567 6.478 61.856 1.00 71.56 337 LEU A CA 1
ATOM 2686 C C . LEU A 1 337 ? -53.734 5.618 63.114 1.00 71.56 337 LEU A C 1
ATOM 2688 O O . LEU A 1 337 ? -54.440 6.037 64.028 1.00 71.56 337 LEU A O 1
ATOM 2692 N N . ARG A 1 338 ? -53.023 4.486 63.214 1.00 76.88 338 ARG A N 1
ATOM 2693 C CA . ARG A 1 338 ? -53.003 3.637 64.419 1.00 76.88 338 ARG A CA 1
ATOM 2694 C C . ARG A 1 338 ? -52.465 4.386 65.634 1.00 76.88 338 ARG A C 1
ATOM 2696 O O . ARG A 1 338 ? -53.043 4.300 66.715 1.00 76.88 338 ARG A O 1
ATOM 2703 N N . PHE A 1 339 ? -51.384 5.149 65.472 1.00 74.19 339 PHE A N 1
ATOM 2704 C CA . PHE A 1 339 ? -50.831 5.987 66.536 1.00 74.19 339 PHE A CA 1
ATOM 2705 C C . PHE A 1 339 ? -51.852 7.026 67.003 1.00 74.19 339 PHE A C 1
ATOM 2707 O O . PHE A 1 339 ? -52.048 7.214 68.204 1.00 74.19 339 PHE A O 1
ATOM 2714 N N . ARG A 1 340 ? -52.540 7.677 66.060 1.00 80.56 340 ARG A N 1
ATOM 2715 C CA . ARG A 1 340 ? -53.583 8.654 66.369 1.00 80.56 340 ARG A CA 1
ATOM 2716 C C . ARG A 1 340 ? -54.761 8.016 67.109 1.00 80.56 340 ARG A C 1
ATOM 2718 O O . ARG A 1 340 ? -55.177 8.561 68.125 1.00 80.56 340 ARG A O 1
ATOM 2725 N N . GLU A 1 341 ? -55.259 6.876 66.645 1.00 82.25 341 GLU A N 1
ATOM 2726 C CA . GLU A 1 341 ? -56.348 6.141 67.298 1.00 82.25 341 GLU A CA 1
ATOM 2727 C C . GLU A 1 341 ? -55.951 5.692 68.710 1.00 82.25 341 GLU A C 1
ATOM 2729 O O . GLU A 1 341 ? -56.687 5.915 69.669 1.00 82.25 341 GLU A O 1
ATOM 2734 N N . THR A 1 342 ? -54.741 5.147 68.870 1.00 78.88 342 THR A N 1
ATOM 2735 C CA . THR A 1 342 ? -54.201 4.751 70.180 1.00 78.88 342 THR A CA 1
ATOM 2736 C C . THR A 1 342 ? -54.103 5.953 71.117 1.00 78.88 342 THR A C 1
ATOM 2738 O O . THR A 1 342 ? -54.461 5.856 72.289 1.00 78.88 342 THR A O 1
ATOM 2741 N N . ARG A 1 343 ? -53.673 7.112 70.606 1.00 81.69 343 ARG A N 1
ATOM 2742 C CA . ARG A 1 343 ? -53.610 8.359 71.374 1.00 81.69 343 ARG A CA 1
ATOM 2743 C C . ARG A 1 343 ? -54.997 8.854 71.781 1.00 81.69 343 ARG A C 1
ATOM 2745 O O . ARG A 1 343 ? -55.173 9.262 72.924 1.00 81.69 343 ARG A O 1
ATOM 2752 N N . GLU A 1 344 ? -55.979 8.813 70.883 1.00 83.56 344 GLU A N 1
ATOM 2753 C CA . GLU A 1 344 ? -57.367 9.173 71.201 1.00 83.56 344 GLU A CA 1
ATOM 2754 C C . GLU A 1 344 ? -57.956 8.226 72.261 1.00 83.56 344 GLU A C 1
ATOM 2756 O O . GLU A 1 344 ? -58.586 8.685 73.215 1.00 83.56 344 GLU A O 1
ATOM 2761 N N . ASN A 1 345 ? -57.689 6.923 72.157 1.00 84.88 345 ASN A N 1
ATOM 2762 C CA . ASN A 1 345 ? -58.108 5.933 73.148 1.00 84.88 345 ASN A CA 1
ATOM 2763 C C . ASN A 1 345 ? -57.402 6.121 74.497 1.00 84.88 345 ASN A C 1
ATOM 2765 O O . ASN A 1 345 ? -58.046 5.989 75.533 1.00 84.88 345 ASN A O 1
ATOM 2769 N N . MET A 1 346 ? -56.118 6.492 74.505 1.00 79.19 346 MET A N 1
ATOM 2770 C CA . MET A 1 346 ? -55.383 6.821 75.730 1.00 79.19 346 MET A CA 1
ATOM 2771 C C . MET A 1 346 ? -55.980 8.049 76.428 1.00 79.19 346 MET A C 1
ATOM 2773 O O . MET A 1 346 ? -56.179 8.014 77.637 1.00 79.19 346 MET A O 1
ATOM 2777 N N . ILE A 1 347 ? -56.323 9.102 75.677 1.00 86.00 347 ILE A N 1
ATOM 2778 C CA . ILE A 1 347 ? -56.978 10.300 76.230 1.00 86.00 347 ILE A CA 1
ATOM 2779 C C . ILE A 1 347 ? -58.335 9.939 76.850 1.00 86.00 347 ILE A C 1
ATOM 2781 O O . ILE A 1 347 ? -58.645 10.398 77.948 1.00 86.00 347 ILE A O 1
ATOM 2785 N N . LYS A 1 348 ? -59.135 9.097 76.179 1.00 86.56 348 LYS A N 1
ATOM 2786 C CA . LYS A 1 348 ? -60.411 8.606 76.726 1.00 86.56 348 LYS A CA 1
ATOM 2787 C C . LYS A 1 348 ? -60.199 7.778 77.994 1.00 86.56 348 LYS A C 1
ATOM 2789 O O . LYS A 1 348 ? -60.849 8.039 78.996 1.00 86.56 348 LYS A O 1
ATOM 2794 N N . ALA A 1 349 ? -59.256 6.837 77.978 1.00 80.94 349 ALA A N 1
ATOM 2795 C CA . ALA A 1 349 ? -58.941 6.011 79.140 1.00 80.94 349 ALA A CA 1
ATOM 2796 C C . ALA A 1 349 ? -58.434 6.845 80.329 1.00 80.94 349 ALA A C 1
ATOM 2798 O O . ALA A 1 349 ? -58.772 6.545 81.471 1.00 80.94 349 ALA A O 1
ATOM 2799 N N . GLU A 1 350 ? -57.659 7.904 80.079 1.00 83.50 350 GLU A N 1
ATOM 2800 C CA . GLU A 1 350 ? -57.210 8.832 81.120 1.00 83.50 350 GLU A CA 1
ATOM 2801 C C . GLU A 1 350 ? -58.377 9.649 81.696 1.00 83.50 350 GLU A C 1
ATOM 2803 O O . GLU A 1 350 ? -58.453 9.833 82.911 1.00 83.50 350 GLU A O 1
ATOM 2808 N N . ALA A 1 351 ? -59.316 10.096 80.856 1.00 84.62 351 ALA A N 1
ATOM 2809 C CA . ALA A 1 351 ? -60.534 10.764 81.312 1.00 84.62 351 ALA A CA 1
ATOM 2810 C C . ALA A 1 351 ? -61.409 9.830 82.169 1.00 84.62 351 ALA A C 1
ATOM 2812 O O . ALA A 1 351 ? -61.781 10.203 83.282 1.00 84.62 351 ALA A O 1
ATOM 2813 N N . ASP A 1 352 ? -61.648 8.599 81.705 1.00 85.31 352 ASP A N 1
ATOM 2814 C CA . ASP A 1 352 ? -62.384 7.569 82.446 1.00 85.31 352 ASP A CA 1
ATOM 2815 C C . ASP A 1 352 ? -61.695 7.217 83.775 1.00 85.31 352 ASP A C 1
ATOM 2817 O O . ASP A 1 352 ? -62.355 6.980 84.790 1.00 85.31 352 ASP A O 1
ATOM 2821 N N . TYR A 1 353 ? -60.358 7.149 83.784 1.00 81.31 353 TYR A N 1
ATOM 2822 C CA . TYR A 1 353 ? -59.580 6.909 84.998 1.00 81.31 353 TYR A CA 1
ATOM 2823 C C . TYR A 1 353 ? -59.775 8.045 86.002 1.00 81.31 353 TYR A C 1
ATOM 2825 O O . TYR A 1 353 ? -60.076 7.772 87.161 1.00 81.31 353 TYR A O 1
ATOM 2833 N N . ARG A 1 354 ? -59.677 9.307 85.562 1.00 85.44 354 ARG A N 1
ATOM 2834 C CA . ARG A 1 354 ? -59.915 10.475 86.425 1.00 85.44 354 ARG A CA 1
ATOM 2835 C C . ARG A 1 354 ? -61.339 10.494 86.975 1.00 85.44 354 ARG A C 1
ATOM 2837 O O . ARG A 1 354 ? -61.529 10.795 88.149 1.00 85.44 354 ARG A O 1
ATOM 2844 N N . GLU A 1 355 ? -62.340 10.143 86.170 1.00 84.88 355 GLU A N 1
ATOM 2845 C CA . GLU A 1 355 ? -63.726 10.040 86.640 1.00 84.88 355 GLU A CA 1
ATOM 2846 C C . GLU A 1 355 ? -63.875 8.954 87.717 1.00 84.88 355 GLU A C 1
ATOM 2848 O O . GLU A 1 355 ? -64.449 9.197 88.781 1.00 84.88 355 GLU A O 1
ATOM 2853 N N . ARG A 1 356 ? -63.294 7.769 87.489 1.00 80.81 356 ARG A N 1
ATOM 2854 C CA . ARG A 1 356 ? -63.287 6.675 88.474 1.00 80.81 356 ARG A CA 1
ATOM 2855 C C . ARG A 1 356 ? -62.517 7.033 89.738 1.00 80.81 356 ARG A C 1
ATOM 2857 O O . ARG A 1 356 ? -62.953 6.645 90.816 1.00 80.81 356 ARG A O 1
ATOM 2864 N N . GLU A 1 357 ? -61.417 7.768 89.629 1.00 85.38 357 GLU A N 1
ATOM 2865 C CA . GLU A 1 357 ? -60.638 8.261 90.767 1.00 85.38 357 GLU A CA 1
ATOM 2866 C C . GLU A 1 357 ? -61.461 9.234 91.619 1.00 85.38 357 GLU A C 1
ATOM 2868 O O . GLU A 1 357 ? -61.530 9.078 92.838 1.00 85.38 357 GLU A O 1
ATOM 2873 N N . VAL A 1 358 ? -62.175 10.170 90.984 1.00 87.25 358 VAL A N 1
ATOM 2874 C CA . VAL A 1 358 ? -63.113 11.065 91.674 1.00 87.25 358 VAL A CA 1
ATOM 2875 C C . VAL A 1 358 ? -64.225 10.263 92.354 1.00 87.25 358 VAL A C 1
ATOM 2877 O O . VAL A 1 358 ? -64.522 10.512 93.522 1.00 87.25 358 VAL A O 1
ATOM 2880 N N . LEU A 1 359 ? -64.824 9.275 91.682 1.00 84.06 359 LEU A N 1
ATOM 2881 C CA . LEU A 1 359 ? -65.844 8.403 92.283 1.00 84.06 359 LEU A CA 1
ATOM 2882 C C . LEU A 1 359 ? -65.294 7.588 93.462 1.00 84.06 359 LEU A C 1
ATOM 2884 O O . LEU A 1 359 ? -65.979 7.448 94.475 1.00 84.06 359 LEU A O 1
ATOM 2888 N N . LEU A 1 360 ? -64.062 7.086 93.361 1.00 82.25 360 LEU A N 1
ATOM 2889 C CA . LEU A 1 360 ? -63.363 6.391 94.443 1.00 82.25 360 LEU A CA 1
ATOM 2890 C C . LEU A 1 360 ? -63.140 7.311 95.639 1.00 82.25 360 LEU A C 1
ATOM 2892 O O . LEU A 1 360 ? -63.441 6.901 96.754 1.00 82.25 360 LEU A O 1
ATOM 2896 N N . GLN A 1 361 ? -62.687 8.548 95.423 1.00 84.25 361 GLN A N 1
ATOM 2897 C CA . GLN A 1 361 ? -62.541 9.540 96.492 1.00 84.25 361 GLN A CA 1
ATOM 2898 C C . GLN A 1 361 ? -63.886 9.859 97.153 1.00 84.25 361 GLN A C 1
ATOM 2900 O O . GLN A 1 361 ? -63.981 9.880 98.378 1.00 84.25 361 GLN A O 1
ATOM 2905 N N . HIS A 1 362 ? -64.956 10.042 96.373 1.00 86.06 362 HIS A N 1
ATOM 2906 C CA . HIS A 1 362 ? -66.301 10.226 96.929 1.00 86.06 362 HIS A CA 1
ATOM 2907 C C . HIS A 1 362 ? -66.754 9.000 97.735 1.00 86.06 362 HIS A C 1
ATOM 2909 O O . HIS A 1 362 ? -67.308 9.149 98.824 1.00 86.06 362 HIS A O 1
ATOM 2915 N N . GLY A 1 363 ? -66.490 7.791 97.232 1.00 81.44 363 GLY A N 1
ATOM 2916 C CA . GLY A 1 363 ? -66.773 6.535 97.921 1.00 81.44 363 GLY A CA 1
ATOM 2917 C C . GLY A 1 363 ? -65.972 6.369 99.214 1.00 81.44 363 GLY A C 1
ATOM 2918 O O . GLY A 1 363 ? -66.539 5.963 100.225 1.00 81.44 363 GLY A O 1
ATOM 2919 N N . GLN A 1 364 ? -64.686 6.729 99.209 1.00 79.94 364 GLN A N 1
ATOM 2920 C CA . GLN A 1 364 ? -63.814 6.746 100.385 1.00 79.94 364 GLN A CA 1
ATOM 2921 C C . GLN A 1 364 ? -64.317 7.749 101.421 1.00 79.94 364 GLN A C 1
ATOM 2923 O O . GLN A 1 364 ? -64.522 7.363 102.566 1.00 79.94 364 GLN A O 1
ATOM 2928 N N . ASN A 1 365 ? -64.637 8.979 101.017 1.00 83.12 365 ASN A N 1
ATOM 2929 C CA . ASN A 1 365 ? -65.208 9.994 101.905 1.00 83.12 365 ASN A CA 1
ATOM 2930 C C . ASN A 1 365 ? -66.543 9.527 102.514 1.00 83.12 365 ASN A C 1
ATOM 2932 O O . ASN A 1 365 ? -66.790 9.706 103.706 1.00 83.12 365 ASN A O 1
ATOM 2936 N N . ALA A 1 366 ? -67.410 8.889 101.721 1.00 80.81 366 ALA A N 1
ATOM 2937 C CA . ALA A 1 366 ? -68.668 8.327 102.211 1.00 80.81 366 ALA A CA 1
ATOM 2938 C C . ALA A 1 366 ? -68.445 7.141 103.167 1.00 80.81 366 ALA A C 1
ATOM 2940 O O . ALA A 1 366 ? -69.170 6.995 104.155 1.00 80.81 366 ALA A O 1
ATOM 2941 N N . LEU A 1 367 ? -67.443 6.297 102.900 1.00 79.50 367 LEU A N 1
ATOM 2942 C CA . LEU A 1 367 ? -67.039 5.207 103.785 1.00 79.50 367 LEU A CA 1
ATOM 2943 C C . LEU A 1 367 ? -66.464 5.752 105.096 1.00 79.50 367 LEU A C 1
ATOM 2945 O O . LEU A 1 367 ? -66.853 5.267 106.151 1.00 79.50 367 LEU A O 1
ATOM 2949 N N . GLU A 1 368 ? -65.609 6.772 105.053 1.00 80.94 368 GLU A N 1
ATOM 2950 C CA . GLU A 1 368 ? -65.075 7.454 106.234 1.00 80.94 368 GLU A CA 1
ATOM 2951 C C . GLU A 1 368 ? -66.192 8.077 107.068 1.00 80.94 368 GLU A C 1
ATOM 2953 O O . GLU A 1 368 ? -66.222 7.893 108.282 1.00 80.94 368 GLU A O 1
ATOM 2958 N N . GLN A 1 369 ? -67.170 8.734 106.437 1.00 80.75 369 GLN A N 1
ATOM 2959 C CA . GLN A 1 369 ? -68.355 9.238 107.133 1.00 80.75 369 GLN A CA 1
ATOM 2960 C C . GLN A 1 369 ? -69.160 8.106 107.778 1.00 80.75 369 GLN A C 1
ATOM 2962 O O . GLN A 1 369 ? -69.560 8.223 108.937 1.00 80.75 369 GLN A O 1
ATOM 2967 N N . ARG A 1 370 ? -69.378 6.990 107.070 1.00 78.81 370 ARG A N 1
ATOM 2968 C CA . ARG A 1 370 ? -70.058 5.810 107.628 1.00 78.81 370 ARG A CA 1
ATOM 2969 C C . ARG A 1 370 ? -69.260 5.157 108.751 1.00 78.81 370 ARG A C 1
ATOM 2971 O O . ARG A 1 370 ? -69.866 4.728 109.722 1.00 78.81 370 ARG A O 1
ATOM 2978 N N . LEU A 1 371 ? -67.935 5.095 108.657 1.00 77.94 371 LEU A N 1
ATOM 2979 C CA . LEU A 1 371 ? -67.053 4.599 109.713 1.00 77.94 371 LEU A CA 1
ATOM 2980 C C . LEU A 1 371 ? -67.045 5.544 110.911 1.00 77.94 371 LEU A C 1
ATOM 2982 O O . LEU A 1 371 ? -67.074 5.069 112.035 1.00 77.94 371 LEU A O 1
ATOM 2986 N N . ALA A 1 372 ? -67.082 6.860 110.711 1.00 80.31 372 ALA A N 1
ATOM 2987 C CA . ALA A 1 372 ? -67.223 7.831 111.790 1.00 80.31 372 ALA A CA 1
ATOM 2988 C C . ALA A 1 372 ? -68.590 7.702 112.482 1.00 80.31 372 ALA A C 1
ATOM 2990 O O . ALA A 1 372 ? -68.658 7.691 113.710 1.00 80.31 372 ALA A O 1
ATOM 2991 N N . GLN A 1 373 ? -69.673 7.530 111.714 1.00 78.44 373 GLN A N 1
ATOM 2992 C CA . GLN A 1 373 ? -71.009 7.234 112.244 1.00 78.44 373 GLN A CA 1
ATOM 2993 C C . GLN A 1 373 ? -71.038 5.896 112.981 1.00 78.44 373 GLN A C 1
ATOM 2995 O O . GLN A 1 373 ? -71.575 5.829 114.083 1.00 78.44 373 GLN A O 1
ATOM 3000 N N . ARG A 1 374 ? -70.429 4.848 112.412 1.00 76.12 374 ARG A N 1
ATOM 3001 C CA . ARG A 1 374 ? -70.290 3.535 113.042 1.00 76.12 374 ARG A CA 1
ATOM 3002 C C . ARG A 1 374 ? -69.483 3.648 114.317 1.00 76.12 374 ARG A C 1
ATOM 3004 O O . ARG A 1 374 ? -69.974 3.186 115.318 1.00 76.12 374 ARG A O 1
ATOM 3011 N N . ASN A 1 375 ? -68.323 4.294 114.326 1.00 76.06 375 ASN A N 1
ATOM 3012 C CA . ASN A 1 375 ? -67.498 4.488 115.517 1.00 76.06 375 ASN A CA 1
ATOM 3013 C C . ASN A 1 375 ? -68.233 5.321 116.573 1.00 76.06 375 ASN A C 1
ATOM 3015 O O . ASN A 1 375 ? -68.106 5.043 117.757 1.00 76.06 375 ASN A O 1
ATOM 3019 N N . ALA A 1 376 ? -69.046 6.306 116.179 1.00 74.12 376 ALA A N 1
ATOM 3020 C CA . ALA A 1 376 ? -69.927 7.022 117.101 1.00 74.12 376 ALA A CA 1
ATOM 3021 C C . ALA A 1 376 ? -71.038 6.111 117.654 1.00 74.12 376 ALA A C 1
ATOM 3023 O O . ALA A 1 376 ? -71.360 6.180 118.838 1.00 74.12 376 ALA A O 1
ATOM 3024 N N . MET A 1 377 ? -71.598 5.232 116.822 1.00 65.12 377 MET A N 1
ATOM 3025 C CA . MET A 1 377 ? -72.591 4.230 117.211 1.00 65.12 377 MET A CA 1
ATOM 3026 C C . MET A 1 377 ? -71.973 3.102 118.045 1.00 65.12 377 MET A C 1
ATOM 3028 O O . MET A 1 377 ? -72.614 2.622 118.959 1.00 65.12 377 MET A O 1
ATOM 3032 N N . GLU A 1 378 ? -70.723 2.735 117.788 1.00 60.97 378 GLU A N 1
ATOM 3033 C CA . GLU A 1 378 ? -69.884 1.760 118.484 1.00 60.97 378 GLU A CA 1
ATOM 3034 C C . GLU A 1 378 ? -69.405 2.343 119.808 1.00 60.97 378 GLU A C 1
ATOM 3036 O O . GLU A 1 378 ? -69.325 1.626 120.785 1.00 60.97 378 GLU A O 1
ATOM 3041 N N . LYS A 1 379 ? -69.198 3.659 119.908 1.00 62.06 379 LYS A N 1
ATOM 3042 C CA . LYS A 1 379 ? -69.031 4.356 121.189 1.00 62.06 379 LYS A CA 1
ATOM 3043 C C . LYS A 1 379 ? -70.328 4.308 122.008 1.00 62.06 379 LYS A C 1
ATOM 3045 O O . LYS A 1 379 ? -70.273 4.003 123.190 1.00 62.06 379 LYS A O 1
ATOM 3050 N N . ARG A 1 380 ? -71.489 4.492 121.360 1.00 62.28 380 ARG A N 1
ATOM 3051 C CA . ARG A 1 380 ? -72.827 4.331 121.973 1.00 62.28 380 ARG A CA 1
ATOM 3052 C C . ARG A 1 380 ? -73.188 2.870 122.301 1.00 62.28 380 ARG A C 1
ATOM 3054 O O . ARG A 1 380 ? -73.949 2.631 123.227 1.00 62.28 380 ARG A O 1
ATOM 3061 N N . LEU A 1 381 ? -72.660 1.899 121.557 1.00 54.53 381 LEU A N 1
ATOM 3062 C CA . LEU A 1 381 ? -72.842 0.454 121.762 1.00 54.53 381 LEU A CA 1
ATOM 3063 C C . LEU A 1 381 ? -71.784 -0.123 122.718 1.00 54.53 381 LEU A C 1
ATOM 3065 O O . LEU A 1 381 ? -72.058 -1.071 123.432 1.00 54.53 381 LEU A O 1
ATOM 3069 N N . ASN A 1 382 ? -70.603 0.478 122.840 1.00 50.84 382 ASN A N 1
ATOM 3070 C CA . ASN A 1 382 ? -69.652 0.174 123.912 1.00 50.84 382 ASN A CA 1
ATOM 3071 C C . ASN A 1 382 ? -70.158 0.702 125.266 1.00 50.84 382 ASN A C 1
ATOM 3073 O O . ASN A 1 382 ? -69.777 0.175 126.306 1.00 50.84 382 ASN A O 1
ATOM 3077 N N . GLU A 1 383 ? -71.072 1.678 125.256 1.00 51.09 383 GLU A N 1
ATOM 3078 C CA . GLU A 1 383 ? -71.905 2.065 126.406 1.00 51.09 383 GLU A CA 1
ATOM 3079 C C . GLU A 1 383 ? -73.118 1.124 126.625 1.00 51.09 383 GLU A C 1
ATOM 3081 O O . GLU A 1 383 ? -73.749 1.176 127.678 1.00 51.09 383 GLU A O 1
ATOM 3086 N N . ALA A 1 384 ? -73.427 0.216 125.691 1.00 46.34 384 ALA A N 1
ATOM 3087 C CA . ALA A 1 384 ? -74.562 -0.713 125.750 1.00 46.34 384 ALA A CA 1
ATOM 3088 C C . ALA A 1 384 ? -74.173 -2.091 125.173 1.00 46.34 384 ALA A C 1
ATOM 3090 O O . ALA A 1 384 ? -74.399 -2.382 124.003 1.00 46.34 384 ALA A O 1
ATOM 3091 N N . GLY A 1 385 ? -73.534 -2.902 126.018 1.00 39.22 385 GLY A N 1
ATOM 3092 C CA . GLY A 1 385 ? -72.688 -4.040 125.653 1.00 39.22 385 GLY A CA 1
ATOM 3093 C C . GLY A 1 385 ? -73.195 -5.133 124.690 1.00 39.22 385 GLY A C 1
ATOM 3094 O O . GLY A 1 385 ? -74.380 -5.312 124.428 1.00 39.22 385 GLY A O 1
ATOM 3095 N N . VAL A 1 386 ? -72.202 -5.976 124.357 1.00 44.44 386 VAL A N 1
ATOM 3096 C CA . VAL A 1 386 ? -72.231 -7.401 123.944 1.00 44.44 386 VAL A CA 1
ATOM 3097 C C . VAL A 1 386 ? -72.049 -7.725 122.443 1.00 44.44 386 VAL A C 1
ATOM 3099 O O . VAL A 1 386 ? -72.977 -8.013 121.698 1.00 44.44 386 VAL A O 1
ATOM 3102 N N . ASN A 1 387 ? -70.780 -7.720 122.021 1.00 51.94 387 ASN A N 1
ATOM 3103 C CA . ASN A 1 387 ? -69.953 -8.849 121.536 1.00 51.94 387 ASN A CA 1
ATOM 3104 C C . ASN A 1 387 ? -70.429 -9.947 120.551 1.00 51.94 387 ASN A C 1
ATOM 3106 O O . ASN A 1 387 ? -69.616 -10.825 120.280 1.00 51.94 387 ASN A O 1
ATOM 3110 N N . ASP A 1 388 ? -71.608 -9.910 119.926 1.00 54.25 388 ASP A N 1
ATOM 3111 C CA . ASP A 1 388 ? -72.039 -11.045 119.064 1.00 54.25 388 ASP A CA 1
ATOM 3112 C C . ASP A 1 388 ? -71.991 -10.788 117.535 1.00 54.25 388 ASP A C 1
ATOM 3114 O O . ASP A 1 388 ? -72.153 -11.697 116.722 1.00 54.25 388 ASP A O 1
ATOM 3118 N N . MET A 1 389 ? -71.711 -9.552 117.095 1.00 51.78 389 MET A N 1
ATOM 3119 C CA . MET A 1 389 ? -71.725 -9.175 115.662 1.00 51.78 389 MET A CA 1
ATOM 3120 C C . MET A 1 389 ? -70.350 -9.279 114.965 1.00 51.78 389 MET A C 1
ATOM 3122 O O . MET A 1 389 ? -70.264 -9.275 113.735 1.00 51.78 389 MET A O 1
ATOM 3126 N N . VAL A 1 390 ? -69.263 -9.391 115.734 1.00 54.31 390 VAL A N 1
ATOM 3127 C CA . VAL A 1 390 ? -67.878 -9.350 115.220 1.00 54.31 390 VAL A CA 1
ATOM 3128 C C . VAL A 1 390 ? -67.482 -10.654 114.513 1.00 54.31 390 VAL A C 1
ATOM 3130 O O . VAL A 1 390 ? -66.737 -10.625 113.533 1.00 54.31 390 VAL A O 1
ATOM 3133 N N . GLU A 1 391 ? -68.031 -11.793 114.937 1.00 53.31 391 GLU A N 1
ATOM 3134 C CA . GLU A 1 391 ? -67.743 -13.103 114.335 1.00 53.31 391 GLU A CA 1
ATOM 3135 C C . GLU A 1 391 ? -68.376 -13.276 112.942 1.00 53.31 391 GLU A C 1
ATOM 3137 O O . GLU A 1 391 ? -67.729 -13.782 112.025 1.00 53.31 391 GLU A O 1
ATOM 3142 N N . LYS A 1 392 ? -69.602 -12.775 112.719 1.00 53.75 392 LYS A N 1
ATOM 3143 C CA . LYS A 1 392 ? -70.276 -12.886 111.408 1.00 53.75 392 LYS A CA 1
ATOM 3144 C C . LYS A 1 392 ? -69.624 -12.043 110.310 1.00 53.75 392 LYS A C 1
ATOM 3146 O O . LYS A 1 392 ? -69.691 -12.417 109.141 1.00 53.75 392 LYS A O 1
ATOM 3151 N N . LEU A 1 393 ? -68.983 -10.930 110.669 1.00 55.97 393 LEU A N 1
ATOM 3152 C CA . LEU A 1 393 ? -68.329 -10.042 109.703 1.00 55.97 393 LEU A CA 1
ATOM 3153 C C . LEU A 1 393 ? -66.993 -10.610 109.194 1.00 55.97 393 LEU A C 1
ATOM 3155 O O . LEU A 1 393 ? -66.693 -10.465 108.011 1.00 55.97 393 LEU A O 1
ATOM 3159 N N . ARG A 1 394 ? -66.246 -11.351 110.027 1.00 53.53 394 ARG A N 1
ATOM 3160 C CA . ARG A 1 394 ? -64.979 -11.990 109.615 1.00 53.53 394 ARG A CA 1
ATOM 3161 C C . ARG A 1 394 ? -65.168 -13.060 108.538 1.00 53.53 394 ARG A C 1
ATOM 3163 O O . ARG A 1 394 ? -64.385 -13.127 107.595 1.00 53.53 394 ARG A O 1
ATOM 3170 N N . LEU A 1 395 ? -66.240 -13.847 108.630 1.00 54.25 395 LEU A N 1
ATOM 3171 C CA . LEU A 1 395 ? -66.559 -14.897 107.654 1.00 54.25 395 LEU A CA 1
ATOM 3172 C C . LEU A 1 395 ? -66.979 -14.339 106.281 1.00 54.25 395 LEU A C 1
ATOM 3174 O O . LEU A 1 395 ? -66.699 -14.957 105.255 1.00 54.25 395 LEU A O 1
ATOM 3178 N N . GLN A 1 396 ? -67.597 -13.153 106.236 1.00 53.66 396 GLN A N 1
ATOM 3179 C CA . GLN A 1 396 ? -67.957 -12.489 104.974 1.00 53.66 396 GLN A CA 1
ATOM 3180 C C . GLN A 1 396 ? -66.761 -11.816 104.287 1.00 53.66 396 GLN A C 1
ATOM 3182 O O . GLN A 1 396 ? -66.743 -11.682 103.061 1.00 53.66 396 GLN A O 1
ATOM 3187 N N . GLU A 1 397 ? -65.755 -11.403 105.055 1.00 52.12 397 GLU A N 1
ATOM 3188 C CA . GLU A 1 397 ? -64.541 -10.768 104.540 1.00 52.12 397 GLU A CA 1
ATOM 3189 C C . GLU A 1 397 ? -63.602 -11.795 103.888 1.00 52.12 397 GLU A C 1
ATOM 3191 O O . GLU A 1 397 ? -63.086 -11.573 102.791 1.00 52.12 397 GLU A O 1
ATOM 3196 N N . GLU A 1 398 ? -63.496 -12.990 104.474 1.00 52.16 398 GLU A N 1
ATOM 3197 C CA . GLU A 1 398 ? -62.689 -14.090 103.934 1.00 52.16 398 GLU A CA 1
ATOM 3198 C C . GLU A 1 398 ? -63.223 -14.664 102.607 1.00 52.16 398 GLU A C 1
ATOM 3200 O O . GLU A 1 398 ? -62.447 -15.120 101.761 1.00 52.16 398 GLU A O 1
ATOM 3205 N N . GLN A 1 399 ? -64.543 -14.620 102.388 1.00 53.31 399 GLN A N 1
ATOM 3206 C CA . GLN A 1 399 ? -65.165 -15.049 101.128 1.00 53.31 399 GLN A CA 1
ATOM 3207 C C . GLN A 1 399 ? -64.930 -14.042 99.993 1.00 53.31 399 GLN A C 1
ATOM 3209 O O . GLN A 1 399 ? -64.702 -14.436 98.849 1.00 53.31 399 GLN A O 1
ATOM 3214 N N . LYS A 1 400 ? -64.913 -12.739 100.298 1.00 53.69 400 LYS A N 1
ATOM 3215 C CA . LYS A 1 400 ? -64.663 -11.689 99.296 1.00 53.69 400 LYS A CA 1
ATOM 3216 C C . LYS A 1 400 ? -63.199 -11.624 98.860 1.00 53.69 400 LYS A C 1
ATOM 3218 O O . LYS A 1 400 ? -62.927 -11.346 97.695 1.00 53.69 400 LYS A O 1
ATOM 3223 N N . ILE A 1 401 ? -62.265 -11.937 99.760 1.00 53.97 401 ILE A N 1
ATOM 3224 C CA . ILE A 1 401 ? -60.829 -11.992 99.445 1.00 53.97 401 ILE A CA 1
ATOM 3225 C C . ILE A 1 401 ? -60.511 -13.165 98.503 1.00 53.97 401 ILE A C 1
ATOM 3227 O O . ILE A 1 401 ? -59.718 -13.000 97.575 1.00 53.97 401 ILE A O 1
ATOM 3231 N N . ARG A 1 402 ? -61.170 -14.321 98.670 1.00 53.06 402 ARG A N 1
ATOM 3232 C CA . ARG A 1 402 ? -61.021 -15.464 97.748 1.00 53.06 402 ARG A CA 1
ATOM 3233 C C . ARG A 1 402 ? -61.561 -15.164 96.347 1.00 53.06 402 ARG A C 1
ATOM 3235 O O . ARG A 1 402 ? -60.841 -15.382 95.377 1.00 53.06 402 ARG A O 1
ATOM 3242 N N . ALA A 1 403 ? -62.740 -14.547 96.245 1.00 51.69 403 ALA A N 1
ATOM 3243 C CA . ALA A 1 403 ? -63.309 -14.136 94.957 1.00 51.69 403 ALA A CA 1
ATOM 3244 C C . ALA A 1 403 ? -62.438 -13.093 94.218 1.00 51.69 403 ALA A C 1
ATOM 3246 O O . ALA A 1 403 ? -62.300 -13.137 92.998 1.00 51.69 403 ALA A O 1
ATOM 3247 N N . ALA A 1 404 ? -61.789 -12.179 94.950 1.00 46.16 404 ALA A N 1
ATOM 3248 C CA . ALA A 1 404 ? -60.858 -11.208 94.366 1.00 46.16 404 ALA A CA 1
ATOM 3249 C C . ALA A 1 404 ? -59.534 -11.847 93.892 1.00 46.16 404 ALA A C 1
ATOM 3251 O O . ALA A 1 404 ? -58.933 -11.382 92.920 1.00 46.16 404 ALA A O 1
ATOM 3252 N N . GLY A 1 405 ? -59.082 -12.917 94.555 1.00 46.28 405 GLY A N 1
ATOM 3253 C CA . GLY A 1 405 ? -57.904 -13.691 94.155 1.00 46.28 405 GLY A CA 1
ATOM 3254 C C . GLY A 1 405 ? -58.114 -14.486 92.862 1.00 46.28 405 GLY A C 1
ATOM 3255 O O . GLY A 1 405 ? -57.224 -14.513 92.012 1.00 46.28 405 GLY A O 1
ATOM 3256 N N . GLU A 1 406 ? -59.301 -15.068 92.679 1.00 49.91 406 GLU A N 1
ATOM 3257 C CA . GLU A 1 406 ? -59.677 -15.803 91.462 1.00 49.91 406 GLU A CA 1
ATOM 3258 C C . GLU A 1 406 ? -59.799 -14.871 90.249 1.00 49.91 406 GLU A C 1
ATOM 3260 O O . GLU A 1 406 ? -59.187 -15.138 89.213 1.00 49.91 406 GLU A O 1
ATOM 3265 N N . LEU A 1 407 ? -60.441 -13.706 90.411 1.00 46.12 407 LEU A N 1
ATOM 3266 C CA . LEU A 1 407 ? -60.533 -12.694 89.350 1.00 46.12 407 LEU A CA 1
ATOM 3267 C C . LEU A 1 407 ? -59.153 -12.165 88.923 1.00 46.12 407 LEU A C 1
ATOM 3269 O O . LEU A 1 407 ? -58.897 -11.943 87.741 1.00 46.12 407 LEU A O 1
ATOM 3273 N N . ARG A 1 408 ? -58.228 -11.980 89.876 1.00 45.31 408 ARG A N 1
ATOM 3274 C CA . ARG A 1 408 ? -56.847 -11.566 89.575 1.00 45.31 408 ARG A CA 1
ATOM 3275 C C . ARG A 1 408 ? -56.092 -12.651 88.802 1.00 45.31 408 ARG A C 1
ATOM 3277 O O . ARG A 1 408 ? -55.337 -12.324 87.889 1.00 45.31 408 ARG A O 1
ATOM 3284 N N . GLY A 1 409 ? -56.312 -13.923 89.137 1.00 46.25 409 GLY A N 1
ATOM 3285 C CA . GLY A 1 409 ? -55.753 -15.063 88.411 1.00 46.25 409 GLY A CA 1
ATOM 3286 C C . GLY A 1 409 ? -56.262 -15.163 86.971 1.00 46.25 409 GLY A C 1
ATOM 3287 O O . GLY A 1 409 ? -55.480 -15.475 86.074 1.00 46.25 409 GLY A O 1
ATOM 3288 N N . GLU A 1 410 ? -57.534 -14.846 86.726 1.00 49.50 410 GLU A N 1
ATOM 3289 C CA . GLU A 1 410 ? -58.106 -14.790 85.376 1.00 49.50 410 GLU A CA 1
ATOM 3290 C C . GLU A 1 410 ? -57.575 -13.599 84.571 1.00 49.50 410 GLU A C 1
ATOM 3292 O O . GLU A 1 410 ? -57.136 -13.783 83.437 1.00 49.50 410 GLU A O 1
ATOM 3297 N N . ILE A 1 411 ? -57.486 -12.407 85.171 1.00 47.62 411 ILE A N 1
ATOM 3298 C CA . ILE A 1 411 ? -56.910 -11.213 84.524 1.00 47.62 411 ILE A CA 1
ATOM 3299 C C . ILE A 1 411 ? -55.448 -11.451 84.114 1.00 47.62 411 ILE A C 1
ATOM 3301 O O . ILE A 1 411 ? -55.043 -11.062 83.019 1.00 47.62 411 ILE A O 1
ATOM 3305 N N . GLN A 1 412 ? -54.658 -12.148 84.938 1.00 48.84 412 GLN A N 1
ATOM 3306 C CA . GLN A 1 412 ? -53.267 -12.488 84.614 1.00 48.84 412 GLN A CA 1
ATOM 3307 C C . GLN A 1 412 ? -53.165 -13.468 83.426 1.00 48.84 412 GLN A C 1
ATOM 3309 O O . GLN A 1 412 ? -52.243 -13.376 82.610 1.00 48.84 412 GLN A O 1
ATOM 3314 N N . ARG A 1 413 ? -54.120 -14.401 83.296 1.00 49.88 413 ARG A N 1
ATOM 3315 C CA . ARG A 1 413 ? -54.193 -15.340 82.161 1.00 49.88 413 ARG A CA 1
ATOM 3316 C C . ARG A 1 413 ? -54.630 -14.630 80.877 1.00 49.88 413 ARG A C 1
ATOM 3318 O O . ARG A 1 413 ? -54.030 -14.877 79.833 1.00 49.88 413 ARG A O 1
ATOM 3325 N N . PHE A 1 414 ? -55.579 -13.696 80.963 1.00 47.44 414 PHE A N 1
ATOM 3326 C CA . PHE A 1 414 ? -55.967 -12.833 79.842 1.00 47.44 414 PHE A CA 1
ATOM 3327 C C . PHE A 1 414 ? -54.821 -11.919 79.384 1.00 47.44 414 PHE A C 1
ATOM 3329 O O . PHE A 1 414 ? -54.591 -11.797 78.185 1.00 47.44 414 PHE A O 1
ATOM 3336 N N . ASP A 1 415 ? -54.033 -11.356 80.303 1.00 45.72 415 ASP A N 1
ATOM 3337 C CA . ASP A 1 415 ? -52.853 -10.543 79.966 1.00 45.72 415 ASP A CA 1
ATOM 3338 C C . ASP A 1 415 ? -51.772 -11.365 79.232 1.00 45.72 415 ASP A C 1
ATOM 3340 O O . ASP A 1 415 ? -51.137 -10.894 78.287 1.00 45.72 415 ASP A O 1
ATOM 3344 N N . THR A 1 416 ? -51.615 -12.641 79.596 1.00 49.84 416 THR A N 1
ATOM 3345 C CA . THR A 1 416 ? -50.675 -13.561 78.930 1.00 49.84 416 THR A CA 1
ATOM 3346 C C . THR A 1 416 ? -51.175 -13.987 77.535 1.00 49.84 416 THR A C 1
ATOM 3348 O O . THR A 1 416 ? -50.385 -14.093 76.592 1.00 49.84 416 THR A O 1
ATOM 3351 N N . ALA A 1 417 ? -52.491 -14.160 77.366 1.00 49.59 417 ALA A N 1
ATOM 3352 C CA . ALA A 1 417 ? -53.132 -14.429 76.073 1.00 49.59 417 ALA A CA 1
ATOM 3353 C C . ALA A 1 417 ? -53.091 -13.208 75.127 1.00 49.59 417 ALA A C 1
ATOM 3355 O O . ALA A 1 417 ? -52.838 -13.337 73.932 1.00 49.59 417 ALA A O 1
ATOM 3356 N N . ILE A 1 418 ? -53.254 -11.993 75.656 1.00 48.59 418 ILE A N 1
ATOM 3357 C CA . ILE A 1 418 ? -53.143 -10.754 74.872 1.00 48.59 418 ILE A CA 1
ATOM 3358 C C . ILE A 1 418 ? -51.692 -10.524 74.429 1.00 48.59 418 ILE A C 1
ATOM 3360 O O . ILE A 1 418 ? -51.452 -10.192 73.270 1.00 48.59 418 ILE A O 1
ATOM 3364 N N . LYS A 1 419 ? -50.702 -10.777 75.296 1.00 49.00 419 LYS A N 1
ATOM 3365 C CA . LYS A 1 419 ? -49.273 -10.672 74.941 1.00 49.00 419 LYS A CA 1
ATOM 3366 C C . LYS A 1 419 ? -48.846 -11.653 73.845 1.00 49.00 419 LYS A C 1
ATOM 3368 O O . LYS A 1 419 ? -48.020 -11.293 73.009 1.00 49.00 419 LYS A O 1
ATOM 3373 N N . SER A 1 420 ? -49.424 -12.853 73.800 1.00 48.34 420 SER A N 1
ATOM 3374 C CA . SER A 1 420 ? -49.166 -13.833 72.731 1.00 48.34 420 SER A CA 1
ATOM 3375 C C . SER A 1 420 ? -49.839 -13.448 71.404 1.00 48.34 420 SER A C 1
ATOM 3377 O O . SER A 1 420 ? -49.217 -13.579 70.349 1.00 48.34 420 SER A O 1
ATOM 3379 N N . ILE A 1 421 ? -51.038 -12.854 71.438 1.00 50.50 421 ILE A N 1
ATOM 3380 C CA . ILE A 1 421 ? -51.705 -12.287 70.248 1.00 50.50 421 ILE A CA 1
ATOM 3381 C C . ILE A 1 421 ? -50.933 -11.072 69.694 1.00 50.50 421 ILE A C 1
ATOM 3383 O O . ILE A 1 421 ? -50.748 -10.951 68.481 1.00 50.50 421 ILE A O 1
ATOM 3387 N N . VAL A 1 422 ? -50.413 -10.204 70.568 1.00 46.66 422 VAL A N 1
ATOM 3388 C CA . VAL A 1 422 ? -49.574 -9.053 70.185 1.00 46.66 422 VAL A CA 1
ATOM 3389 C C . VAL A 1 422 ? -48.215 -9.508 69.630 1.00 46.66 422 VAL A C 1
ATOM 3391 O O . VAL A 1 422 ? -47.729 -8.930 68.658 1.00 46.66 422 VAL A O 1
ATOM 3394 N N . GLY A 1 423 ? -47.633 -10.586 70.169 1.00 46.19 423 GLY A N 1
ATOM 3395 C CA . GLY A 1 423 ? -46.406 -11.197 69.641 1.00 46.19 423 GLY A CA 1
ATOM 3396 C C . GLY A 1 423 ? -46.562 -11.794 68.234 1.00 46.19 423 GLY A C 1
ATOM 3397 O O . GLY A 1 423 ? -45.640 -11.715 67.424 1.00 46.19 423 GLY A O 1
ATOM 3398 N N . LEU A 1 424 ? -47.743 -12.324 67.895 1.00 45.47 424 LEU A N 1
ATOM 3399 C CA . LEU A 1 424 ? -48.050 -12.839 66.553 1.00 45.47 424 LEU A CA 1
ATOM 3400 C C . LEU A 1 424 ? -48.271 -11.727 65.514 1.00 45.47 424 LEU A C 1
ATOM 3402 O O . LEU A 1 424 ? -47.921 -11.903 64.347 1.00 45.47 424 LEU A O 1
ATOM 3406 N N . GLN A 1 425 ? -48.775 -10.557 65.920 1.00 43.66 425 GLN A N 1
ATOM 3407 C CA . GLN A 1 425 ? -48.921 -9.402 65.023 1.00 43.66 425 GLN A CA 1
ATOM 3408 C C . GLN A 1 425 ? -47.584 -8.756 64.629 1.00 43.66 425 GLN A C 1
ATOM 3410 O O . GLN A 1 425 ? -47.494 -8.158 63.556 1.00 43.66 425 GLN A O 1
ATOM 3415 N N . GLN A 1 426 ? -46.532 -8.903 65.440 1.00 41.50 426 GLN A N 1
ATOM 3416 C CA . GLN A 1 426 ? -45.208 -8.341 65.139 1.00 41.50 426 GLN A CA 1
ATOM 3417 C C . GLN A 1 426 ? -44.440 -9.123 64.054 1.00 41.50 426 GLN A C 1
ATOM 3419 O O . GLN A 1 426 ? -43.513 -8.581 63.461 1.00 41.50 426 GLN A O 1
ATOM 3424 N N . ASN A 1 427 ? -44.882 -10.339 63.702 1.00 43.72 427 ASN A N 1
ATOM 3425 C CA . ASN A 1 427 ? -44.292 -11.178 62.646 1.00 43.72 427 ASN A CA 1
ATOM 3426 C C . ASN A 1 427 ? -45.143 -11.249 61.357 1.00 43.72 427 ASN A C 1
ATOM 3428 O O . ASN A 1 427 ? -44.949 -12.123 60.508 1.00 43.72 427 ASN A O 1
ATOM 3432 N N . ALA A 1 428 ? -46.075 -10.309 61.169 1.00 43.53 428 ALA A N 1
ATOM 3433 C CA . ALA A 1 428 ? -47.077 -10.319 60.097 1.00 43.53 428 ALA A CA 1
ATOM 3434 C C . ALA A 1 428 ? -46.534 -10.231 58.650 1.00 43.53 428 ALA A C 1
ATOM 3436 O O . ALA A 1 428 ? -47.320 -10.309 57.705 1.00 43.53 428 ALA A O 1
ATOM 3437 N N . HIS A 1 429 ? -45.220 -10.098 58.428 1.00 44.53 429 HIS A N 1
ATOM 3438 C CA . HIS A 1 429 ? -44.656 -10.083 57.070 1.00 44.53 429 HIS A CA 1
ATOM 3439 C C . HIS A 1 429 ? -44.473 -11.480 56.445 1.00 44.53 429 HIS A C 1
ATOM 3441 O O . HIS A 1 429 ? -44.389 -11.572 55.224 1.00 44.53 429 HIS A O 1
ATOM 3447 N N . TYR A 1 430 ? -44.486 -12.560 57.239 1.00 43.50 430 TYR A N 1
ATOM 3448 C CA . TYR A 1 430 ? -44.280 -13.935 56.744 1.00 43.50 430 TYR A CA 1
ATOM 3449 C C . TYR A 1 430 ? -45.575 -14.735 56.494 1.00 43.50 430 TYR A C 1
ATOM 3451 O O . TYR A 1 430 ? -45.535 -15.816 55.912 1.00 43.50 430 TYR A O 1
ATOM 3459 N N . ILE A 1 431 ? -46.750 -14.208 56.859 1.00 47.22 431 ILE A N 1
ATOM 3460 C CA . ILE A 1 431 ? -48.031 -14.940 56.817 1.00 47.22 431 ILE A CA 1
ATOM 3461 C C . ILE A 1 431 ? -48.953 -14.356 55.738 1.00 47.22 431 ILE A C 1
ATOM 3463 O O . ILE A 1 431 ? -50.050 -13.882 56.020 1.00 47.22 431 ILE A O 1
ATOM 3467 N N . LYS A 1 432 ? -48.512 -14.353 54.476 1.00 45.59 432 LYS A N 1
ATOM 3468 C CA . LYS A 1 432 ? -49.396 -13.994 53.346 1.00 45.59 432 LYS A CA 1
ATOM 3469 C C . LYS A 1 432 ? -49.766 -15.164 52.433 1.00 45.59 432 LYS A C 1
ATOM 3471 O O . LYS A 1 432 ? -50.686 -15.022 51.637 1.00 45.59 432 LYS A O 1
ATOM 3476 N N . ASN A 1 433 ? -49.134 -16.330 52.607 1.00 44.47 433 ASN A N 1
ATOM 3477 C CA . ASN A 1 433 ? -49.309 -17.475 51.704 1.00 44.47 433 ASN A CA 1
ATOM 3478 C C . ASN A 1 433 ? -49.961 -18.726 52.335 1.00 44.47 433 ASN A C 1
ATOM 3480 O O . ASN A 1 433 ? -50.204 -19.692 51.619 1.00 44.47 433 ASN A O 1
ATOM 3484 N N . HIS A 1 434 ? -50.325 -18.724 53.627 1.00 48.16 434 HIS A N 1
ATOM 3485 C CA . HIS A 1 434 ? -51.011 -19.861 54.272 1.00 48.16 434 HIS A CA 1
ATOM 3486 C C . HIS A 1 434 ? -52.497 -19.572 54.550 1.00 48.16 434 HIS A C 1
ATOM 3488 O O . HIS A 1 434 ? -52.881 -19.093 55.616 1.00 48.16 434 HIS A O 1
ATOM 3494 N N . ARG A 1 435 ? -53.349 -19.920 53.575 1.00 44.47 435 ARG A N 1
ATOM 3495 C CA . ARG A 1 435 ? -54.822 -19.791 53.605 1.00 44.47 435 ARG A CA 1
ATOM 3496 C C . ARG A 1 435 ? -55.527 -20.476 54.801 1.00 44.47 435 ARG A C 1
ATOM 3498 O O . ARG A 1 435 ? -56.451 -19.861 55.329 1.00 44.47 435 ARG A O 1
ATOM 3505 N N . PRO A 1 436 ? -55.090 -21.653 55.305 1.00 47.91 436 PRO A N 1
ATOM 3506 C CA . PRO A 1 436 ? -55.735 -22.295 56.460 1.00 47.91 436 PRO A CA 1
ATOM 3507 C C . PRO A 1 436 ? -55.582 -21.489 57.758 1.00 47.91 436 PRO A C 1
ATOM 3509 O O . PRO A 1 436 ? -56.473 -21.478 58.603 1.00 47.91 436 PRO A O 1
ATOM 3512 N N . LEU A 1 437 ? -54.468 -20.762 57.903 1.00 44.12 437 LEU A N 1
ATOM 3513 C CA . LEU A 1 437 ? -54.174 -19.968 59.097 1.00 44.12 437 LEU A CA 1
ATOM 3514 C C . LEU A 1 437 ? -55.063 -18.716 59.172 1.00 44.12 437 LEU A C 1
ATOM 3516 O O . LEU A 1 437 ? -55.502 -18.317 60.246 1.00 44.12 437 LEU A O 1
ATOM 3520 N N . PHE A 1 438 ? -55.379 -18.129 58.014 1.00 46.00 438 PHE A N 1
ATOM 3521 C CA . PHE A 1 438 ? -56.281 -16.981 57.911 1.00 46.00 438 PHE A CA 1
ATOM 3522 C C . PHE A 1 438 ? -57.736 -17.352 58.245 1.00 46.00 438 PHE A C 1
ATOM 3524 O O . PHE A 1 438 ? -58.475 -16.545 58.810 1.00 46.00 438 PHE A O 1
ATOM 3531 N N . GLU A 1 439 ? -58.153 -18.582 57.935 1.00 47.28 439 GLU A N 1
ATOM 3532 C CA . GLU A 1 439 ? -59.476 -19.107 58.295 1.00 47.28 439 GLU A CA 1
ATOM 3533 C C . GLU A 1 439 ? -59.559 -19.479 59.785 1.00 47.28 439 GLU A C 1
ATOM 3535 O O . GLU A 1 439 ? -60.554 -19.149 60.431 1.00 47.28 439 GLU A O 1
ATOM 3540 N N . ALA A 1 440 ? -58.496 -20.046 60.367 1.00 48.03 440 ALA A N 1
ATOM 3541 C CA . ALA A 1 440 ? -58.423 -20.348 61.800 1.00 48.03 440 ALA A CA 1
ATOM 3542 C C . ALA A 1 440 ? -58.435 -19.081 62.680 1.00 48.03 440 ALA A C 1
ATOM 3544 O O . ALA A 1 440 ? -59.164 -19.019 63.670 1.00 48.03 440 ALA A O 1
ATOM 3545 N N . ILE A 1 441 ? -57.699 -18.032 62.289 1.00 47.12 441 ILE A N 1
ATOM 3546 C CA . ILE A 1 441 ? -57.696 -16.737 62.997 1.00 47.12 441 ILE A CA 1
ATOM 3547 C C . ILE A 1 441 ? -59.077 -16.062 62.915 1.00 47.12 441 ILE A C 1
ATOM 3549 O O . ILE A 1 441 ? -59.555 -15.506 63.903 1.00 47.12 441 ILE A O 1
ATOM 3553 N N . ASN A 1 442 ? -59.768 -16.165 61.773 1.00 46.31 442 ASN A N 1
ATOM 3554 C CA . ASN A 1 442 ? -61.133 -15.648 61.627 1.00 46.31 442 ASN A CA 1
ATOM 3555 C C . ASN A 1 442 ? -62.186 -16.469 62.390 1.00 46.31 442 ASN A C 1
ATOM 3557 O O . ASN A 1 442 ? -63.196 -15.908 62.815 1.00 46.31 442 ASN A O 1
ATOM 3561 N N . ALA A 1 443 ? -61.974 -17.773 62.583 1.00 48.06 443 ALA A N 1
ATOM 3562 C CA . ALA A 1 443 ? -62.854 -18.609 63.397 1.00 48.06 443 ALA A CA 1
ATOM 3563 C C . ALA A 1 443 ? -62.783 -18.224 64.886 1.00 48.06 443 ALA A C 1
ATOM 3565 O O . ALA A 1 443 ? -63.825 -18.087 65.524 1.00 48.06 443 ALA A O 1
ATOM 3566 N N . VAL A 1 444 ? -61.580 -17.944 65.403 1.00 46.00 444 VAL A N 1
ATOM 3567 C CA . VAL A 1 444 ? -61.363 -17.453 66.779 1.00 46.00 444 VAL A CA 1
ATOM 3568 C C . VAL A 1 444 ? -61.874 -16.017 66.961 1.00 46.00 444 VAL A C 1
ATOM 3570 O O . VAL A 1 444 ? -62.452 -15.678 67.991 1.00 46.00 444 VAL A O 1
ATOM 3573 N N . ALA A 1 445 ? -61.734 -15.164 65.944 1.00 43.09 445 ALA A N 1
ATOM 3574 C CA . ALA A 1 445 ? -62.297 -13.814 65.980 1.00 43.09 445 ALA A CA 1
ATOM 3575 C C . ALA A 1 445 ? -63.839 -13.817 65.998 1.00 43.09 445 ALA A C 1
ATOM 3577 O O . ALA A 1 445 ? -64.449 -12.929 66.592 1.00 43.09 445 ALA A O 1
ATOM 3578 N N . LYS A 1 446 ? -64.483 -14.825 65.389 1.00 43.03 446 LYS A N 1
ATOM 3579 C CA . LYS A 1 446 ? -65.948 -14.983 65.396 1.00 43.03 446 LYS A CA 1
ATOM 3580 C C . LYS A 1 446 ? -66.510 -15.490 66.724 1.00 43.03 446 LYS A C 1
ATOM 3582 O O . LYS A 1 446 ? -67.630 -15.117 67.062 1.00 43.03 446 LYS A O 1
ATOM 3587 N N . THR A 1 447 ? -65.766 -16.289 67.487 1.00 45.16 447 THR A N 1
ATOM 3588 C CA . THR A 1 447 ? -66.181 -16.725 68.833 1.00 45.16 447 THR A CA 1
ATOM 3589 C C . THR A 1 447 ? -66.039 -15.632 69.897 1.00 45.16 447 THR A C 1
ATOM 3591 O O . THR A 1 447 ? -66.658 -15.743 70.948 1.00 45.16 447 THR A O 1
ATOM 3594 N N . MET A 1 448 ? -65.303 -14.547 69.620 1.00 37.34 448 MET A N 1
ATOM 3595 C CA . MET A 1 448 ? -65.098 -13.416 70.542 1.00 37.34 448 MET A CA 1
ATOM 3596 C C . MET A 1 448 ? -66.070 -12.231 70.349 1.00 37.34 448 MET A C 1
ATOM 3598 O O . MET A 1 448 ? -65.843 -11.148 70.888 1.00 37.34 448 MET A O 1
ATOM 3602 N N . SER A 1 449 ? -67.176 -12.414 69.617 1.00 34.97 449 SER A N 1
ATOM 3603 C CA . SER A 1 449 ? -68.304 -11.467 69.655 1.00 34.97 449 SER A CA 1
ATOM 3604 C C . SER A 1 449 ? -68.972 -11.514 71.040 1.00 34.97 449 SER A C 1
ATOM 3606 O O . SER A 1 449 ? -69.137 -12.609 71.577 1.00 34.97 449 SER A O 1
ATOM 3608 N N . PRO A 1 450 ? -69.378 -10.376 71.639 1.00 37.09 450 PRO A N 1
ATOM 3609 C CA . PRO A 1 450 ? -69.847 -10.345 73.021 1.00 37.09 450 PRO A CA 1
ATOM 3610 C C . PRO A 1 450 ? -71.109 -11.197 73.196 1.00 37.09 450 PRO A C 1
ATOM 3612 O O . PRO A 1 450 ? -72.161 -10.893 72.630 1.00 37.09 450 PRO A O 1
ATOM 3615 N N . LEU A 1 451 ? -71.004 -12.256 74.002 1.00 35.72 451 LEU A N 1
ATOM 3616 C CA . LEU A 1 451 ? -72.160 -12.940 74.573 1.00 35.72 451 LEU A CA 1
ATOM 3617 C C . LEU A 1 451 ? -72.911 -11.940 75.474 1.00 35.72 451 LEU A C 1
ATOM 3619 O O . LEU A 1 451 ? -72.277 -11.269 76.296 1.00 35.72 451 LEU A O 1
ATOM 3623 N N . PRO A 1 452 ? -74.241 -11.790 75.334 1.00 35.12 452 PRO A N 1
ATOM 3624 C CA . PRO A 1 452 ? -75.025 -10.978 76.252 1.00 35.12 452 PRO A CA 1
ATOM 3625 C C . PRO A 1 452 ? -74.948 -11.567 77.666 1.00 35.12 452 PRO A C 1
ATOM 3627 O O . PRO A 1 452 ? -74.885 -12.778 77.851 1.00 35.12 452 PRO A O 1
ATOM 3630 N N . ALA A 1 453 ? -74.946 -10.683 78.662 1.00 35.16 453 ALA A N 1
ATOM 3631 C CA . ALA A 1 453 ? -74.606 -10.939 80.061 1.00 35.16 453 ALA A CA 1
ATOM 3632 C C . ALA A 1 453 ? -75.609 -11.803 80.866 1.00 35.16 453 ALA A C 1
ATOM 3634 O O . ALA A 1 453 ? -75.833 -11.546 82.048 1.00 35.16 453 ALA A O 1
ATOM 3635 N N . SER A 1 454 ? -76.211 -12.838 80.281 1.00 38.75 454 SER A N 1
ATOM 3636 C CA . SER A 1 454 ? -77.027 -13.797 81.028 1.00 38.75 454 SER A CA 1
ATOM 3637 C C . SER A 1 454 ? -76.728 -15.235 80.612 1.00 38.75 454 SER A C 1
ATOM 3639 O O . SER A 1 454 ? -76.896 -15.573 79.445 1.00 38.75 454 SER A O 1
ATOM 3641 N N . ALA A 1 455 ? -76.393 -16.049 81.618 1.00 35.91 455 ALA A N 1
ATOM 3642 C CA . ALA A 1 455 ? -76.067 -17.479 81.595 1.00 35.91 455 ALA A CA 1
ATOM 3643 C C . ALA A 1 455 ? -74.605 -17.815 81.240 1.00 35.91 455 ALA A C 1
ATOM 3645 O O . ALA A 1 455 ? -74.254 -18.095 80.099 1.00 35.91 455 ALA A O 1
ATOM 3646 N N . VAL A 1 456 ? -73.754 -17.825 82.272 1.00 37.88 456 VAL A N 1
ATOM 3647 C CA . VAL A 1 456 ? -72.488 -18.569 82.264 1.00 37.88 456 VAL A CA 1
ATOM 3648 C C . VAL A 1 456 ? -72.801 -19.970 82.788 1.00 37.88 456 VAL A C 1
ATOM 3650 O O . VAL A 1 456 ? -72.960 -20.156 83.993 1.00 37.88 456 VAL A O 1
ATOM 3653 N N . GLU A 1 457 ? -72.934 -20.937 81.885 1.00 37.12 457 GLU A N 1
ATOM 3654 C CA . GLU A 1 457 ? -72.883 -22.366 82.214 1.00 37.12 457 GLU A CA 1
ATOM 3655 C C . GLU A 1 457 ? -71.493 -22.917 81.860 1.00 37.12 457 GLU A C 1
ATOM 3657 O O . GLU A 1 457 ? -70.851 -22.467 80.907 1.00 37.12 457 GLU A O 1
ATOM 3662 N N . ALA A 1 458 ? -71.015 -23.862 82.674 1.00 36.94 458 ALA A N 1
ATOM 3663 C CA . ALA A 1 458 ? -69.631 -24.340 82.718 1.00 36.94 458 ALA A CA 1
ATOM 3664 C C . ALA A 1 458 ? -69.101 -24.930 81.390 1.00 36.94 458 ALA A C 1
ATOM 3666 O O . ALA A 1 458 ? -67.893 -24.917 81.163 1.00 36.94 458 ALA A O 1
ATOM 3667 N N . ASP A 1 459 ? -69.982 -25.343 80.475 1.00 36.00 459 ASP A N 1
ATOM 3668 C CA . ASP A 1 459 ? -69.616 -25.994 79.208 1.00 36.00 459 ASP A CA 1
ATOM 3669 C C . ASP A 1 459 ? -69.005 -25.031 78.163 1.00 36.00 459 ASP A C 1
ATOM 3671 O O . ASP A 1 459 ? -68.263 -25.450 77.272 1.00 36.00 459 ASP A O 1
ATOM 3675 N N . ALA A 1 460 ? -69.237 -23.716 78.278 1.00 38.34 460 ALA A N 1
ATOM 3676 C CA . ALA A 1 460 ? -68.661 -22.720 77.359 1.00 38.34 460 ALA A CA 1
ATOM 3677 C C . ALA A 1 460 ? -67.151 -22.478 77.585 1.00 38.34 460 ALA A C 1
ATOM 3679 O O . ALA A 1 460 ? -66.438 -21.993 76.696 1.00 38.34 460 ALA A O 1
ATOM 3680 N N . VAL A 1 461 ? -66.651 -22.831 78.773 1.00 38.88 461 VAL A N 1
ATOM 3681 C CA . VAL A 1 461 ? -65.247 -22.654 79.170 1.00 38.88 461 VAL A CA 1
ATOM 3682 C C . VAL A 1 461 ? -64.380 -23.802 78.639 1.00 38.88 461 VAL A C 1
ATOM 3684 O O . VAL A 1 461 ? -63.258 -23.557 78.188 1.00 38.88 461 VAL A O 1
ATOM 3687 N N . ASP A 1 462 ? -64.918 -25.023 78.574 1.00 37.28 462 ASP A N 1
ATOM 3688 C CA . ASP A 1 462 ? -64.197 -26.199 78.068 1.00 37.28 462 ASP A CA 1
ATOM 3689 C C . ASP A 1 462 ? -63.949 -26.135 76.551 1.00 37.28 462 ASP A C 1
ATOM 3691 O O . ASP A 1 462 ? -62.831 -26.397 76.096 1.00 37.28 462 ASP A O 1
ATOM 3695 N N . HIS A 1 463 ? -64.915 -25.652 75.759 1.00 37.12 463 HIS A N 1
ATOM 3696 C CA . HIS A 1 463 ? -64.708 -25.434 74.319 1.00 37.12 463 HIS A CA 1
ATOM 3697 C C . HIS A 1 463 ? -63.704 -24.311 74.002 1.00 37.12 463 HIS A C 1
ATOM 3699 O O . HIS A 1 463 ? -63.019 -24.359 72.977 1.00 37.12 463 HIS A O 1
ATOM 3705 N N . SER A 1 464 ? -63.550 -23.330 74.895 1.00 40.00 464 SER A N 1
ATOM 3706 C CA . SER A 1 464 ? -62.527 -22.282 74.763 1.00 40.00 464 SER A CA 1
ATOM 3707 C C . SER A 1 464 ? -61.124 -22.796 75.124 1.00 40.00 464 SER A C 1
ATOM 3709 O O . SER A 1 464 ? -60.136 -22.399 74.505 1.00 40.00 464 SER A O 1
ATOM 3711 N N . LEU A 1 465 ? -61.020 -23.732 76.073 1.00 38.31 465 LEU A N 1
ATOM 3712 C CA . LEU A 1 465 ? -59.766 -24.384 76.474 1.00 38.31 465 LEU A CA 1
ATOM 3713 C C . LEU A 1 465 ? -59.207 -25.326 75.397 1.00 38.31 465 LEU A C 1
ATOM 3715 O O . LEU A 1 465 ? -57.989 -25.414 75.223 1.00 38.31 465 LEU A O 1
ATOM 3719 N N . GLU A 1 466 ? -60.072 -26.001 74.643 1.00 42.16 466 GLU A N 1
ATOM 3720 C CA . GLU A 1 466 ? -59.671 -26.907 73.561 1.00 42.16 466 GLU A CA 1
ATOM 3721 C C . GLU A 1 466 ? -59.116 -26.146 72.340 1.00 42.16 466 GLU A C 1
ATOM 3723 O O . GLU A 1 466 ? -58.116 -26.557 71.739 1.00 42.16 466 GLU A O 1
ATOM 3728 N N . GLY A 1 467 ? -59.672 -24.961 72.055 1.00 42.00 467 GLY A N 1
ATOM 3729 C CA . GLY A 1 467 ? -59.148 -24.012 71.066 1.00 42.00 467 GLY A CA 1
ATOM 3730 C C . GLY A 1 467 ? -57.780 -23.427 71.441 1.00 42.00 467 GLY A C 1
ATOM 3731 O O . GLY A 1 467 ? -56.913 -23.270 70.584 1.00 42.00 467 GLY A O 1
ATOM 3732 N N . VAL A 1 468 ? -57.532 -23.170 72.730 1.00 40.44 468 VAL A N 1
ATOM 3733 C CA . VAL A 1 468 ? -56.230 -22.674 73.219 1.00 40.44 468 VAL A CA 1
ATOM 3734 C C . VAL A 1 468 ? -55.155 -23.767 73.176 1.00 40.44 468 VAL A C 1
ATOM 3736 O O . VAL A 1 468 ? -54.014 -23.502 72.791 1.00 40.44 468 VAL A O 1
ATOM 3739 N N . ARG A 1 469 ? -55.508 -25.018 73.503 1.00 43.88 469 ARG A N 1
ATOM 3740 C CA . ARG A 1 469 ? -54.584 -26.168 73.435 1.00 43.88 469 ARG A CA 1
ATOM 3741 C C . ARG A 1 469 ? -54.135 -26.472 72.005 1.00 43.88 469 ARG A C 1
ATOM 3743 O O . ARG A 1 469 ? -52.947 -26.707 71.774 1.00 43.88 469 ARG A O 1
ATOM 3750 N N . SER A 1 470 ? -55.055 -26.408 71.046 1.00 47.28 470 SER A N 1
ATOM 3751 C CA . SER A 1 470 ? -54.746 -26.593 69.622 1.00 47.28 470 SER A CA 1
ATOM 3752 C C . SER A 1 470 ? -53.903 -25.440 69.054 1.00 47.28 470 SER A C 1
ATOM 3754 O O . SER A 1 470 ? -53.028 -25.680 68.223 1.00 47.28 470 SER A O 1
ATOM 3756 N N . PHE A 1 471 ? -54.051 -24.220 69.581 1.00 42.06 471 PHE A N 1
ATOM 3757 C CA . PHE A 1 471 ? -53.212 -23.071 69.218 1.00 42.06 471 PHE A CA 1
ATOM 3758 C C . PHE A 1 471 ? -51.773 -23.181 69.749 1.00 42.06 471 PHE A C 1
ATOM 3760 O O . PHE A 1 471 ? -50.828 -22.892 69.017 1.00 42.06 471 PHE A O 1
ATOM 3767 N N . SER A 1 472 ? -51.581 -23.667 70.984 1.00 43.97 472 SER A N 1
ATOM 3768 C CA . SER A 1 472 ? -50.235 -23.852 71.557 1.00 43.97 472 SER A CA 1
ATOM 3769 C C . SER A 1 472 ? -49.409 -24.927 70.841 1.00 43.97 472 SER A C 1
ATOM 3771 O O . SER A 1 472 ? -48.191 -24.789 70.727 1.00 43.97 472 SER A O 1
ATOM 3773 N N . ALA A 1 473 ? -50.070 -25.966 70.316 1.00 50.28 473 ALA A N 1
ATOM 3774 C CA . ALA A 1 473 ? -49.431 -27.014 69.519 1.00 50.28 473 ALA A CA 1
ATOM 3775 C C . ALA A 1 473 ? -49.029 -26.497 68.125 1.00 50.28 473 ALA A C 1
ATOM 3777 O O . ALA A 1 473 ? -47.947 -26.804 67.630 1.00 50.28 473 ALA A O 1
ATOM 3778 N N . LEU A 1 474 ? -49.866 -25.644 67.521 1.00 46.84 474 LEU A N 1
ATOM 3779 C CA . LEU A 1 474 ? -49.562 -24.987 66.249 1.00 46.84 474 LEU A CA 1
ATOM 3780 C C . LEU A 1 474 ? -48.409 -23.977 66.392 1.00 46.84 474 LEU A C 1
ATOM 3782 O O . LEU A 1 474 ? -47.566 -23.867 65.509 1.00 46.84 474 LEU A O 1
ATOM 3786 N N . GLU A 1 475 ? -48.339 -23.262 67.519 1.00 44.25 475 GLU A N 1
ATOM 3787 C CA . GLU A 1 475 ? -47.253 -22.322 67.821 1.00 44.25 475 GLU A CA 1
ATOM 3788 C C . GLU A 1 475 ? -45.896 -23.032 67.932 1.00 44.25 475 GLU A C 1
ATOM 3790 O O . GLU A 1 475 ? -44.879 -22.515 67.460 1.00 44.25 475 GLU A O 1
ATOM 3795 N N . THR A 1 476 ? -45.871 -24.225 68.533 1.00 51.88 476 THR A N 1
ATOM 3796 C CA . THR A 1 476 ? -44.641 -25.016 68.667 1.00 51.88 476 THR A CA 1
ATOM 3797 C C . THR A 1 476 ? -44.173 -25.566 67.321 1.00 51.88 476 THR A C 1
ATOM 3799 O O . THR A 1 476 ? -42.979 -25.497 67.029 1.00 51.88 476 THR A O 1
ATOM 3802 N N . ASP A 1 477 ? -45.095 -26.021 66.471 1.00 51.66 477 ASP A N 1
ATOM 3803 C CA . ASP A 1 477 ? -44.772 -26.531 65.133 1.00 51.66 477 ASP A CA 1
ATOM 3804 C C . ASP A 1 477 ? -44.309 -25.409 64.178 1.00 51.66 477 ASP A C 1
ATOM 3806 O O . ASP A 1 477 ? -43.316 -25.547 63.463 1.00 51.66 477 ASP A O 1
ATOM 3810 N N . ILE A 1 478 ? -44.937 -24.228 64.250 1.00 49.00 478 ILE A N 1
ATOM 3811 C CA . ILE A 1 478 ? -44.539 -23.042 63.471 1.00 49.00 478 ILE A CA 1
ATOM 3812 C C . ILE A 1 478 ? -43.166 -22.516 63.915 1.00 49.00 478 ILE A C 1
ATOM 3814 O O . ILE A 1 478 ? -42.352 -22.143 63.068 1.00 49.00 478 ILE A O 1
ATOM 3818 N N . LYS A 1 479 ? -42.864 -22.520 65.222 1.00 49.19 479 LYS A N 1
ATOM 3819 C CA . LYS A 1 479 ? -41.527 -22.165 65.733 1.00 49.19 479 LYS A CA 1
ATOM 3820 C C . LYS A 1 479 ? -40.453 -23.135 65.238 1.00 49.19 479 LYS A C 1
ATOM 3822 O O . LYS A 1 479 ? -39.376 -22.681 64.852 1.00 49.19 479 LYS A O 1
ATOM 3827 N N . ALA A 1 480 ? -40.749 -24.434 65.196 1.00 54.53 480 ALA A N 1
ATOM 3828 C CA . ALA A 1 480 ? -39.827 -25.446 64.685 1.00 54.53 480 ALA A CA 1
ATOM 3829 C C . ALA A 1 480 ? -39.564 -25.283 63.175 1.00 54.53 480 ALA A C 1
ATOM 3831 O O . ALA A 1 480 ? -38.417 -25.364 62.734 1.00 54.53 480 ALA A O 1
ATOM 3832 N N . GLN A 1 481 ? -40.598 -24.983 62.383 1.00 49.34 481 GLN A N 1
ATOM 3833 C CA . GLN A 1 481 ? -40.457 -24.752 60.940 1.00 49.34 481 GLN A CA 1
ATOM 3834 C C . GLN A 1 481 ? -39.717 -23.444 60.615 1.00 49.34 481 GLN A C 1
ATOM 3836 O O . GLN A 1 481 ? -38.881 -23.429 59.713 1.00 49.34 481 GLN A O 1
ATOM 3841 N N . LEU A 1 482 ? -39.949 -22.370 61.379 1.00 46.06 482 LEU A N 1
ATOM 3842 C CA . LEU A 1 482 ? -39.203 -21.111 61.244 1.00 46.06 482 LEU A CA 1
ATOM 3843 C C . LEU A 1 482 ? -37.725 -21.277 61.603 1.00 46.06 482 LEU A C 1
ATOM 3845 O O . LEU A 1 482 ? -36.869 -20.801 60.864 1.00 46.06 482 LEU A O 1
ATOM 3849 N N . GLN A 1 483 ? -37.409 -21.984 62.693 1.00 54.44 483 GLN A N 1
ATOM 3850 C CA . GLN A 1 483 ? -36.016 -22.275 63.051 1.00 54.44 483 GLN A CA 1
ATOM 3851 C C . GLN A 1 483 ? -35.302 -23.096 61.973 1.00 54.44 483 GLN A C 1
ATOM 3853 O O . GLN A 1 483 ? -34.136 -22.838 61.685 1.00 54.44 483 GLN A O 1
ATOM 3858 N N . LYS A 1 484 ? -36.006 -24.035 61.331 1.00 53.50 484 LYS A N 1
ATOM 3859 C CA . LYS A 1 484 ? -35.460 -24.814 60.216 1.00 53.50 484 LYS A CA 1
ATOM 3860 C C . LYS A 1 484 ? -35.204 -23.951 58.973 1.00 53.50 484 LYS A C 1
ATOM 3862 O O . LYS A 1 484 ? -34.135 -24.050 58.384 1.00 53.50 484 LYS A O 1
ATOM 3867 N N . ALA A 1 485 ? -36.131 -23.058 58.628 1.00 47.06 485 ALA A N 1
ATOM 3868 C CA . ALA A 1 485 ? -35.978 -22.140 57.499 1.00 47.06 485 ALA A CA 1
ATOM 3869 C C . ALA A 1 485 ? -34.843 -21.116 57.707 1.00 47.06 485 ALA A C 1
ATOM 3871 O O . ALA A 1 485 ? -34.124 -20.803 56.762 1.00 47.06 485 ALA A O 1
ATOM 3872 N N . PHE A 1 486 ? -34.640 -20.627 58.937 1.00 45.53 486 PHE A N 1
ATOM 3873 C CA . PHE A 1 486 ? -33.497 -19.766 59.263 1.00 45.53 486 PHE A CA 1
ATOM 3874 C C . PHE A 1 486 ? -32.165 -20.520 59.182 1.00 45.53 486 PHE A C 1
ATOM 3876 O O . PHE A 1 486 ? -31.217 -19.999 58.608 1.00 45.53 486 PHE A O 1
ATOM 3883 N N . ALA A 1 487 ? -32.110 -21.767 59.662 1.00 51.03 487 ALA A N 1
ATOM 3884 C CA . ALA A 1 487 ? -30.911 -22.596 59.546 1.00 51.03 487 ALA A CA 1
ATOM 3885 C C . ALA A 1 487 ? -30.545 -22.912 58.080 1.00 51.03 487 ALA A C 1
ATOM 3887 O O . ALA A 1 487 ? -29.367 -22.947 57.734 1.00 51.03 487 ALA A O 1
ATOM 3888 N N . GLU A 1 488 ? -31.539 -23.109 57.207 1.00 52.22 488 GLU A N 1
ATOM 3889 C CA . GLU A 1 488 ? -31.330 -23.310 55.764 1.00 52.22 488 GLU A CA 1
ATOM 3890 C C . GLU A 1 488 ? -30.869 -22.020 55.056 1.00 52.22 488 GLU A C 1
ATOM 3892 O O . GLU A 1 488 ? -30.024 -22.081 54.162 1.00 52.22 488 GLU A O 1
ATOM 3897 N N . ALA A 1 489 ? -31.359 -20.849 55.481 1.00 46.03 489 ALA A N 1
ATOM 3898 C CA . ALA A 1 489 ? -30.925 -19.551 54.960 1.00 46.03 489 ALA A CA 1
ATOM 3899 C C . ALA A 1 489 ? -29.491 -19.188 55.393 1.00 46.03 489 ALA A C 1
ATOM 3901 O O . ALA A 1 489 ? -28.693 -18.772 54.553 1.00 46.03 489 ALA A O 1
ATOM 3902 N N . ASP A 1 490 ? -29.135 -19.420 56.660 1.00 49.47 490 ASP A N 1
ATOM 3903 C CA . ASP A 1 490 ? -27.772 -19.222 57.172 1.00 49.47 490 ASP A CA 1
ATOM 3904 C C . ASP A 1 490 ? -26.777 -20.189 56.505 1.00 49.47 490 ASP A C 1
ATOM 3906 O O . ASP A 1 490 ? -25.649 -19.808 56.183 1.00 49.47 490 ASP A O 1
ATOM 3910 N N . ALA A 1 491 ? -27.200 -21.429 56.225 1.00 54.16 491 ALA A N 1
ATOM 3911 C CA . ALA A 1 491 ? -26.403 -22.395 55.472 1.00 54.16 491 ALA A CA 1
ATOM 3912 C C . ALA A 1 491 ? -26.191 -21.961 54.011 1.00 54.16 491 ALA A C 1
ATOM 3914 O O . ALA A 1 491 ? -25.085 -22.100 53.489 1.00 54.16 491 ALA A O 1
ATOM 3915 N N . ALA A 1 492 ? -27.211 -21.393 53.360 1.00 50.00 492 ALA A N 1
ATOM 3916 C CA . ALA A 1 492 ? -27.088 -20.847 52.011 1.00 50.00 492 ALA A CA 1
ATOM 3917 C C . ALA A 1 492 ? -26.173 -19.610 51.969 1.00 50.00 492 ALA A C 1
ATOM 3919 O O . ALA A 1 492 ? -25.383 -19.471 51.038 1.00 50.00 492 ALA A O 1
ATOM 3920 N N . GLU A 1 493 ? -26.217 -18.740 52.983 1.00 46.41 493 GLU A N 1
ATOM 3921 C CA . GLU A 1 493 ? -25.322 -17.581 53.089 1.00 46.41 493 GLU A CA 1
ATOM 3922 C C . GLU A 1 493 ? -23.871 -17.997 53.384 1.00 46.41 493 GLU A C 1
ATOM 3924 O O . GLU A 1 493 ? -22.935 -17.427 52.816 1.00 46.41 493 GLU A O 1
ATOM 3929 N N . MET A 1 494 ? -23.666 -19.032 54.210 1.00 50.88 494 MET A N 1
ATOM 3930 C CA . MET A 1 494 ? -22.350 -19.650 54.402 1.00 50.88 494 MET A CA 1
ATOM 3931 C C . MET A 1 494 ? -21.822 -20.262 53.107 1.00 50.88 494 MET A C 1
ATOM 3933 O O . MET A 1 494 ? -20.672 -20.002 52.777 1.00 50.88 494 MET A O 1
ATOM 3937 N N . GLN A 1 495 ? -22.648 -20.981 52.339 1.00 54.94 495 GLN A N 1
ATOM 3938 C CA . GLN A 1 495 ? -22.257 -21.510 51.028 1.00 54.94 495 GLN A CA 1
ATOM 3939 C C . GLN A 1 495 ? -21.921 -20.395 50.035 1.00 54.94 495 GLN A C 1
ATOM 3941 O O . GLN A 1 495 ? -20.980 -20.533 49.265 1.00 54.94 495 GLN A O 1
ATOM 3946 N N . LEU A 1 496 ? -22.637 -19.269 50.065 1.00 47.72 496 LEU A N 1
ATOM 3947 C CA . LEU A 1 496 ? -22.369 -18.117 49.199 1.00 47.72 496 LEU A CA 1
ATOM 3948 C C . LEU A 1 496 ? -21.040 -17.438 49.564 1.00 47.72 496 LEU A C 1
ATOM 3950 O O . LEU A 1 496 ? -20.243 -17.141 48.678 1.00 47.72 496 LEU A O 1
ATOM 3954 N N . LYS A 1 497 ? -20.747 -17.301 50.864 1.00 51.53 497 LYS A N 1
ATOM 3955 C CA . LYS A 1 497 ? -19.439 -16.854 51.373 1.00 51.53 497 LYS A CA 1
ATOM 3956 C C . LYS A 1 497 ? -18.324 -17.862 51.090 1.00 51.53 497 LYS A C 1
ATOM 3958 O O . LYS A 1 497 ? -17.207 -17.443 50.809 1.00 51.53 497 LYS A O 1
ATOM 3963 N N . GLU A 1 498 ? -18.607 -19.163 51.111 1.00 48.31 498 GLU A N 1
ATOM 3964 C CA . GLU A 1 498 ? -17.673 -20.222 50.705 1.00 48.31 498 GLU A CA 1
ATOM 3965 C C . GLU A 1 498 ? -17.407 -20.183 49.199 1.00 48.31 498 GLU A C 1
ATOM 3967 O O . GLU A 1 498 ? -16.258 -20.300 48.797 1.00 48.31 498 GLU A O 1
ATOM 3972 N N . PHE A 1 499 ? -18.420 -19.934 48.363 1.00 45.41 499 PHE A N 1
ATOM 3973 C CA . PHE A 1 499 ? -18.276 -19.745 46.916 1.00 45.41 499 PHE A CA 1
ATOM 3974 C C . PHE A 1 499 ? -17.515 -18.458 46.574 1.00 45.41 499 PHE A C 1
ATOM 3976 O O . PHE A 1 499 ? -16.691 -18.461 45.661 1.00 45.41 499 PHE A O 1
ATOM 3983 N N . GLU A 1 500 ? -17.734 -17.366 47.308 1.00 45.84 500 GLU A N 1
ATOM 3984 C CA . GLU A 1 500 ? -16.972 -16.119 47.165 1.00 45.84 500 GLU A CA 1
ATOM 3985 C C . GLU A 1 500 ? -15.533 -16.255 47.681 1.00 45.84 500 GLU A C 1
ATOM 3987 O O . GLU A 1 500 ? -14.604 -15.729 47.061 1.00 45.84 500 GLU A O 1
ATOM 3992 N N . ALA A 1 501 ? -15.327 -17.013 48.762 1.00 43.38 501 ALA A N 1
ATOM 3993 C CA . ALA A 1 501 ? -14.007 -17.375 49.256 1.00 43.38 501 ALA A CA 1
ATOM 3994 C C . ALA A 1 501 ? -13.284 -18.284 48.255 1.00 43.38 501 ALA A C 1
ATOM 3996 O O . ALA A 1 501 ? -12.163 -17.958 47.897 1.00 43.38 501 ALA A O 1
ATOM 3997 N N . LEU A 1 502 ? -13.933 -19.322 47.712 1.00 44.03 502 LEU A N 1
ATOM 3998 C CA . LEU A 1 502 ? -13.420 -20.213 46.658 1.00 44.03 502 LEU A CA 1
ATOM 3999 C C . LEU A 1 502 ? -13.101 -19.459 45.359 1.00 44.03 502 LEU A C 1
ATOM 4001 O O . LEU A 1 502 ? -12.120 -19.783 44.694 1.00 44.03 502 LEU A O 1
ATOM 4005 N N . ARG A 1 503 ? -13.861 -18.408 45.019 1.00 41.81 503 ARG A N 1
ATOM 4006 C CA . ARG A 1 503 ? -13.561 -17.523 43.878 1.00 41.81 503 ARG A CA 1
ATOM 4007 C C . ARG A 1 503 ? -12.326 -16.645 44.113 1.00 41.81 503 ARG A C 1
ATOM 4009 O O . ARG A 1 503 ? -11.691 -16.235 43.147 1.00 41.81 503 ARG A O 1
ATOM 4016 N N . ASN A 1 504 ? -11.995 -16.362 45.373 1.00 40.81 504 ASN A N 1
ATOM 4017 C CA . ASN A 1 504 ? -10.826 -15.576 45.774 1.00 40.81 504 ASN A CA 1
ATOM 4018 C C . ASN A 1 504 ? -9.620 -16.446 46.192 1.00 40.81 504 ASN A C 1
ATOM 4020 O O . ASN A 1 504 ? -8.504 -15.932 46.235 1.00 40.81 504 ASN A O 1
ATOM 4024 N N . THR A 1 505 ? -9.811 -17.740 46.480 1.00 39.75 505 THR A N 1
ATOM 4025 C CA . THR A 1 505 ? -8.764 -18.685 46.917 1.00 39.75 505 THR A CA 1
ATOM 4026 C C . THR A 1 505 ? -8.406 -19.748 45.878 1.00 39.75 505 THR A C 1
ATOM 4028 O O . THR A 1 505 ? -7.321 -20.319 45.980 1.00 39.75 505 THR A O 1
ATOM 4031 N N . GLN A 1 506 ? -9.198 -19.949 44.814 1.00 37.53 506 GLN A N 1
ATOM 4032 C CA . GLN A 1 506 ? -8.682 -20.533 43.569 1.00 37.53 506 GLN A CA 1
ATOM 4033 C C . GLN A 1 506 ? -7.838 -19.487 42.839 1.00 37.53 506 GLN A C 1
ATOM 4035 O O . GLN A 1 506 ? -8.277 -18.795 41.918 1.00 37.53 506 GLN A O 1
ATOM 4040 N N . GLY A 1 507 ? -6.605 -19.352 43.321 1.00 37.56 507 GLY A N 1
ATOM 4041 C CA . GLY A 1 507 ? -5.572 -18.511 42.754 1.00 37.56 507 GLY A CA 1
ATOM 4042 C C . GLY A 1 507 ? -5.333 -18.819 41.281 1.00 37.56 507 GLY A C 1
ATOM 4043 O O . GLY A 1 507 ? -4.533 -19.677 40.927 1.00 37.56 507 GLY A O 1
ATOM 4044 N N . ARG A 1 508 ? -5.913 -17.991 40.414 1.00 36.00 508 ARG A N 1
ATOM 4045 C CA . ARG A 1 508 ? -5.077 -17.392 39.381 1.00 36.00 508 ARG A CA 1
ATOM 4046 C C . ARG A 1 508 ? -4.170 -16.432 40.127 1.00 36.00 508 ARG A C 1
ATOM 4048 O O . ARG A 1 508 ? -4.646 -15.434 40.666 1.00 36.00 508 ARG A O 1
ATOM 4055 N N . SER A 1 509 ? -2.881 -16.758 40.206 1.00 39.16 509 SER A N 1
ATOM 4056 C CA . SER A 1 509 ? -1.869 -15.736 40.443 1.00 39.16 509 SER A CA 1
ATOM 4057 C C . SER A 1 509 ? -2.261 -14.547 39.566 1.00 39.16 509 SER A C 1
ATOM 4059 O O . SER A 1 509 ? -2.576 -14.724 38.387 1.00 39.16 509 SER A O 1
ATOM 4061 N N . SER A 1 510 ? -2.413 -13.360 40.148 1.00 43.44 510 SER A N 1
ATOM 4062 C CA . SER A 1 510 ? -2.746 -12.165 39.376 1.00 43.44 510 SER A CA 1
ATOM 4063 C C . SER A 1 510 ? -1.536 -11.832 38.515 1.00 43.44 510 SER A C 1
ATOM 4065 O O . SER A 1 510 ? -0.714 -10.986 38.861 1.00 43.44 510 SER A O 1
ATOM 4067 N N . VAL A 1 511 ? -1.404 -12.562 37.409 1.00 53.91 511 VAL A N 1
ATOM 4068 C CA . VAL A 1 511 ? -0.488 -12.304 36.317 1.00 53.91 511 VAL A CA 1
ATOM 4069 C C . VAL A 1 511 ? -0.766 -10.875 35.915 1.00 53.91 511 VAL A C 1
ATOM 4071 O O . VAL A 1 511 ? -1.841 -10.560 35.402 1.00 53.91 511 VAL A O 1
ATOM 4074 N N . ARG A 1 512 ? 0.172 -9.978 36.209 1.00 58.94 512 ARG A N 1
ATOM 4075 C CA . ARG A 1 512 ? 0.042 -8.581 35.822 1.00 58.94 512 ARG A CA 1
ATOM 4076 C C . ARG A 1 512 ? 0.276 -8.502 34.318 1.00 58.94 512 ARG A C 1
ATOM 4078 O O . ARG A 1 512 ? 1.378 -8.200 33.871 1.00 58.94 512 ARG A O 1
ATOM 4085 N N . VAL A 1 513 ? -0.754 -8.832 33.540 1.00 70.62 513 VAL A N 1
ATOM 4086 C CA . VAL A 1 513 ? -0.761 -8.619 32.095 1.00 70.62 513 VAL A CA 1
ATOM 4087 C C . VAL A 1 513 ? -0.603 -7.111 31.883 1.00 70.62 513 VAL A C 1
ATOM 4089 O O . VAL A 1 513 ? -1.388 -6.338 32.439 1.00 70.62 513 VAL A O 1
ATOM 4092 N N . PRO A 1 514 ? 0.426 -6.658 31.147 1.00 78.69 514 PRO A N 1
ATOM 4093 C CA . PRO A 1 514 ? 0.597 -5.247 30.838 1.00 78.69 514 PRO A CA 1
ATOM 4094 C C . PRO A 1 514 ? -0.672 -4.657 30.217 1.00 78.69 514 PRO A C 1
ATOM 4096 O O . PRO A 1 514 ? -1.263 -5.260 29.321 1.00 78.69 514 PRO A O 1
ATOM 4099 N N . GLU A 1 515 ? -1.045 -3.448 30.638 1.00 79.06 515 GLU A N 1
ATOM 4100 C CA . GLU A 1 515 ? -2.270 -2.755 30.206 1.00 79.06 515 GLU A CA 1
ATOM 4101 C C . GLU A 1 515 ? -2.375 -2.617 28.677 1.00 79.06 515 GLU A C 1
ATOM 4103 O O . GLU A 1 515 ? -3.458 -2.692 28.100 1.00 79.06 515 GLU A O 1
ATOM 4108 N N . ALA A 1 516 ? -1.239 -2.488 27.986 1.00 81.62 516 ALA A N 1
ATOM 4109 C CA . ALA A 1 516 ? -1.196 -2.456 26.527 1.00 81.62 516 ALA A CA 1
ATOM 4110 C C . ALA A 1 516 ? -1.681 -3.767 25.880 1.00 81.62 516 ALA A C 1
ATOM 4112 O O . ALA A 1 516 ? -2.327 -3.721 24.834 1.00 81.62 516 ALA A O 1
ATOM 4113 N N . ILE A 1 517 ? -1.387 -4.924 26.488 1.00 84.81 517 ILE A N 1
ATOM 4114 C CA . ILE A 1 517 ? -1.809 -6.239 25.985 1.00 84.81 517 ILE A CA 1
ATOM 4115 C C . ILE A 1 517 ? -3.302 -6.437 26.252 1.00 84.81 517 ILE A C 1
ATOM 4117 O O . ILE A 1 517 ? -4.021 -6.818 25.332 1.00 84.81 517 ILE A O 1
ATOM 4121 N N . SER A 1 518 ? -3.787 -6.115 27.457 1.00 84.19 518 SER A N 1
ATOM 4122 C CA . SER A 1 518 ? -5.213 -6.246 27.791 1.00 84.19 518 SER A CA 1
ATOM 4123 C C . SER A 1 518 ? -6.087 -5.314 26.948 1.00 84.19 518 SER A C 1
ATOM 4125 O O . SER A 1 518 ? -7.068 -5.758 26.359 1.00 84.19 518 SER A O 1
ATOM 4127 N N . THR A 1 519 ? -5.684 -4.049 26.792 1.00 85.25 519 THR A N 1
ATOM 4128 C CA . THR A 1 519 ? -6.415 -3.063 25.977 1.00 85.25 519 THR A CA 1
ATOM 4129 C C . THR A 1 519 ? -6.469 -3.481 24.507 1.00 85.25 519 THR A C 1
ATOM 4131 O O . THR A 1 519 ? -7.501 -3.343 23.848 1.00 85.25 519 THR A O 1
ATOM 4134 N N . PHE A 1 520 ? -5.371 -4.024 23.971 1.00 86.88 520 PHE A N 1
ATOM 4135 C CA . PHE A 1 520 ? -5.350 -4.501 22.591 1.00 86.88 520 PHE A CA 1
ATOM 4136 C C . PHE A 1 520 ? -6.166 -5.789 22.409 1.00 86.88 520 PHE A C 1
ATOM 4138 O O . PHE A 1 520 ? -6.882 -5.921 21.419 1.00 86.88 520 PHE A O 1
ATOM 4145 N N . GLN A 1 521 ? -6.128 -6.710 23.376 1.00 86.62 521 GLN A N 1
ATOM 4146 C CA . GLN A 1 521 ? -6.965 -7.911 23.371 1.00 86.62 521 GLN A CA 1
ATOM 4147 C C . GLN A 1 521 ? -8.461 -7.553 23.421 1.00 86.62 521 GLN A C 1
ATOM 4149 O O . GLN A 1 521 ? -9.257 -8.133 22.686 1.00 86.62 521 GLN A O 1
ATOM 4154 N N . GLU A 1 522 ? -8.853 -6.555 24.217 1.00 84.38 522 GLU A N 1
ATOM 4155 C CA . GLU A 1 522 ? -10.220 -6.021 24.223 1.00 84.38 522 GLU A CA 1
ATOM 4156 C C . GLU A 1 522 ? -10.600 -5.374 22.889 1.00 84.38 522 GLU A C 1
ATOM 4158 O O . GLU A 1 522 ? -11.711 -5.585 22.401 1.00 84.38 522 GLU A O 1
ATOM 4163 N N . SER A 1 523 ? -9.681 -4.632 22.264 1.00 86.06 523 SER A N 1
ATOM 4164 C CA . SER A 1 523 ? -9.894 -4.069 20.927 1.00 86.06 523 SER A CA 1
ATOM 4165 C C . SER A 1 523 ? -10.132 -5.163 19.885 1.00 86.06 523 SER A C 1
ATOM 4167 O O . SER A 1 523 ? -11.051 -5.048 19.081 1.00 86.06 523 SER A O 1
ATOM 4169 N N . LEU A 1 524 ? -9.349 -6.245 19.918 1.00 86.94 524 LEU A N 1
ATOM 4170 C CA . LEU A 1 524 ? -9.530 -7.384 19.017 1.00 86.94 524 LEU A CA 1
ATOM 4171 C C . LEU A 1 524 ? -10.863 -8.102 19.258 1.00 86.94 524 LEU A C 1
ATOM 4173 O O . LEU A 1 524 ? -11.545 -8.447 18.296 1.00 86.94 524 LEU A O 1
ATOM 4177 N N . ARG A 1 525 ? -11.280 -8.259 20.521 1.00 85.62 525 ARG A N 1
ATOM 4178 C CA . ARG A 1 525 ? -12.594 -8.830 20.859 1.00 85.62 525 ARG A CA 1
ATOM 4179 C C . ARG A 1 525 ? -13.749 -7.963 20.359 1.00 85.62 525 ARG A C 1
ATOM 4181 O O . ARG A 1 525 ? -14.728 -8.506 19.859 1.00 85.62 525 ARG A O 1
ATOM 4188 N N . ARG A 1 526 ? -13.633 -6.631 20.447 1.00 83.31 526 ARG A N 1
ATOM 4189 C CA . ARG A 1 526 ? -14.621 -5.693 19.874 1.00 83.31 526 ARG A CA 1
ATOM 4190 C C . ARG A 1 526 ? -14.705 -5.795 18.354 1.00 83.31 526 ARG A C 1
ATOM 4192 O O . ARG A 1 526 ? -15.797 -5.700 17.809 1.00 83.31 526 ARG A O 1
ATOM 4199 N N . ASP A 1 527 ? -13.579 -6.048 17.694 1.00 83.12 527 ASP A N 1
ATOM 4200 C CA . ASP A 1 527 ? -13.513 -6.299 16.250 1.00 83.12 527 ASP A CA 1
ATOM 4201 C C . ASP A 1 527 ? -14.013 -7.710 15.856 1.00 83.12 527 ASP A C 1
ATOM 4203 O O . ASP A 1 527 ? -14.008 -8.061 14.674 1.00 83.12 527 ASP A O 1
ATOM 4207 N N . GLY A 1 528 ? -14.465 -8.517 16.825 1.00 84.31 528 GLY A N 1
ATOM 4208 C CA . GLY A 1 528 ? -15.022 -9.852 16.608 1.00 84.31 528 GLY A CA 1
ATOM 4209 C C . GLY A 1 528 ? -13.981 -10.967 16.494 1.00 84.31 528 GLY A C 1
ATOM 4210 O O . GLY A 1 528 ? -14.319 -12.055 16.027 1.00 84.31 528 GLY A O 1
ATOM 4211 N N . PHE A 1 529 ? -12.732 -10.718 16.900 1.00 88.38 529 PHE A N 1
ATOM 4212 C CA . PHE A 1 529 ? -11.679 -11.732 16.930 1.00 88.38 529 PHE A CA 1
ATOM 4213 C C . PHE A 1 529 ? -11.631 -12.443 18.286 1.00 88.38 529 PHE A C 1
ATOM 4215 O O . PHE A 1 529 ? -11.475 -11.802 19.330 1.00 88.38 529 PHE A O 1
ATOM 4222 N N . ASP A 1 530 ? -11.698 -13.774 18.271 1.00 85.25 530 ASP A N 1
ATOM 4223 C CA . ASP A 1 530 ? -11.456 -14.588 19.459 1.00 85.25 530 ASP A CA 1
ATOM 4224 C C . ASP A 1 530 ? -9.951 -14.816 19.624 1.00 85.25 530 ASP A C 1
ATOM 4226 O O . ASP A 1 530 ? -9.266 -15.353 18.746 1.00 85.25 530 ASP A O 1
ATOM 4230 N N . THR A 1 531 ? -9.424 -14.330 20.746 1.00 86.31 531 THR A N 1
ATOM 4231 C CA . THR A 1 531 ? -7.992 -14.324 21.021 1.00 86.31 531 THR A CA 1
ATOM 4232 C C . THR A 1 531 ? -7.699 -14.636 22.482 1.00 86.31 531 THR A C 1
ATOM 4234 O O . THR A 1 531 ? -8.313 -14.089 23.409 1.00 86.31 531 THR A O 1
ATOM 4237 N N . LYS A 1 532 ? -6.701 -15.494 22.683 1.00 88.50 532 LYS A N 1
ATOM 4238 C CA . LYS A 1 532 ? -6.203 -15.928 23.995 1.00 88.50 532 LYS A CA 1
ATOM 4239 C C . LYS A 1 532 ? -4.704 -15.668 24.098 1.00 88.50 532 LYS A C 1
ATOM 4241 O O . LYS A 1 532 ? -4.044 -15.459 23.080 1.00 88.50 532 LYS A O 1
ATOM 4246 N N . LEU A 1 533 ? -4.164 -15.627 25.310 1.00 88.75 533 LEU A N 1
ATOM 4247 C CA . LEU A 1 533 ? -2.723 -15.444 25.511 1.00 88.75 533 LEU A CA 1
ATOM 4248 C C . LEU A 1 533 ? -2.011 -16.797 25.464 1.00 88.75 533 LEU A C 1
ATOM 4250 O O . LEU A 1 533 ? -2.575 -17.808 25.866 1.00 88.75 533 LEU A O 1
ATOM 4254 N N . LEU A 1 534 ? -0.766 -16.825 24.979 1.00 87.69 534 LEU A N 1
ATOM 4255 C CA . LEU A 1 534 ? -0.027 -18.079 24.800 1.00 87.69 534 LEU A CA 1
ATOM 4256 C C . LEU A 1 534 ? 0.073 -18.894 26.101 1.00 87.69 534 LEU A C 1
ATOM 4258 O O . LEU A 1 534 ? -0.117 -20.103 26.055 1.00 87.69 534 LEU A O 1
ATOM 4262 N N . PHE A 1 535 ? 0.319 -18.252 27.248 1.00 84.94 535 PHE A N 1
ATOM 4263 C CA . PHE A 1 535 ? 0.398 -18.955 28.535 1.00 84.94 535 PHE A CA 1
ATOM 4264 C C . PHE A 1 535 ? -0.936 -19.580 28.983 1.00 84.94 535 PHE A C 1
ATOM 4266 O O . PHE A 1 535 ? -0.916 -20.560 29.712 1.00 84.94 535 PHE A O 1
ATOM 4273 N N . GLU A 1 536 ? -2.086 -19.059 28.536 1.00 84.50 536 GLU A N 1
ATOM 4274 C CA . GLU A 1 536 ? -3.413 -19.616 28.861 1.00 84.50 536 GLU A CA 1
ATOM 4275 C C . GLU A 1 536 ? -3.723 -20.898 28.072 1.00 84.50 536 GLU A C 1
ATOM 4277 O O . GLU A 1 536 ? -4.729 -21.557 28.327 1.00 84.50 536 GLU A O 1
ATOM 4282 N N . LEU A 1 537 ? -2.907 -21.198 27.060 1.00 85.50 537 LEU A N 1
ATOM 4283 C CA . LEU A 1 537 ? -3.113 -22.272 26.091 1.00 85.50 537 LEU A CA 1
ATOM 4284 C C . LEU A 1 537 ? -2.087 -23.405 26.217 1.00 85.50 537 LEU A C 1
ATOM 4286 O O . LEU A 1 537 ? -2.105 -24.348 25.425 1.00 85.50 537 LEU A O 1
ATOM 4290 N N . VAL A 1 538 ? -1.166 -23.277 27.167 1.00 85.50 538 VAL A N 1
ATOM 4291 C CA . VAL A 1 538 ? -0.192 -24.303 27.530 1.00 85.50 538 VAL A CA 1
ATOM 4292 C C . VAL A 1 538 ? -0.745 -25.055 28.733 1.00 85.50 538 VAL A C 1
ATOM 4294 O O . VAL A 1 538 ? -1.188 -24.421 29.687 1.00 85.50 538 VAL A O 1
ATOM 4297 N N . ASP A 1 539 ? -0.716 -26.386 28.686 1.00 84.44 539 ASP A N 1
ATOM 4298 C CA . ASP A 1 539 ? -1.273 -27.209 29.763 1.00 84.44 539 ASP A CA 1
ATOM 4299 C C . ASP A 1 539 ? -0.253 -27.448 30.874 1.00 84.44 539 ASP A C 1
ATOM 4301 O O . ASP A 1 539 ? -0.588 -27.361 32.053 1.00 84.44 539 ASP A O 1
ATOM 4305 N N . ASP A 1 540 ? 0.984 -27.780 30.491 1.00 83.62 540 ASP A N 1
ATOM 4306 C CA . ASP A 1 540 ? 2.036 -28.149 31.436 1.00 83.62 540 ASP A CA 1
ATOM 4307 C C . ASP A 1 540 ? 3.437 -27.933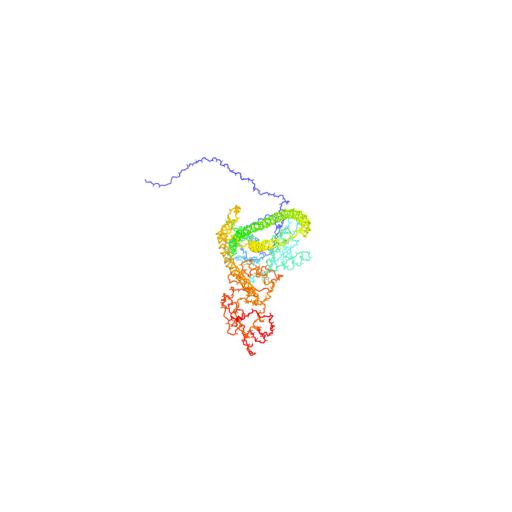 30.849 1.00 83.62 540 ASP A C 1
ATOM 4309 O O . ASP A 1 540 ? 3.625 -27.908 29.627 1.00 83.62 540 ASP A O 1
ATOM 4313 N N . VAL A 1 541 ? 4.435 -27.793 31.717 1.00 84.94 541 VAL A N 1
ATOM 4314 C CA . VAL A 1 541 ? 5.852 -27.662 31.357 1.00 84.94 541 VAL A CA 1
ATOM 4315 C C . VAL A 1 541 ? 6.669 -28.567 32.270 1.00 84.94 541 VAL A C 1
ATOM 4317 O O . VAL A 1 541 ? 6.409 -28.634 33.463 1.00 84.94 541 VAL A O 1
ATOM 4320 N N . ASP A 1 542 ? 7.673 -29.243 31.709 1.00 86.62 542 ASP A N 1
ATOM 4321 C CA . ASP A 1 542 ? 8.632 -30.050 32.472 1.00 86.62 542 ASP A CA 1
ATOM 4322 C C . ASP A 1 542 ? 9.221 -29.228 33.638 1.00 86.62 542 ASP A C 1
ATOM 4324 O O . ASP A 1 542 ? 9.886 -28.211 33.414 1.00 86.62 542 ASP A O 1
ATOM 4328 N N . GLU A 1 543 ? 8.957 -29.675 34.869 1.00 84.81 543 GLU A N 1
ATOM 4329 C CA . GLU A 1 543 ? 9.270 -28.979 36.125 1.00 84.81 543 GLU A CA 1
ATOM 4330 C C . GLU A 1 543 ? 10.758 -28.612 36.222 1.00 84.81 543 GLU A C 1
ATOM 4332 O O . GLU A 1 543 ? 11.113 -27.513 36.643 1.00 84.81 543 GLU A O 1
ATOM 4337 N N . GLU A 1 544 ? 11.649 -29.479 35.727 1.00 85.06 544 GLU A N 1
ATOM 4338 C CA . GLU A 1 544 ? 13.096 -29.245 35.782 1.00 85.06 544 GLU A CA 1
ATOM 4339 C C . GLU A 1 544 ? 13.574 -28.151 34.810 1.00 85.06 544 GLU A C 1
ATOM 4341 O O . GLU A 1 544 ? 14.711 -27.680 34.901 1.00 85.06 544 GLU A O 1
ATOM 4346 N N . TRP A 1 545 ? 12.744 -27.781 33.833 1.00 87.81 545 TRP A N 1
ATOM 4347 C CA . TRP A 1 545 ? 13.056 -26.791 32.800 1.00 87.81 545 TRP A CA 1
ATOM 4348 C C . TRP A 1 545 ? 12.172 -25.546 32.871 1.00 87.81 545 TRP A C 1
ATOM 4350 O O . TRP A 1 545 ? 12.430 -24.587 32.139 1.00 87.81 545 TRP A O 1
ATOM 4360 N N . GLN A 1 546 ? 11.169 -25.541 33.749 1.00 85.00 546 GLN A N 1
ATOM 4361 C CA . GLN A 1 546 ? 10.142 -24.511 33.840 1.00 85.00 546 GLN A CA 1
ATOM 4362 C C . GLN A 1 546 ? 10.745 -23.109 33.982 1.00 85.00 546 GLN A C 1
ATOM 4364 O O . GLN A 1 546 ? 10.545 -22.272 33.102 1.00 85.00 546 GLN A O 1
ATOM 4369 N N . ASP A 1 547 ? 11.571 -22.873 35.004 1.00 84.38 547 ASP A N 1
ATOM 4370 C CA . ASP A 1 547 ? 12.158 -21.553 35.277 1.00 84.38 547 ASP A CA 1
ATOM 4371 C C . ASP A 1 547 ? 12.949 -20.994 34.087 1.00 84.38 547 ASP A C 1
ATOM 4373 O O . ASP A 1 547 ? 12.873 -19.806 33.753 1.00 84.38 547 ASP A O 1
ATOM 4377 N N . VAL A 1 548 ? 13.707 -21.860 33.415 1.00 86.94 548 VAL A N 1
ATOM 4378 C CA . VAL A 1 548 ? 14.571 -21.466 32.301 1.00 86.94 548 VAL A CA 1
ATOM 4379 C C . VAL A 1 548 ? 13.762 -21.238 31.027 1.00 86.94 548 VAL A C 1
ATOM 4381 O O . VAL A 1 548 ? 14.023 -20.280 30.296 1.00 86.94 548 VAL A O 1
ATOM 4384 N N . ILE A 1 549 ? 12.764 -22.081 30.757 1.00 88.69 549 ILE A N 1
ATOM 4385 C CA . ILE A 1 549 ? 11.850 -21.919 29.620 1.00 88.69 549 ILE A CA 1
ATOM 4386 C C . ILE A 1 549 ? 11.038 -20.634 29.784 1.00 88.69 549 ILE A C 1
ATOM 4388 O O . ILE A 1 549 ? 10.896 -19.866 28.832 1.00 88.69 549 ILE A O 1
ATOM 4392 N N . GLU A 1 550 ? 10.561 -20.352 30.991 1.00 87.38 550 GLU A N 1
ATOM 4393 C CA . GLU A 1 550 ? 9.841 -19.124 31.303 1.00 87.38 550 GLU A CA 1
ATOM 4394 C C . GLU A 1 550 ? 10.707 -17.876 31.140 1.00 87.38 550 GLU A C 1
ATOM 4396 O O . GLU A 1 550 ? 10.279 -16.900 30.513 1.00 87.38 550 GLU A O 1
ATOM 4401 N N . ALA A 1 551 ? 11.947 -17.924 31.627 1.00 85.19 551 ALA A N 1
ATOM 4402 C CA . ALA A 1 551 ? 12.929 -16.871 31.405 1.00 85.19 551 ALA A CA 1
ATOM 4403 C C . ALA A 1 551 ? 13.229 -16.670 29.911 1.00 85.19 551 ALA A C 1
ATOM 4405 O O . ALA A 1 551 ? 13.305 -15.530 29.447 1.00 85.19 551 ALA A O 1
ATOM 4406 N N . TYR A 1 552 ? 13.357 -17.758 29.141 1.00 88.25 552 TYR A N 1
ATOM 4407 C CA . TYR A 1 552 ? 13.603 -17.703 27.698 1.00 88.25 552 TYR A CA 1
ATOM 4408 C C . TYR A 1 552 ? 12.430 -17.084 26.932 1.00 88.25 552 TYR A C 1
ATOM 4410 O O . TYR A 1 552 ? 12.632 -16.251 26.048 1.00 88.25 552 TYR A O 1
ATOM 4418 N N . LEU A 1 553 ? 11.200 -17.483 27.264 1.00 86.44 553 LEU A N 1
ATOM 4419 C CA . LEU A 1 553 ? 9.991 -16.953 26.638 1.00 86.44 553 LEU A CA 1
ATOM 4420 C C . LEU A 1 553 ? 9.780 -15.481 27.005 1.00 86.44 553 LEU A C 1
ATOM 4422 O O . LEU A 1 553 ? 9.377 -14.692 26.151 1.00 86.44 553 LEU A O 1
ATOM 4426 N N . GLY A 1 554 ? 10.073 -15.078 28.242 1.00 85.12 554 GLY A N 1
ATOM 4427 C CA . GLY A 1 554 ? 10.003 -13.683 28.671 1.00 85.12 554 GLY A CA 1
ATOM 4428 C C . GLY A 1 554 ? 8.633 -13.058 28.384 1.00 85.12 554 GLY A C 1
ATOM 4429 O O . GLY A 1 554 ? 7.617 -13.502 28.905 1.00 85.12 554 GLY A O 1
ATOM 4430 N N . GLN A 1 555 ? 8.579 -12.024 27.541 1.00 81.19 555 GLN A N 1
ATOM 4431 C CA . GLN A 1 555 ? 7.315 -11.387 27.127 1.00 81.19 555 GLN A CA 1
ATOM 4432 C C . GLN A 1 555 ? 6.547 -12.186 26.056 1.00 81.19 555 GLN A C 1
ATOM 4434 O O . GLN A 1 555 ? 5.357 -11.955 25.854 1.00 81.19 555 GLN A O 1
ATOM 4439 N N . ASP A 1 556 ? 7.181 -13.150 25.382 1.00 84.44 556 ASP A N 1
ATOM 4440 C CA . ASP A 1 556 ? 6.543 -13.954 24.329 1.00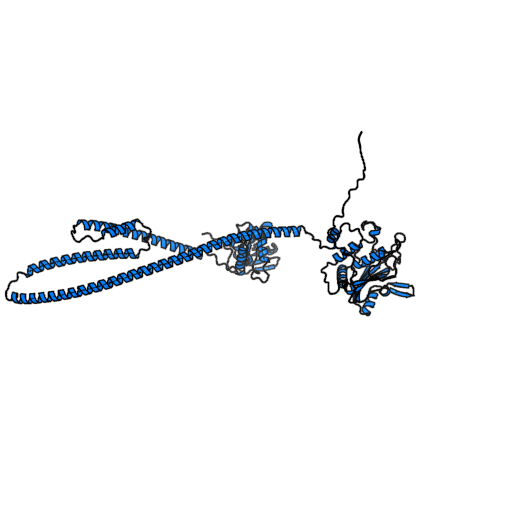 84.44 556 ASP A CA 1
ATOM 4441 C C . ASP A 1 556 ? 5.480 -14.901 24.888 1.00 84.44 556 ASP A C 1
ATOM 4443 O O . ASP A 1 556 ? 4.573 -15.285 24.150 1.00 84.44 556 ASP A O 1
ATOM 4447 N N . ARG A 1 557 ? 5.538 -15.221 26.190 1.00 85.62 557 ARG A N 1
ATOM 4448 C CA . ARG A 1 557 ? 4.485 -15.973 26.897 1.00 85.62 557 ARG A CA 1
ATOM 4449 C C . ARG A 1 557 ? 3.149 -15.218 26.952 1.00 85.62 557 ARG A C 1
ATOM 4451 O O . ARG A 1 557 ? 2.100 -15.838 27.081 1.00 85.62 557 ARG A O 1
ATOM 4458 N N . LEU A 1 558 ? 3.177 -13.892 26.792 1.00 88.00 558 LEU A N 1
ATOM 4459 C CA . LEU A 1 558 ? 1.995 -13.025 26.712 1.00 88.00 558 LEU A CA 1
ATOM 4460 C C . LEU A 1 558 ? 1.614 -12.685 25.262 1.00 88.00 558 LEU A C 1
ATOM 4462 O O . LEU A 1 558 ? 0.855 -11.747 25.021 1.00 88.00 558 LEU A O 1
ATOM 4466 N N . ALA A 1 559 ? 2.160 -13.401 24.275 1.00 90.19 559 ALA A N 1
ATOM 4467 C CA . ALA A 1 559 ? 1.770 -13.194 22.891 1.00 90.19 559 ALA A CA 1
ATOM 4468 C C . ALA A 1 559 ? 0.300 -13.586 22.682 1.00 90.19 559 ALA A C 1
ATOM 4470 O O . ALA A 1 559 ? -0.162 -14.611 23.185 1.00 90.19 559 ALA A O 1
ATOM 4471 N N . ILE A 1 560 ? -0.416 -12.769 21.917 1.00 91.62 560 ILE A N 1
ATOM 4472 C CA . ILE A 1 560 ? -1.820 -12.986 21.582 1.00 91.62 560 ILE A CA 1
ATOM 4473 C C . ILE A 1 560 ? -1.901 -14.016 20.463 1.00 91.62 560 ILE A C 1
ATOM 4475 O O . ILE A 1 560 ? -1.279 -13.856 19.409 1.00 91.62 560 ILE A O 1
ATOM 4479 N N . VAL A 1 561 ? -2.691 -15.057 20.690 1.00 91.31 561 VAL A N 1
ATOM 4480 C CA . VAL A 1 561 ? -2.936 -16.148 19.754 1.00 91.31 561 VAL A CA 1
ATOM 4481 C C . VAL A 1 561 ? -4.381 -16.054 19.252 1.00 91.31 561 VAL A C 1
ATOM 4483 O O . VAL A 1 561 ? -5.309 -16.343 20.011 1.00 91.31 561 VAL A O 1
ATOM 4486 N N . PRO A 1 562 ? -4.594 -15.613 18.001 1.00 90.19 562 PRO A N 1
ATOM 4487 C CA . PRO A 1 562 ? -5.895 -15.673 17.347 1.00 90.19 562 PRO A CA 1
ATOM 4488 C C . PRO A 1 562 ? -6.204 -17.088 16.852 1.00 90.19 562 PRO A C 1
ATOM 4490 O O . PRO A 1 562 ? -5.288 -17.876 16.586 1.00 90.19 562 PRO A O 1
ATOM 4493 N N . LEU A 1 563 ? -7.486 -17.392 16.650 1.00 87.44 563 LEU A N 1
ATOM 4494 C CA . LEU A 1 563 ? -7.895 -18.619 15.962 1.00 87.44 563 LEU A CA 1
ATOM 4495 C C . LEU A 1 563 ? -7.288 -18.695 14.539 1.00 87.44 563 LEU A C 1
ATOM 4497 O O . LEU A 1 563 ? -7.086 -17.651 13.908 1.00 87.44 563 LEU A O 1
ATOM 4501 N N . PRO A 1 564 ? -6.970 -19.898 14.012 1.00 85.25 564 PRO A N 1
ATOM 4502 C CA . PRO A 1 564 ? -6.313 -20.053 12.707 1.00 85.25 564 PRO A CA 1
ATOM 4503 C C . PRO A 1 564 ? -7.047 -19.388 11.538 1.00 85.25 564 PRO A C 1
ATOM 4505 O O . PRO A 1 564 ? -6.414 -18.808 10.659 1.00 85.25 564 PRO A O 1
ATOM 4508 N N . ASP A 1 565 ? -8.375 -19.440 11.531 1.00 86.94 565 ASP A N 1
ATOM 4509 C CA . ASP A 1 565 ? -9.247 -18.821 10.527 1.00 86.94 565 ASP A CA 1
ATOM 4510 C C . ASP A 1 565 ? -9.285 -17.285 10.630 1.00 86.94 565 ASP A C 1
ATOM 4512 O O . ASP A 1 565 ? -9.517 -16.592 9.640 1.00 86.94 565 ASP A O 1
ATOM 4516 N N . GLN A 1 566 ? -8.989 -16.744 11.811 1.00 89.44 566 GLN A N 1
ATOM 4517 C CA . GLN A 1 566 ? -9.006 -15.313 12.115 1.00 89.44 566 GLN A CA 1
ATOM 4518 C C . GLN A 1 566 ? -7.611 -14.668 12.138 1.00 89.44 566 GLN A C 1
ATOM 4520 O O . GLN A 1 566 ? -7.494 -13.446 12.261 1.00 89.44 566 GLN A O 1
ATOM 4525 N N . ALA A 1 567 ? -6.546 -15.460 11.981 1.00 87.81 567 ALA A N 1
ATOM 4526 C CA . ALA A 1 567 ? -5.163 -15.022 12.158 1.00 87.81 567 ALA A CA 1
ATOM 4527 C C . ALA A 1 567 ? -4.782 -13.820 11.282 1.00 87.81 567 ALA A C 1
ATOM 4529 O O . ALA A 1 567 ? -4.184 -12.861 11.768 1.00 87.81 567 ALA A O 1
ATOM 4530 N N . ILE A 1 568 ? -5.158 -13.843 9.999 1.00 89.38 568 ILE A N 1
ATOM 4531 C CA . ILE A 1 568 ? -4.852 -12.754 9.057 1.00 89.38 568 ILE A CA 1
ATOM 4532 C C . ILE A 1 568 ? -5.597 -11.477 9.461 1.00 89.38 568 ILE A C 1
ATOM 4534 O O . ILE A 1 568 ? -4.992 -10.409 9.519 1.00 89.38 568 ILE A O 1
ATOM 4538 N N . GLY A 1 569 ? -6.876 -11.590 9.830 1.00 87.81 569 GLY A N 1
ATOM 4539 C CA . GLY A 1 569 ? -7.681 -10.449 10.266 1.00 87.81 569 GLY A CA 1
ATOM 4540 C C . GLY A 1 569 ? -7.139 -9.786 11.536 1.00 87.81 569 GLY A C 1
ATOM 4541 O O . GLY A 1 569 ? -7.058 -8.557 11.597 1.00 87.81 569 GLY A O 1
ATOM 4542 N N . ALA A 1 570 ? -6.694 -10.585 12.511 1.00 87.81 570 ALA A N 1
ATOM 4543 C CA . ALA A 1 570 ? -6.070 -10.085 13.736 1.00 87.81 570 ALA A CA 1
ATOM 4544 C C . ALA A 1 570 ? -4.710 -9.406 13.468 1.00 87.81 570 ALA A C 1
ATOM 4546 O O . ALA A 1 570 ? -4.399 -8.374 14.068 1.00 87.81 570 ALA A O 1
ATOM 4547 N N . ILE A 1 571 ? -3.912 -9.932 12.529 1.00 89.50 571 ILE A N 1
ATOM 4548 C CA . ILE A 1 571 ? -2.654 -9.303 12.091 1.00 89.50 571 ILE A CA 1
ATOM 4549 C C . ILE A 1 571 ? -2.930 -7.979 11.373 1.00 89.50 571 ILE A C 1
ATOM 4551 O O . ILE A 1 571 ? -2.243 -6.990 11.630 1.00 89.50 571 ILE A O 1
ATOM 4555 N N . ASP A 1 572 ? -3.942 -7.919 10.511 1.00 88.75 572 ASP A N 1
ATOM 4556 C CA . ASP A 1 572 ? -4.319 -6.681 9.829 1.00 88.75 572 ASP A CA 1
ATOM 4557 C C . ASP A 1 572 ? -4.828 -5.624 10.813 1.00 88.75 572 ASP A C 1
ATOM 4559 O O . ASP A 1 572 ? -4.507 -4.445 10.664 1.00 88.75 572 ASP A O 1
ATOM 4563 N N . ALA A 1 573 ? -5.571 -6.029 11.849 1.00 87.00 573 ALA A N 1
ATOM 4564 C CA . ALA A 1 573 ? -5.962 -5.141 12.941 1.00 87.00 573 ALA A CA 1
ATOM 4565 C C . ALA A 1 573 ? -4.737 -4.601 13.698 1.00 87.00 573 ALA A C 1
ATOM 4567 O O . ALA A 1 573 ? -4.636 -3.393 13.910 1.00 87.00 573 ALA A O 1
ATOM 4568 N N . TYR A 1 574 ? -3.751 -5.452 14.000 1.00 88.00 574 TYR A N 1
ATOM 4569 C CA . TYR A 1 574 ? -2.481 -5.020 14.593 1.00 88.00 574 TYR A CA 1
ATOM 4570 C C . TYR A 1 574 ? -1.725 -4.019 13.701 1.00 88.00 574 TYR A C 1
ATOM 4572 O O . TYR A 1 574 ? -1.274 -2.979 14.181 1.00 88.00 574 TYR A O 1
ATOM 4580 N N . ARG A 1 575 ? -1.643 -4.272 12.386 1.00 86.31 575 ARG A N 1
ATOM 4581 C CA . ARG A 1 575 ? -0.931 -3.414 11.416 1.00 86.31 575 ARG A CA 1
ATOM 4582 C C . ARG A 1 575 ? -1.558 -2.034 11.211 1.00 86.31 575 ARG A C 1
ATOM 4584 O O . ARG A 1 575 ? -0.859 -1.132 10.752 1.00 86.31 575 ARG A O 1
ATOM 4591 N N . ARG A 1 576 ? -2.848 -1.854 11.515 1.00 86.38 576 ARG A N 1
ATOM 4592 C CA . ARG A 1 576 ? -3.524 -0.545 11.427 1.00 86.38 576 ARG A CA 1
ATOM 4593 C C . ARG A 1 576 ? -3.041 0.442 12.488 1.00 86.38 576 ARG A C 1
ATOM 4595 O O . ARG A 1 576 ? -3.224 1.646 12.313 1.00 86.38 576 ARG A O 1
ATOM 4602 N N . HIS A 1 577 ? -2.429 -0.033 13.571 1.00 81.62 577 HIS A N 1
ATOM 4603 C CA . HIS A 1 577 ? -1.904 0.851 14.601 1.00 81.62 577 HIS A CA 1
ATOM 4604 C C . HIS A 1 577 ? -0.535 1.423 14.203 1.00 81.62 577 HIS A C 1
ATOM 4606 O O . HIS A 1 577 ? 0.345 0.683 13.762 1.00 81.62 577 HIS A O 1
ATOM 4612 N N . PRO A 1 578 ? -0.317 2.740 14.374 1.00 76.06 578 PRO A N 1
ATOM 4613 C CA . PRO A 1 578 ? 0.970 3.354 14.081 1.00 76.06 578 PRO A CA 1
ATOM 4614 C C . PRO A 1 578 ? 2.048 2.864 15.056 1.00 76.06 578 PRO A C 1
ATOM 4616 O O . PRO A 1 578 ? 1.760 2.522 16.203 1.00 76.06 578 PRO A O 1
ATOM 4619 N N . ASN A 1 579 ? 3.318 2.934 14.645 1.00 71.88 579 ASN A N 1
ATOM 4620 C CA . ASN A 1 579 ? 4.472 2.555 15.479 1.00 71.88 579 ASN A CA 1
ATOM 4621 C C . ASN A 1 579 ? 4.613 3.374 16.783 1.00 71.88 579 ASN A C 1
ATOM 4623 O O . ASN A 1 579 ? 5.401 3.007 17.653 1.00 71.88 579 ASN A O 1
ATOM 4627 N N . THR A 1 580 ? 3.878 4.482 16.914 1.00 65.12 580 THR A N 1
ATOM 4628 C CA . THR A 1 580 ? 3.789 5.332 18.113 1.00 65.12 580 THR A CA 1
ATOM 4629 C C . THR A 1 580 ? 2.694 4.898 19.094 1.00 65.12 580 THR A C 1
ATOM 4631 O O . THR A 1 580 ? 2.563 5.494 20.159 1.00 65.12 580 THR A O 1
ATOM 4634 N N . SER A 1 581 ? 1.903 3.878 18.752 1.00 75.06 581 SER A N 1
ATOM 4635 C CA . SER A 1 581 ? 0.842 3.332 19.599 1.00 75.06 581 SER A CA 1
ATOM 4636 C C . SER A 1 581 ? 1.405 2.647 20.856 1.00 75.06 581 SER A C 1
ATOM 4638 O O . SER A 1 581 ? 2.463 2.008 20.776 1.00 75.06 581 SER A O 1
ATOM 4640 N N . PRO A 1 582 ? 0.683 2.670 21.999 1.00 75.81 582 PRO A N 1
ATOM 4641 C CA . PRO A 1 582 ? 1.026 1.858 23.173 1.00 75.81 582 PRO A CA 1
ATOM 4642 C C . PRO A 1 582 ? 1.112 0.352 22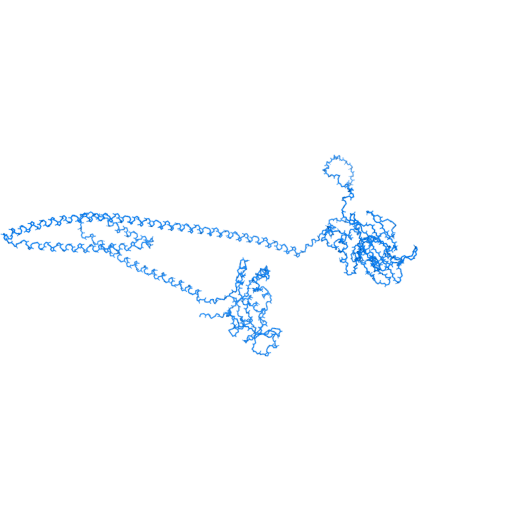.861 1.00 75.81 582 PRO A C 1
ATOM 4644 O O . PRO A 1 582 ? 1.756 -0.394 23.594 1.00 75.81 582 PRO A O 1
ATOM 4647 N N . PHE A 1 583 ? 0.535 -0.102 21.741 1.00 82.50 583 PHE A N 1
ATOM 4648 C CA . PHE A 1 583 ? 0.526 -1.508 21.324 1.00 82.50 583 PHE A CA 1
ATOM 4649 C C . PHE A 1 583 ? 1.832 -1.998 20.681 1.00 82.50 583 PHE A C 1
ATOM 4651 O O . PHE A 1 583 ? 1.930 -3.166 20.313 1.00 82.50 583 PHE A O 1
ATOM 4658 N N . ARG A 1 584 ? 2.871 -1.156 20.581 1.00 78.31 584 ARG A N 1
ATOM 4659 C CA . ARG A 1 584 ? 4.179 -1.542 20.015 1.00 78.31 584 ARG A CA 1
ATOM 4660 C C . ARG A 1 584 ? 4.811 -2.758 20.707 1.00 78.31 584 ARG A C 1
ATOM 4662 O O . ARG A 1 584 ? 5.513 -3.529 20.062 1.00 78.31 584 ARG A O 1
ATOM 4669 N N . ALA A 1 585 ? 4.597 -2.911 22.013 1.00 76.38 585 ALA A N 1
ATOM 4670 C CA . ALA A 1 585 ? 5.146 -4.024 22.790 1.00 76.38 585 ALA A CA 1
ATOM 4671 C C . ALA A 1 585 ? 4.341 -5.330 22.644 1.00 76.38 585 ALA A C 1
ATOM 4673 O O . ALA A 1 585 ? 4.810 -6.384 23.070 1.00 76.38 585 ALA A O 1
ATOM 4674 N N . VAL A 1 586 ? 3.145 -5.273 22.048 1.00 86.44 586 VAL A N 1
ATOM 4675 C CA . VAL A 1 586 ? 2.257 -6.427 21.893 1.00 86.44 586 VAL A CA 1
ATOM 4676 C C . VAL A 1 586 ? 2.742 -7.299 20.738 1.00 86.44 586 VAL A C 1
ATOM 4678 O O . VAL A 1 586 ? 3.080 -6.795 19.666 1.00 86.44 586 VAL A O 1
ATOM 4681 N N . LYS A 1 587 ? 2.757 -8.617 20.950 1.00 89.50 587 LYS A N 1
ATOM 4682 C CA . LYS A 1 587 ? 3.109 -9.616 19.936 1.00 89.50 587 LYS A CA 1
ATOM 4683 C C . LYS A 1 587 ? 1.871 -10.426 19.573 1.00 89.50 587 LYS A C 1
ATOM 4685 O O . LYS A 1 587 ? 1.235 -10.985 20.459 1.00 89.50 587 LYS A O 1
ATOM 4690 N N . VAL A 1 588 ? 1.558 -10.509 18.283 1.00 90.38 588 VAL A N 1
ATOM 4691 C CA . VAL A 1 588 ? 0.450 -11.319 17.752 1.00 90.38 588 VAL A CA 1
ATOM 4692 C C . VAL A 1 588 ? 1.031 -12.492 16.973 1.00 90.38 588 VAL A C 1
ATOM 4694 O O . VAL A 1 588 ? 1.882 -12.299 16.103 1.00 90.38 588 VAL A O 1
ATOM 4697 N N . LEU A 1 589 ? 0.606 -13.711 17.301 1.00 89.25 589 LEU A N 1
ATOM 4698 C CA . LEU A 1 589 ? 1.073 -14.920 16.631 1.00 89.25 589 LEU A CA 1
ATOM 4699 C C . LEU A 1 589 ? 0.245 -15.208 15.388 1.00 89.25 589 LEU A C 1
ATOM 4701 O O . LEU A 1 589 ? -0.978 -15.133 15.397 1.00 89.25 589 LEU A O 1
ATOM 4705 N N . ASN A 1 590 ? 0.928 -15.593 14.316 1.00 89.50 590 ASN A N 1
ATOM 4706 C CA . ASN A 1 590 ? 0.271 -16.092 13.120 1.00 89.50 590 ASN A CA 1
ATOM 4707 C C . ASN A 1 590 ? -0.003 -17.594 13.283 1.00 89.50 590 ASN A C 1
ATOM 4709 O O . ASN A 1 590 ? 0.826 -18.429 12.912 1.00 89.50 590 ASN A O 1
ATOM 4713 N N . SER A 1 591 ? -1.152 -17.929 13.869 1.00 85.62 591 SER A N 1
ATOM 4714 C CA . SER A 1 591 ? -1.586 -19.315 14.076 1.00 85.62 591 SER A CA 1
ATOM 4715 C C . SER A 1 591 ? -1.784 -20.067 12.754 1.00 85.62 591 SER A C 1
ATOM 4717 O O . SER A 1 591 ? -1.358 -21.215 12.645 1.00 85.62 591 SER A O 1
ATOM 4719 N N . ALA A 1 592 ? -2.301 -19.406 11.710 1.00 86.75 592 ALA A N 1
ATOM 4720 C CA . ALA A 1 592 ? -2.454 -19.997 10.375 1.00 86.75 592 ALA A CA 1
ATOM 4721 C C . ALA A 1 592 ? -1.117 -20.447 9.759 1.00 86.75 592 ALA A C 1
ATOM 4723 O O . ALA A 1 592 ? -1.025 -21.525 9.175 1.00 86.75 592 ALA A O 1
ATOM 4724 N N . TRP A 1 593 ? -0.061 -19.641 9.912 1.00 86.44 593 TRP A N 1
ATOM 4725 C CA . TRP A 1 593 ? 1.273 -19.958 9.393 1.00 86.44 593 TRP A CA 1
ATOM 4726 C C . TRP A 1 593 ? 1.888 -21.194 10.052 1.00 86.44 593 TRP A C 1
ATOM 4728 O O . TRP A 1 593 ? 2.448 -22.050 9.364 1.00 86.44 593 TRP A O 1
ATOM 4738 N N . ALA A 1 594 ? 1.782 -21.288 11.378 1.00 83.00 594 ALA A N 1
ATOM 4739 C CA . ALA A 1 594 ? 2.324 -22.415 12.125 1.00 83.00 594 ALA A CA 1
ATOM 4740 C C . ALA A 1 594 ? 1.627 -23.729 11.743 1.00 83.00 594 ALA A C 1
ATOM 4742 O O . ALA A 1 594 ? 2.296 -24.727 11.467 1.00 83.00 594 ALA A O 1
ATOM 4743 N N . VAL A 1 595 ? 0.293 -23.701 11.634 1.00 84.62 595 VAL A N 1
ATOM 4744 C CA . VAL A 1 595 ? -0.509 -24.854 11.201 1.00 84.62 595 VAL A CA 1
ATOM 4745 C C . VAL A 1 595 ? -0.165 -25.263 9.766 1.00 84.62 595 VAL A C 1
ATOM 4747 O O . VAL A 1 595 ? 0.061 -26.442 9.509 1.00 84.62 595 VAL A O 1
ATOM 4750 N N . ALA A 1 596 ? -0.050 -24.306 8.838 1.00 82.19 596 ALA A N 1
ATOM 4751 C CA . ALA A 1 596 ? 0.247 -24.592 7.432 1.00 82.19 596 ALA A CA 1
ATOM 4752 C C . ALA A 1 596 ? 1.626 -25.238 7.217 1.00 82.19 596 ALA A C 1
ATOM 4754 O O . ALA A 1 596 ? 1.796 -26.063 6.322 1.00 82.19 596 ALA A O 1
ATOM 4755 N N . LYS A 1 597 ? 2.624 -24.868 8.027 1.00 84.19 597 LYS A N 1
ATOM 4756 C CA . LYS A 1 597 ? 3.972 -25.439 7.937 1.00 84.19 597 LYS A CA 1
ATOM 4757 C C . LYS A 1 597 ? 4.082 -26.853 8.495 1.00 84.19 597 LYS A C 1
ATOM 4759 O O . LYS A 1 597 ? 4.926 -27.605 8.013 1.00 84.19 597 LYS A O 1
ATOM 4764 N N . GLY A 1 598 ? 3.324 -27.175 9.545 1.00 79.56 598 GLY A N 1
ATOM 4765 C CA . GLY A 1 598 ? 3.321 -28.504 10.163 1.00 79.56 598 GLY A CA 1
ATOM 4766 C C . GLY A 1 598 ? 4.707 -29.019 10.575 1.00 79.56 598 GLY A C 1
ATOM 4767 O O . GLY A 1 598 ? 4.979 -30.216 10.463 1.00 79.56 598 GLY A O 1
ATOM 4768 N N . ARG A 1 599 ? 5.619 -28.130 10.997 1.00 85.81 599 ARG A N 1
ATOM 4769 C CA . ARG A 1 599 ? 6.943 -28.545 11.485 1.00 85.81 599 ARG A CA 1
ATOM 4770 C C . ARG A 1 599 ? 6.780 -29.355 12.763 1.00 85.81 599 ARG A C 1
ATOM 4772 O O . ARG A 1 599 ? 5.918 -29.048 13.574 1.00 85.81 599 ARG A O 1
ATOM 4779 N N . ARG A 1 600 ? 7.634 -30.363 12.936 1.00 86.38 600 ARG A N 1
ATOM 4780 C CA . ARG A 1 600 ? 7.727 -31.131 14.179 1.00 86.38 600 ARG A CA 1
ATOM 4781 C C . ARG A 1 600 ? 8.920 -30.659 14.989 1.00 86.38 600 ARG A C 1
ATOM 4783 O O . ARG A 1 600 ? 9.988 -30.413 14.424 1.00 86.38 600 ARG A O 1
ATOM 4790 N N . ALA A 1 601 ? 8.737 -30.579 16.299 1.00 89.81 601 ALA A N 1
ATOM 4791 C CA . ALA A 1 601 ? 9.822 -30.307 17.226 1.00 89.81 601 ALA A CA 1
ATOM 4792 C C . ALA A 1 601 ? 10.941 -31.356 17.123 1.00 89.81 601 ALA A C 1
ATOM 4794 O O . ALA A 1 601 ? 10.683 -32.557 16.997 1.00 89.81 601 ALA A O 1
ATOM 4795 N N . LYS A 1 602 ? 12.199 -30.908 17.204 1.00 89.62 602 LYS A N 1
ATOM 4796 C CA . LYS A 1 602 ? 13.344 -31.810 17.361 1.00 89.62 602 LYS A CA 1
ATOM 4797 C C . LYS A 1 602 ? 13.306 -32.470 18.743 1.00 89.62 602 LYS A C 1
ATOM 4799 O O . LYS A 1 602 ? 12.774 -31.871 19.687 1.00 89.62 602 LYS A O 1
ATOM 4804 N N . PRO A 1 603 ? 13.873 -33.681 18.883 1.00 86.00 603 PRO A N 1
ATOM 4805 C CA . PRO A 1 603 ? 13.981 -34.327 20.184 1.00 86.00 603 PRO A CA 1
ATOM 4806 C C . PRO A 1 603 ? 14.770 -33.443 21.151 1.00 86.00 603 PRO A C 1
ATOM 4808 O O . PRO A 1 603 ? 15.737 -32.795 20.753 1.00 86.00 603 PRO A O 1
ATOM 4811 N N . ASN A 1 604 ? 14.337 -33.431 22.411 1.00 90.19 604 ASN A N 1
ATOM 4812 C CA . ASN A 1 604 ? 14.936 -32.641 23.485 1.00 90.19 604 ASN A CA 1
ATOM 4813 C C . ASN A 1 604 ? 14.980 -31.125 23.208 1.00 90.19 604 ASN A C 1
ATOM 4815 O O . ASN A 1 604 ? 15.886 -30.428 23.650 1.00 90.19 604 ASN A O 1
ATOM 4819 N N . SER A 1 605 ? 14.024 -30.603 22.437 1.00 92.69 605 SER A N 1
ATOM 4820 C CA . SER A 1 605 ? 13.850 -29.161 22.242 1.00 92.69 605 SER A CA 1
ATOM 4821 C C . SER A 1 605 ? 12.959 -28.535 23.314 1.00 92.69 605 SER A C 1
ATOM 4823 O O . SER A 1 605 ? 12.171 -29.244 23.941 1.00 92.69 605 SER A O 1
ATOM 4825 N N . ILE A 1 606 ? 12.992 -27.205 23.456 1.00 91.44 606 ILE A N 1
ATOM 4826 C CA . ILE A 1 606 ? 12.065 -26.465 24.334 1.00 91.44 606 ILE A CA 1
ATOM 4827 C C . ILE A 1 606 ? 10.616 -26.867 24.051 1.00 91.44 606 ILE A C 1
ATOM 4829 O O . ILE A 1 606 ? 9.863 -27.155 24.972 1.00 91.44 606 ILE A O 1
ATOM 4833 N N . ALA A 1 607 ? 10.228 -26.952 22.775 1.00 90.44 607 ALA A N 1
ATOM 4834 C CA . ALA A 1 607 ? 8.875 -27.362 22.420 1.00 90.44 607 ALA A CA 1
ATOM 4835 C C . ALA A 1 607 ? 8.540 -28.765 22.956 1.00 90.44 607 ALA A C 1
ATOM 4837 O O . ALA A 1 607 ? 7.417 -28.990 23.396 1.00 90.44 607 ALA A O 1
ATOM 4838 N N . SER A 1 608 ? 9.480 -29.717 22.945 1.00 90.50 608 SER A N 1
ATOM 4839 C CA . SER A 1 608 ? 9.244 -31.069 23.485 1.00 90.50 608 SER A CA 1
ATOM 4840 C C . SER A 1 608 ? 9.062 -31.110 25.008 1.00 90.50 608 SER A C 1
ATOM 4842 O O . SER A 1 608 ? 8.535 -32.092 25.518 1.00 90.50 608 SER A O 1
ATOM 4844 N N . LYS A 1 609 ? 9.475 -30.050 25.713 1.00 90.38 609 LYS A N 1
ATOM 4845 C CA . LYS A 1 609 ? 9.342 -29.883 27.167 1.00 90.38 609 LYS A CA 1
ATOM 4846 C C . LYS A 1 609 ? 8.060 -29.157 27.592 1.00 90.38 609 LYS A C 1
ATOM 4848 O O . LYS A 1 609 ? 7.829 -28.993 28.782 1.00 90.38 609 LYS A O 1
ATOM 4853 N N . ILE A 1 610 ? 7.245 -28.719 26.632 1.00 90.62 610 ILE A N 1
ATOM 4854 C CA . ILE A 1 610 ? 5.972 -28.028 26.861 1.00 90.62 610 ILE A CA 1
ATOM 4855 C C . ILE A 1 610 ? 4.838 -28.915 26.340 1.00 90.62 610 ILE A C 1
ATOM 4857 O O . ILE A 1 610 ? 4.880 -29.345 25.185 1.00 90.62 610 ILE A O 1
ATOM 4861 N N . THR A 1 611 ? 3.812 -29.148 27.151 1.00 87.50 611 THR A N 1
ATOM 4862 C CA . THR A 1 611 ? 2.606 -29.908 26.800 1.00 87.50 611 THR A CA 1
ATOM 4863 C C . THR A 1 611 ? 1.477 -28.953 26.411 1.00 87.50 611 THR A C 1
ATOM 4865 O O . THR A 1 611 ? 1.208 -27.971 27.101 1.00 87.50 611 THR A O 1
ATOM 4868 N N . ALA A 1 612 ? 0.825 -29.225 25.279 1.00 88.50 612 ALA A N 1
ATOM 4869 C CA . ALA A 1 612 ? -0.329 -28.465 24.802 1.00 88.50 612 ALA A CA 1
ATOM 4870 C C . ALA A 1 612 ? -1.315 -29.393 24.075 1.00 88.50 612 ALA A C 1
ATOM 4872 O O . ALA A 1 612 ? -0.927 -30.094 23.135 1.00 88.50 612 ALA A O 1
ATOM 4873 N N . SER A 1 613 ? -2.576 -29.371 24.504 1.00 85.31 613 SER A N 1
ATOM 4874 C CA . SER A 1 613 ? -3.669 -30.213 24.010 1.00 85.31 613 SER A CA 1
ATOM 4875 C C . SER A 1 613 ? -4.241 -29.706 22.690 1.00 85.31 613 SER A C 1
ATOM 4877 O O . SER A 1 613 ? -4.719 -30.498 21.880 1.00 85.31 613 SER A O 1
ATOM 4879 N N . ASP A 1 614 ? -4.179 -28.392 22.448 1.00 85.88 614 ASP A N 1
ATOM 4880 C CA . ASP A 1 614 ? -4.623 -27.791 21.191 1.00 85.88 614 ASP A CA 1
ATOM 4881 C C . ASP A 1 614 ? -3.582 -28.039 20.074 1.00 85.88 614 ASP A C 1
ATOM 4883 O O . ASP A 1 614 ? -2.441 -27.560 20.172 1.00 85.88 614 ASP A O 1
ATOM 4887 N N . PRO A 1 615 ? -3.955 -28.728 18.973 1.00 86.56 615 PRO A N 1
ATOM 4888 C CA . PRO A 1 615 ? -3.064 -28.978 17.838 1.00 86.56 615 PRO A CA 1
ATOM 4889 C C . PRO A 1 615 ? -2.470 -27.706 17.217 1.00 86.56 615 PRO A C 1
ATOM 4891 O O . PRO A 1 615 ? -1.340 -27.719 16.727 1.00 86.56 615 PRO A O 1
ATOM 4894 N N . THR A 1 616 ? -3.209 -26.596 17.248 1.00 86.38 616 THR A N 1
ATOM 4895 C CA . THR A 1 616 ? -2.758 -25.291 16.751 1.00 86.38 616 THR A CA 1
ATOM 4896 C C . THR A 1 616 ? -1.588 -24.779 17.578 1.00 86.38 616 THR A C 1
ATOM 4898 O O . THR A 1 616 ? -0.584 -24.309 17.042 1.00 86.38 616 THR A O 1
ATOM 4901 N N . ILE A 1 617 ? -1.700 -24.896 18.898 1.00 88.56 617 ILE A N 1
ATOM 4902 C CA . ILE A 1 617 ? -0.704 -24.409 19.851 1.00 88.56 617 ILE A CA 1
ATOM 4903 C C . ILE A 1 617 ? 0.528 -25.293 19.810 1.00 88.56 617 ILE A C 1
ATOM 4905 O O . ILE A 1 617 ? 1.644 -24.778 19.747 1.00 88.56 617 ILE A O 1
ATOM 4909 N N . ARG A 1 618 ? 0.333 -26.609 19.695 1.00 91.81 618 ARG A N 1
ATOM 4910 C CA . ARG A 1 618 ? 1.412 -27.556 19.411 1.00 91.81 618 ARG A CA 1
ATOM 4911 C C . ARG A 1 618 ? 2.200 -27.161 18.159 1.00 91.81 618 ARG A C 1
ATOM 4913 O O . ARG A 1 618 ? 3.424 -27.087 18.219 1.00 91.81 618 ARG A O 1
ATOM 4920 N N . ALA A 1 619 ? 1.522 -26.833 17.057 1.00 89.12 619 ALA A N 1
ATOM 4921 C CA . ALA A 1 619 ? 2.177 -26.404 15.819 1.00 89.12 619 ALA A CA 1
ATOM 4922 C C . ALA A 1 619 ? 2.944 -25.074 15.975 1.00 89.12 619 ALA A C 1
ATOM 4924 O O . ALA A 1 619 ? 4.034 -24.916 15.422 1.00 89.12 619 ALA A O 1
ATOM 4925 N N . ILE A 1 620 ? 2.409 -24.120 16.748 1.00 89.81 620 ILE A N 1
ATOM 4926 C CA . ILE A 1 620 ? 3.079 -22.842 17.056 1.00 89.81 620 ILE A CA 1
ATOM 4927 C C . ILE A 1 620 ? 4.346 -23.066 17.887 1.00 89.81 620 ILE A C 1
ATOM 4929 O O . ILE A 1 620 ? 5.387 -22.465 17.597 1.00 89.81 620 ILE A O 1
ATOM 4933 N N . LEU A 1 621 ? 4.263 -23.911 18.916 1.00 90.88 621 LEU A N 1
ATOM 4934 C CA . LEU A 1 621 ? 5.402 -24.253 19.762 1.00 90.88 621 LEU A CA 1
ATOM 4935 C C . LEU A 1 621 ? 6.482 -24.974 18.946 1.00 90.88 621 LEU A C 1
ATOM 4937 O O . LEU A 1 621 ? 7.655 -24.609 19.038 1.00 90.88 621 LEU A O 1
ATOM 4941 N N . ASP A 1 622 ? 6.089 -25.914 18.086 1.00 91.44 622 ASP A N 1
ATOM 4942 C CA . ASP A 1 622 ? 7.005 -26.664 17.224 1.00 91.44 622 ASP A CA 1
ATOM 4943 C C . ASP A 1 622 ? 7.721 -25.772 16.200 1.00 91.44 622 ASP A C 1
ATOM 4945 O O . ASP A 1 622 ? 8.941 -25.872 16.063 1.00 91.44 622 ASP A O 1
ATOM 4949 N N . ASP A 1 623 ? 7.015 -24.872 15.502 1.00 89.69 623 ASP A N 1
ATOM 4950 C CA . ASP A 1 623 ? 7.645 -23.994 14.498 1.00 89.69 623 ASP A CA 1
ATOM 4951 C C . ASP A 1 623 ? 8.629 -23.000 15.131 1.00 89.69 623 ASP A C 1
ATOM 4953 O O . ASP A 1 623 ? 9.676 -22.722 14.541 1.00 89.69 623 ASP A O 1
ATOM 4957 N N . ARG A 1 624 ? 8.324 -22.464 16.323 1.00 88.19 624 ARG A N 1
ATOM 4958 C CA . ARG A 1 624 ? 9.141 -21.400 16.939 1.00 88.19 624 ARG A CA 1
ATOM 4959 C C . ARG A 1 624 ? 10.225 -21.909 17.881 1.00 88.19 624 ARG A C 1
ATOM 4961 O O . ARG A 1 624 ? 11.343 -21.382 17.863 1.00 88.19 624 ARG A O 1
ATOM 4968 N N . TYR A 1 625 ? 9.897 -22.908 18.694 1.00 91.50 625 TYR A N 1
ATOM 4969 C CA . TYR A 1 625 ? 10.747 -23.401 19.779 1.00 91.50 625 TYR A CA 1
ATOM 4970 C C . TYR A 1 625 ? 11.226 -24.844 19.564 1.00 91.50 625 TYR A C 1
ATOM 4972 O O . TYR A 1 625 ? 12.041 -25.337 20.340 1.00 91.50 625 TYR A O 1
ATOM 4980 N N . GLY A 1 626 ? 10.796 -25.509 18.486 1.00 90.00 626 GLY A N 1
ATOM 4981 C CA . GLY A 1 626 ? 11.203 -26.878 18.155 1.00 90.00 626 GLY A CA 1
ATOM 4982 C C . GLY A 1 626 ? 12.642 -27.029 17.655 1.00 90.00 626 GLY A C 1
ATOM 4983 O O . GLY A 1 626 ? 13.143 -28.146 17.583 1.00 90.00 626 GLY A O 1
ATOM 4984 N N . ASP A 1 627 ? 13.321 -25.925 17.334 1.00 89.69 627 ASP A N 1
ATOM 4985 C CA . ASP A 1 627 ? 14.720 -25.909 16.883 1.00 89.69 627 ASP A CA 1
ATOM 4986 C C . ASP A 1 627 ? 15.732 -25.576 17.992 1.00 89.69 627 ASP A C 1
ATOM 4988 O O . ASP A 1 627 ? 16.935 -25.557 17.726 1.00 89.69 627 ASP A O 1
ATOM 4992 N N . ILE A 1 628 ? 15.267 -25.287 19.212 1.00 92.31 628 ILE A N 1
ATOM 4993 C CA . ILE A 1 628 ? 16.120 -24.891 20.340 1.00 92.31 628 ILE A CA 1
ATOM 4994 C C . ILE A 1 628 ? 16.304 -26.100 21.246 1.00 92.31 628 ILE A C 1
ATOM 4996 O O . ILE A 1 628 ? 15.347 -26.510 21.896 1.00 92.31 628 ILE A O 1
ATOM 5000 N N . ILE A 1 629 ? 17.509 -26.668 21.271 1.00 93.06 629 ILE A N 1
ATOM 5001 C CA . ILE A 1 629 ? 17.794 -27.908 22.002 1.00 93.06 629 ILE A CA 1
ATOM 5002 C C . ILE A 1 629 ? 18.182 -27.600 23.450 1.00 93.06 629 ILE A C 1
ATOM 5004 O O . ILE A 1 629 ? 19.046 -26.760 23.704 1.00 93.06 629 ILE A O 1
ATOM 5008 N N . CYS A 1 630 ? 17.541 -28.287 24.387 1.00 91.00 630 CYS A N 1
ATOM 5009 C CA . CYS A 1 630 ? 17.876 -28.291 25.802 1.00 91.00 630 CYS A CA 1
ATOM 5010 C C . CYS A 1 630 ? 19.122 -29.161 26.008 1.00 91.00 630 CYS A C 1
ATOM 5012 O O . CYS A 1 630 ? 19.093 -30.353 25.709 1.00 91.00 630 CYS A O 1
ATOM 5014 N N . ILE A 1 631 ? 20.223 -28.576 26.473 1.00 90.19 631 ILE A N 1
ATOM 5015 C CA . ILE A 1 631 ? 21.499 -29.282 26.666 1.00 90.19 631 ILE A CA 1
ATOM 5016 C C . ILE A 1 631 ? 22.005 -29.097 28.098 1.00 90.19 631 ILE A C 1
ATOM 5018 O O . ILE A 1 631 ? 21.634 -28.142 28.780 1.00 90.19 631 ILE A O 1
ATOM 5022 N N . GLU A 1 632 ? 22.875 -30.001 28.539 1.00 84.31 632 GLU A N 1
ATOM 5023 C CA . GLU A 1 632 ? 23.545 -29.918 29.844 1.00 84.31 632 GLU A CA 1
ATOM 5024 C C . GLU A 1 632 ? 25.066 -29.776 29.702 1.00 84.31 632 GLU A C 1
ATOM 5026 O O . GLU A 1 632 ? 25.691 -29.056 30.479 1.00 84.31 632 GLU A O 1
ATOM 5031 N N . ASP A 1 633 ? 25.661 -30.413 28.687 1.00 81.81 633 ASP A N 1
ATOM 5032 C CA . ASP A 1 633 ? 27.106 -30.410 28.458 1.00 81.81 633 ASP A CA 1
ATOM 5033 C C . ASP A 1 633 ? 27.559 -29.204 27.612 1.00 81.81 633 ASP A C 1
ATOM 5035 O O . ASP A 1 633 ? 26.931 -28.804 26.629 1.00 81.81 633 ASP A O 1
ATOM 5039 N N . SER A 1 634 ? 28.716 -28.649 27.970 1.00 78.25 634 SER A N 1
ATOM 5040 C CA . SER A 1 634 ? 29.388 -27.579 27.235 1.00 78.25 634 SER A CA 1
ATOM 5041 C C . SER A 1 634 ? 29.859 -28.010 25.837 1.00 78.25 634 SER A C 1
ATOM 5043 O O . SER A 1 634 ? 29.973 -27.165 24.947 1.00 78.25 634 SER A O 1
ATOM 5045 N N . GLU A 1 635 ? 30.121 -29.300 25.596 1.00 80.62 635 GLU A N 1
ATOM 5046 C CA . GLU A 1 635 ? 30.517 -29.775 24.260 1.00 80.62 635 GLU A CA 1
ATOM 5047 C C . GLU A 1 635 ? 29.387 -29.674 23.220 1.00 80.62 635 GLU A C 1
ATOM 5049 O O . GLU A 1 635 ? 29.650 -29.445 22.030 1.00 80.62 635 GLU A O 1
ATOM 5054 N N . ASP A 1 636 ? 28.128 -29.762 23.657 1.00 81.44 636 ASP A N 1
ATOM 5055 C CA . ASP A 1 636 ? 26.961 -29.755 22.770 1.00 81.44 636 ASP A CA 1
ATOM 5056 C C . ASP A 1 636 ? 26.662 -28.370 22.171 1.00 81.44 636 ASP A C 1
ATOM 5058 O O . ASP A 1 636 ? 26.001 -28.276 21.129 1.00 81.44 636 ASP A O 1
ATOM 5062 N N . PHE A 1 637 ? 27.251 -27.296 22.716 1.00 82.69 637 PHE A N 1
ATOM 5063 C CA . PHE A 1 637 ? 27.217 -25.958 22.108 1.00 82.69 637 PHE A CA 1
ATOM 5064 C C . PHE A 1 637 ? 27.802 -25.947 20.686 1.00 82.69 637 PHE A C 1
ATOM 5066 O O . PHE A 1 637 ? 27.376 -25.152 19.847 1.00 82.69 637 PHE A O 1
ATOM 5073 N N . LYS A 1 638 ? 28.741 -26.850 20.367 1.00 83.19 638 LYS A N 1
ATOM 5074 C CA . LYS A 1 638 ? 29.319 -26.963 19.014 1.00 83.19 638 LYS A CA 1
ATOM 5075 C C . LYS A 1 638 ? 28.400 -27.684 18.024 1.00 83.19 638 LYS A C 1
ATOM 5077 O O . LYS A 1 638 ? 28.565 -27.522 16.817 1.00 83.19 638 LYS A O 1
ATOM 5082 N N . ARG A 1 639 ? 27.467 -28.507 18.513 1.00 84.12 639 ARG A N 1
ATOM 5083 C CA . ARG A 1 639 ? 26.649 -29.417 17.689 1.00 84.12 639 ARG A CA 1
ATOM 5084 C C . ARG A 1 639 ? 25.331 -28.797 17.245 1.00 84.12 639 ARG A C 1
ATOM 5086 O O . ARG A 1 639 ? 24.796 -29.165 16.200 1.00 84.12 639 ARG A O 1
ATOM 5093 N N . HIS A 1 640 ? 24.815 -27.847 18.016 1.00 85.19 640 HIS A N 1
ATOM 5094 C CA . HIS A 1 640 ? 23.497 -27.266 17.798 1.00 85.19 640 HIS A CA 1
ATOM 5095 C C . HIS A 1 640 ? 23.572 -25.742 17.663 1.00 85.19 640 HIS A C 1
ATOM 5097 O O . HIS A 1 640 ? 24.128 -25.036 18.500 1.00 85.19 640 HIS A O 1
ATOM 5103 N N . ALA A 1 641 ? 22.962 -25.209 16.602 1.00 84.94 641 ALA A N 1
ATOM 5104 C CA . ALA A 1 641 ? 22.988 -23.774 16.311 1.00 84.94 641 ALA A CA 1
ATOM 5105 C C . ALA A 1 641 ? 22.197 -22.923 17.325 1.00 84.94 641 ALA A C 1
ATOM 5107 O O . ALA A 1 641 ? 22.500 -21.738 17.497 1.00 84.94 641 ALA A O 1
ATOM 5108 N N . ARG A 1 642 ? 21.178 -23.514 17.967 1.00 90.38 642 ARG A N 1
ATOM 5109 C CA . ARG A 1 642 ? 20.347 -22.884 19.000 1.00 90.38 642 ARG A CA 1
ATOM 5110 C C . ARG A 1 642 ? 20.214 -23.822 20.194 1.00 90.38 642 ARG A C 1
ATOM 5112 O O . ARG A 1 642 ? 19.701 -24.928 20.028 1.00 90.38 642 ARG A O 1
ATOM 5119 N N . VAL A 1 643 ? 20.663 -23.379 21.366 1.00 91.88 643 VAL A N 1
ATOM 5120 C CA . VAL A 1 643 ? 20.645 -24.191 22.592 1.00 91.88 643 VAL A CA 1
ATOM 5121 C C . VAL A 1 643 ? 20.206 -23.401 23.817 1.00 91.88 643 VAL A C 1
ATOM 5123 O O . VAL A 1 643 ? 20.333 -22.172 23.843 1.00 91.88 643 VAL A O 1
ATOM 5126 N N . LEU A 1 644 ? 19.700 -24.119 24.816 1.00 91.50 644 LEU A N 1
ATOM 5127 C CA . LEU A 1 644 ? 19.323 -23.612 26.132 1.00 91.50 644 LEU A CA 1
ATOM 5128 C C . LEU A 1 644 ? 19.832 -24.575 27.213 1.00 91.50 644 LEU A C 1
ATOM 5130 O O . LEU A 1 644 ? 19.610 -25.779 27.111 1.00 91.50 644 LEU A O 1
ATOM 5134 N N . THR A 1 645 ? 20.486 -24.050 28.241 1.00 89.81 645 THR A N 1
ATOM 5135 C CA . THR A 1 645 ? 20.977 -24.807 29.403 1.00 89.81 645 THR A CA 1
ATOM 5136 C C . THR A 1 645 ? 20.267 -24.374 30.682 1.00 89.81 645 THR A C 1
ATOM 5138 O O . THR A 1 645 ? 19.756 -23.257 30.782 1.00 89.81 645 THR A O 1
ATOM 5141 N N . ARG A 1 646 ? 20.277 -25.243 31.700 1.00 88.00 646 ARG A N 1
ATOM 5142 C CA . ARG A 1 646 ? 19.641 -24.995 33.009 1.00 88.00 646 ARG A CA 1
ATOM 5143 C C . ARG A 1 646 ? 20.240 -23.828 33.801 1.00 88.00 646 ARG A C 1
ATOM 5145 O O . ARG A 1 646 ? 19.572 -23.253 34.648 1.00 88.00 646 ARG A O 1
ATOM 5152 N N . ASP A 1 647 ? 21.475 -23.430 33.509 1.00 84.56 647 ASP A N 1
ATOM 5153 C CA . ASP A 1 647 ? 22.132 -22.267 34.123 1.00 84.56 647 ASP A CA 1
ATOM 5154 C C . ASP A 1 647 ? 21.733 -20.926 33.466 1.00 84.56 647 ASP A C 1
ATOM 5156 O O . ASP A 1 647 ? 22.433 -19.923 33.620 1.00 84.56 647 ASP A O 1
ATOM 5160 N N . PHE A 1 648 ? 20.613 -20.899 32.732 1.00 86.50 648 PHE A N 1
ATOM 5161 C CA . PHE A 1 648 ? 20.102 -19.746 31.985 1.00 86.50 648 PHE A CA 1
ATOM 5162 C C . PHE A 1 648 ? 21.030 -19.270 30.858 1.00 86.50 648 PHE A C 1
ATOM 5164 O O . PHE A 1 648 ? 20.906 -18.135 30.387 1.00 86.50 648 PHE A O 1
ATOM 5171 N N . THR A 1 649 ? 21.946 -20.120 30.387 1.00 87.56 649 THR A N 1
ATOM 5172 C CA . THR A 1 649 ? 22.790 -19.820 29.229 1.00 87.56 649 THR A CA 1
ATOM 5173 C C . THR A 1 649 ? 22.093 -20.260 27.933 1.00 87.56 649 THR A C 1
ATOM 5175 O O . THR A 1 649 ? 21.472 -21.315 27.833 1.00 87.56 649 THR A O 1
ATOM 5178 N N . THR A 1 650 ? 22.152 -19.424 26.899 1.00 91.06 650 THR A N 1
ATOM 5179 C CA . THR A 1 650 ? 21.604 -19.737 25.575 1.00 91.06 650 THR A CA 1
ATOM 5180 C C . THR A 1 650 ? 22.586 -19.369 24.479 1.00 91.06 650 THR A C 1
ATOM 5182 O O . THR A 1 650 ? 23.302 -18.370 24.581 1.00 91.06 650 THR A O 1
ATOM 5185 N N . GLN A 1 651 ? 22.600 -20.171 23.416 1.00 88.62 651 GLN A N 1
ATOM 5186 C CA . GLN A 1 651 ? 23.315 -19.865 22.184 1.00 88.62 651 GLN A CA 1
ATOM 5187 C C . GLN A 1 651 ? 22.321 -19.656 21.052 1.00 88.62 651 GLN A C 1
ATOM 5189 O O . GLN A 1 651 ? 21.393 -20.447 20.884 1.00 88.62 651 GLN A O 1
ATOM 5194 N N . SER A 1 652 ? 22.560 -18.646 20.222 1.00 86.50 652 SER A N 1
ATOM 5195 C CA . SER A 1 652 ? 21.864 -18.483 18.947 1.00 86.50 652 SER A CA 1
ATOM 5196 C C . SER A 1 652 ? 22.837 -17.975 17.892 1.00 86.50 652 SER A C 1
ATOM 5198 O O . SER A 1 652 ? 23.393 -16.888 18.033 1.00 86.50 652 SER A O 1
ATOM 5200 N N . GLY A 1 653 ? 23.067 -18.763 16.838 1.00 78.94 653 GLY A N 1
ATOM 5201 C CA . GLY A 1 653 ? 23.957 -18.366 15.738 1.00 78.94 653 GLY A CA 1
ATOM 5202 C C . GLY A 1 653 ? 25.419 -18.172 16.162 1.00 78.94 653 GLY A C 1
ATOM 5203 O O . GLY A 1 653 ? 26.106 -17.326 15.602 1.00 78.94 653 GLY A O 1
ATOM 5204 N N . GLY A 1 654 ? 25.875 -18.917 17.176 1.00 78.88 654 GLY A N 1
ATOM 5205 C CA . GLY A 1 654 ? 27.238 -18.841 17.721 1.00 78.88 654 GLY A CA 1
ATOM 5206 C C . GLY A 1 654 ? 27.457 -17.770 18.796 1.00 78.88 654 GLY A C 1
ATOM 5207 O O . GLY A 1 654 ? 28.521 -17.739 19.406 1.00 78.88 654 GLY A O 1
ATOM 5208 N N . MET A 1 655 ? 26.463 -16.920 19.078 1.00 81.75 655 MET A N 1
ATOM 5209 C CA . MET A 1 655 ? 26.525 -15.967 20.189 1.00 81.75 655 MET A CA 1
ATOM 5210 C C . MET A 1 655 ? 25.965 -16.604 21.460 1.00 81.75 655 MET A C 1
ATOM 5212 O O . MET A 1 655 ? 24.823 -17.064 21.454 1.00 81.75 655 MET A O 1
ATOM 5216 N N . VAL A 1 656 ? 26.757 -16.606 22.536 1.00 87.00 656 VAL A N 1
ATOM 5217 C CA . VAL A 1 656 ? 26.371 -17.123 23.857 1.00 87.00 656 VAL A CA 1
ATOM 5218 C C . VAL A 1 656 ? 25.968 -15.963 24.766 1.00 87.00 656 VAL A C 1
ATOM 5220 O O . VAL A 1 656 ? 26.670 -14.956 24.852 1.00 87.00 656 VAL A O 1
ATOM 5223 N N . SER A 1 657 ? 24.831 -16.092 25.444 1.00 86.50 657 SER A N 1
ATOM 5224 C CA . SER A 1 657 ? 24.285 -15.074 26.348 1.00 86.50 657 SER A CA 1
ATOM 5225 C C . SER A 1 657 ? 23.621 -15.712 27.564 1.00 86.50 657 SER A C 1
ATOM 5227 O O . SER A 1 657 ? 23.215 -16.870 27.502 1.00 86.50 657 SER A O 1
ATOM 5229 N N . ARG A 1 658 ? 23.493 -14.953 28.657 1.00 86.50 658 ARG A N 1
ATOM 5230 C CA . ARG A 1 658 ? 22.720 -15.358 29.838 1.00 86.50 658 ARG A CA 1
ATOM 5231 C C . ARG A 1 658 ? 21.389 -14.629 29.898 1.00 86.50 658 ARG A C 1
ATOM 5233 O O . ARG A 1 658 ? 21.325 -13.420 29.671 1.00 86.50 658 ARG A O 1
ATOM 5240 N N . ILE A 1 659 ? 20.349 -15.372 30.237 1.00 86.62 659 ILE A N 1
ATOM 5241 C CA . ILE A 1 659 ? 18.977 -14.898 30.364 1.00 86.62 659 ILE A CA 1
ATOM 5242 C C . ILE A 1 659 ? 18.735 -14.539 31.829 1.00 86.62 659 ILE A C 1
ATOM 5244 O O . ILE A 1 659 ? 19.261 -15.179 32.738 1.00 86.62 659 ILE A O 1
ATOM 5248 N N . ARG A 1 660 ? 17.965 -13.479 32.073 1.00 77.12 660 ARG A N 1
ATOM 5249 C CA . ARG A 1 660 ? 17.549 -13.129 33.434 1.00 77.12 660 ARG A CA 1
ATOM 5250 C C . ARG A 1 660 ? 16.356 -14.000 33.842 1.00 77.12 660 ARG A C 1
ATOM 5252 O O . ARG A 1 660 ? 15.472 -14.171 33.004 1.00 77.12 660 ARG A O 1
ATOM 5259 N N . PRO A 1 661 ? 16.296 -14.489 35.092 1.00 74.38 661 PRO A N 1
ATOM 5260 C CA . PRO A 1 661 ? 15.107 -15.162 35.610 1.00 74.38 661 PRO A CA 1
ATOM 5261 C C . PRO A 1 661 ? 13.856 -14.291 35.426 1.00 74.38 661 PRO A C 1
ATOM 5263 O O . PRO A 1 661 ? 13.936 -13.066 35.543 1.00 74.38 661 PRO A O 1
ATOM 5266 N N . ALA A 1 662 ? 12.721 -14.909 35.099 1.00 63.56 662 ALA A N 1
ATOM 5267 C CA . ALA A 1 662 ? 11.460 -14.194 34.928 1.00 63.56 662 ALA A CA 1
ATOM 5268 C C . ALA A 1 662 ? 10.846 -13.809 36.285 1.00 63.56 662 ALA A C 1
ATOM 5270 O O . ALA A 1 662 ? 10.920 -14.569 37.249 1.00 63.56 662 ALA A O 1
ATOM 5271 N N . ASP A 1 663 ? 10.184 -12.649 36.343 1.00 52.91 663 ASP A N 1
ATOM 5272 C CA . ASP A 1 663 ? 9.397 -12.226 37.505 1.00 52.91 663 ASP A CA 1
ATOM 5273 C C . ASP A 1 663 ? 8.104 -13.067 37.577 1.00 52.91 663 ASP A C 1
ATOM 5275 O O . ASP A 1 663 ? 7.075 -12.706 37.000 1.00 52.91 663 ASP A O 1
ATOM 5279 N N . GLY A 1 664 ? 8.182 -14.223 38.240 1.00 57.53 664 GLY A N 1
ATOM 5280 C CA . GLY A 1 664 ? 7.059 -15.125 38.516 1.00 57.53 664 GLY A CA 1
ATOM 5281 C C . GLY A 1 664 ? 6.775 -16.168 37.427 1.00 57.53 664 GLY A C 1
ATOM 5282 O O . GLY A 1 664 ? 6.833 -15.865 36.228 1.00 57.53 664 GLY A O 1
ATOM 5283 N N . ALA A 1 665 ? 6.435 -17.380 37.880 1.00 58.09 665 ALA A N 1
ATOM 5284 C CA . ALA A 1 665 ? 6.034 -18.509 37.045 1.00 58.09 665 ALA A CA 1
ATOM 5285 C C . ALA A 1 665 ? 4.595 -18.327 36.522 1.00 58.09 665 ALA A C 1
ATOM 5287 O O . ALA A 1 665 ? 3.668 -18.107 37.306 1.00 58.09 665 ALA A O 1
ATOM 5288 N N . LEU A 1 666 ? 4.418 -18.371 35.202 1.00 61.41 666 LEU A N 1
ATOM 5289 C CA . LEU A 1 666 ? 3.142 -18.207 34.492 1.00 61.41 666 LEU A CA 1
ATOM 5290 C C . LEU A 1 666 ? 2.696 -19.461 33.742 1.00 61.41 666 LEU A C 1
ATOM 5292 O O . LEU A 1 666 ? 1.514 -19.590 33.440 1.00 61.41 666 LEU A O 1
ATOM 5296 N N . LEU A 1 667 ? 3.622 -20.360 33.424 1.00 58.72 667 LEU A N 1
ATOM 5297 C CA . LEU A 1 667 ? 3.335 -21.656 32.828 1.00 58.72 667 LEU A CA 1
ATOM 5298 C C . LEU A 1 667 ? 3.283 -22.665 33.978 1.00 58.72 667 LEU A C 1
ATOM 5300 O O . LEU A 1 667 ? 4.222 -23.423 34.183 1.00 58.72 667 LEU A O 1
ATOM 5304 N N . SER A 1 668 ? 2.257 -22.580 34.828 1.00 48.38 668 SER A N 1
ATOM 5305 C CA . SER A 1 668 ? 2.171 -23.418 36.028 1.00 48.38 668 SER A CA 1
ATOM 5306 C C . SER A 1 668 ? 1.672 -24.824 35.710 1.00 48.38 668 SER A C 1
ATOM 5308 O O . SER A 1 668 ? 0.613 -24.969 35.096 1.00 48.38 668 SER A O 1
ATOM 5310 N N . SER A 1 669 ? 2.363 -25.823 36.251 1.00 38.69 669 SER A N 1
ATOM 5311 C CA . SER A 1 669 ? 1.867 -27.183 36.418 1.00 38.69 669 SER A CA 1
ATOM 5312 C C . SER A 1 669 ? 0.629 -27.181 37.321 1.00 38.69 669 SER A C 1
ATOM 5314 O O . SER A 1 669 ? 0.633 -26.688 38.453 1.00 38.69 669 SER A O 1
ATOM 5316 N N . THR A 1 670 ? -0.480 -27.713 36.812 1.00 33.47 670 THR A N 1
ATOM 5317 C CA . THR A 1 670 ? -1.642 -28.013 37.647 1.00 33.47 670 THR A CA 1
ATOM 5318 C C . THR A 1 670 ? -1.336 -29.270 38.448 1.00 33.47 670 THR A C 1
ATOM 5320 O O . THR A 1 670 ? -1.471 -30.390 37.960 1.00 33.47 670 THR A O 1
ATOM 5323 N N . THR A 1 671 ? -0.975 -29.105 39.718 1.00 29.92 671 THR A N 1
ATOM 5324 C CA . THR A 1 671 ? -1.237 -30.160 40.700 1.00 29.92 671 THR A CA 1
ATOM 5325 C C . THR A 1 671 ? -2.758 -30.218 40.858 1.00 29.92 671 THR A C 1
ATOM 5327 O O . THR A 1 671 ? -3.371 -29.352 41.478 1.00 29.92 671 THR A O 1
ATOM 5330 N N . SER A 1 672 ? -3.383 -31.171 40.167 1.00 24.88 672 SER A N 1
ATOM 5331 C CA . SER A 1 672 ? -4.795 -31.524 40.359 1.00 24.88 672 SER A CA 1
ATOM 5332 C C . SER A 1 672 ? -5.017 -32.079 41.786 1.00 24.88 672 SER A C 1
ATOM 5334 O O . SER A 1 672 ? -4.048 -32.550 42.382 1.00 24.88 672 SER A O 1
ATOM 5336 N N . PRO A 1 673 ? -6.243 -31.963 42.338 1.00 35.94 673 PRO A N 1
ATOM 5337 C CA . PRO A 1 673 ? -6.533 -31.913 43.781 1.00 35.94 673 PRO A CA 1
ATOM 5338 C C . PRO A 1 673 ? -6.201 -33.161 44.602 1.00 35.94 673 PRO A C 1
ATOM 5340 O O . PRO A 1 673 ? -6.228 -34.281 44.041 1.00 35.94 673 PRO A O 1
#